Protein AF-A0A317XMQ1-F1 (afdb_monomer_lite)

Foldseek 3Di:
DDDDDDDDDPPQLCVLQVPADPVAAEEEQEPPVLVQVKDFFQYHYDPHLVCCVLQVVQAEFQPHAHEYEYAPVCVVVVCVSCVPRPRYQYEHEYEQPDPPPPGFDDPPRHTYDHPVVSVVSQCVVPVLGMDHHDDLVVLLLALSRNHDRNYDAPPLLVVVLVVVQVVQVVPDDAAAEFEEEEEQCQLVRSVLVSLSCQSSCCNVPNHGYAYEYEYEHQDVSSLVNNVVSQVSSVQVPQVSDRPPRHRRHYLYYFNWDQDQQQATFGFDDDDSGDGDDQPDDDDPVRLVSVLSCQVQQRVQRHDDHPSCPPRDRDDLQNRAGQEYEAAQHCRPNNLLRNLSRHDAFHKYKHKHAEDDDPVRVVVCCVVPVQADAPDCPPHHVSHHYPCNQVVSQVSNLPPPPDDPQKHKDWPDWDWDADSVRYIITIIMMTIHGHD

InterPro domains:
  IPR029063 S-adenosyl-L-methionine-dependent methyltransferase superfamily [G3DSA:3.40.50.150] (148-377)
  IPR029063 S-adenosyl-L-methionine-dependent methyltransferase superfamily [SSF53335] (149-365)

Radius of gyration: 25.01 Å; chains: 1; bounding box: 58×49×91 Å

Secondary structure (DSSP, 8-state):
----PPPP----TTHHHHTSPSSPPEEE-S-HHHHHHSEETT-EE--SGGGGGT-GGGSPPTT--EEEEEEGGGHHHHHHHHTT-TTEEEEEEEPTT-TT--S-EEETTEEEEEHHHHHHHHHHH-TTSEE--S-HHHHHT-SSSPPPPSS---HHHHHHHHHHHHHHTTS-SS-EEEEEEEET-TTTHHHHHHHHHHHHHHHHHSS-EEEEEEEEES-HHHHHHHHHHHHHTT-S-TT-EETTTEE-EEEEEEEEEE-TTS-EEEEESSTT-EEPPSSSPPPHHHHHHHHHHHHTT-GGGSPP-GGGGGS----HHHH-EEEEEEES---HHHHTTGGGGEEEEEEEEEEEEB---HHHHHHHHHH-TT-B----SS-GGGSBPTTHHHHHHHHHHT-TTS-TTEEEEEEEEEEEE-TTSBEEEEEEEEEEEP-

Sequence (435 aa):
MDSKARAADTHDILAPYLELCEPRLVLDVRPEADFHAAHLSRSYHLHPVSALKSRYSYLPPRGVPFLVLANEAQYVEVVDAFQHTTAARLVFLSAPDRPGCSSTCSTSENTVCDSREFFACASQRDPGLVASSNSLKLRLATSKDTPTLLFKPSNAVRRVVDAIESRSRLDGEGCIDRRVLDLGCGAARDLAWILHRSRSESVRKGPGVAWSGVGLDNWKAALSRAQQLVRDLYLDDDSQVCGEGTRVGCEGLIWAKCDDDGYIDPLFGTGKGKPLDQHATLAPEETQTLARCHTLGLGPVMRAHHATATLPNPTLEDAGFDLILVVRFHPRSLLARISRLVRPGGCILLSHFTTMTEQERSALRTEQPAADIDYESPPIEGRVHPQDPQALVETWNSDLSAPHNCCWRVAENILETIEDGRIVRSVTFIKSQTQ

Organism: NCBI:txid1882483

pLDDT: mean 86.84, std 13.86, range [33.19, 98.75]

Structure (mmCIF, N/CA/C/O backbone):
data_AF-A0A317XMQ1-F1
#
_entry.id   AF-A0A317XMQ1-F1
#
loop_
_atom_site.group_PDB
_atom_site.id
_atom_site.type_symbol
_atom_site.label_atom_id
_atom_site.label_alt_id
_atom_site.label_comp_id
_atom_site.label_asym_id
_atom_site.label_entity_id
_atom_site.label_seq_id
_atom_site.pdbx_PDB_ins_code
_atom_site.Cartn_x
_atom_site.Cartn_y
_atom_site.Cartn_z
_atom_site.occupancy
_atom_site.B_iso_or_equiv
_atom_site.auth_seq_id
_atom_site.auth_comp_id
_atom_site.auth_asym_id
_atom_site.auth_atom_id
_atom_site.pdbx_PDB_model_num
ATOM 1 N N . MET A 1 1 ? -19.921 21.103 59.816 1.00 37.03 1 MET A N 1
ATOM 2 C CA . MET A 1 1 ? -20.271 22.185 58.878 1.00 37.03 1 MET A CA 1
ATOM 3 C C . MET A 1 1 ? -19.029 22.436 58.038 1.00 37.03 1 MET A C 1
ATOM 5 O O . MET A 1 1 ? -18.156 23.177 58.459 1.00 37.03 1 MET A O 1
ATOM 9 N N . ASP A 1 2 ? -18.732 21.533 57.105 1.00 33.78 2 ASP A N 1
ATOM 10 C CA . ASP A 1 2 ? -19.258 21.533 55.722 1.00 33.78 2 ASP A CA 1
ATOM 11 C C . ASP A 1 2 ? -18.822 22.787 54.963 1.00 33.78 2 ASP A C 1
ATOM 13 O O . ASP A 1 2 ? -19.004 23.892 55.446 1.00 33.78 2 ASP A O 1
ATOM 17 N N . SER A 1 3 ? -18.320 22.744 53.740 1.00 33.19 3 SER A N 1
ATOM 18 C CA . SER A 1 3 ? -18.059 21.663 52.797 1.00 33.19 3 SER A CA 1
ATOM 19 C C . SER A 1 3 ? -17.304 22.316 51.634 1.00 33.19 3 SER A C 1
ATOM 21 O O . SER A 1 3 ? -17.602 23.453 51.267 1.00 33.19 3 SER A O 1
ATOM 23 N N . LYS A 1 4 ? -16.318 21.615 51.076 1.00 33.91 4 LYS A N 1
ATOM 24 C CA . LYS A 1 4 ? -16.043 21.499 49.631 1.00 33.91 4 LYS A CA 1
ATOM 25 C C . LYS A 1 4 ? -14.721 20.762 49.468 1.00 33.91 4 LYS A C 1
ATOM 27 O O . LYS A 1 4 ? -13.679 21.330 49.151 1.00 33.91 4 LYS A O 1
ATOM 32 N N . ALA A 1 5 ? -14.811 19.456 49.704 1.00 37.25 5 ALA A N 1
ATOM 33 C CA . ALA A 1 5 ? -13.935 18.504 49.052 1.00 37.25 5 ALA A CA 1
ATOM 34 C C . ALA A 1 5 ? -14.043 18.749 47.539 1.00 37.25 5 ALA A C 1
ATOM 36 O O . ALA A 1 5 ? -15.137 18.714 46.970 1.00 37.25 5 ALA A O 1
ATOM 37 N N . ARG A 1 6 ? -12.916 19.089 46.912 1.00 35.16 6 ARG A N 1
ATOM 38 C CA . ARG A 1 6 ? -12.779 19.067 45.457 1.00 35.16 6 ARG A CA 1
ATOM 39 C C . ARG A 1 6 ? -13.038 17.635 44.994 1.00 35.16 6 ARG A C 1
ATOM 41 O O . ARG A 1 6 ? -12.529 16.698 45.601 1.00 35.16 6 ARG A O 1
ATOM 48 N N . ALA A 1 7 ? -13.879 17.517 43.972 1.00 36.44 7 ALA A N 1
ATOM 49 C CA . ALA A 1 7 ? -14.268 16.266 43.346 1.00 36.44 7 ALA A CA 1
ATOM 50 C C . ALA A 1 7 ? -13.042 15.399 43.021 1.00 36.44 7 ALA A C 1
ATOM 52 O O . ALA A 1 7 ? -12.022 15.909 42.557 1.00 36.44 7 ALA A O 1
ATOM 53 N N . ALA A 1 8 ? -13.175 14.107 43.310 1.00 38.28 8 ALA A N 1
ATOM 54 C CA . ALA A 1 8 ? -12.227 13.067 42.953 1.00 38.28 8 ALA A CA 1
ATOM 55 C C . ALA A 1 8 ? -12.006 13.020 41.432 1.00 38.28 8 ALA A C 1
ATOM 57 O O . ALA A 1 8 ? -12.942 13.264 40.670 1.00 38.28 8 ALA A O 1
ATOM 58 N N . ASP A 1 9 ? -10.775 12.692 41.031 1.00 43.16 9 ASP A N 1
ATOM 59 C CA . ASP A 1 9 ? -10.358 12.346 39.669 1.00 43.16 9 ASP A CA 1
ATOM 60 C C . ASP A 1 9 ? -11.378 11.419 38.991 1.00 43.16 9 ASP A C 1
ATOM 62 O O . ASP A 1 9 ? -11.406 10.210 39.223 1.00 43.16 9 ASP A O 1
ATOM 66 N N . THR A 1 10 ? -12.227 11.972 38.129 1.00 51.22 10 THR A N 1
ATOM 67 C CA . THR A 1 10 ? -12.943 11.179 37.131 1.00 51.22 10 THR A CA 1
ATOM 68 C C . THR A 1 10 ? -11.961 10.908 36.003 1.00 51.22 10 THR A C 1
ATOM 70 O O . THR A 1 10 ? -11.675 11.805 35.208 1.00 51.22 10 THR A O 1
ATOM 73 N N . HIS A 1 11 ? -11.415 9.694 35.960 1.00 69.56 11 HIS A N 1
ATOM 74 C CA . HIS A 1 11 ? -10.610 9.220 34.840 1.00 69.56 11 HIS A CA 1
ATOM 75 C C . HIS A 1 11 ? -11.411 9.430 33.546 1.00 69.56 11 HIS A C 1
ATOM 77 O O . HIS A 1 11 ? -12.499 8.875 33.398 1.00 69.56 11 HIS A O 1
ATOM 83 N N . ASP A 1 12 ? -10.913 10.264 32.627 1.00 84.00 12 ASP A N 1
ATOM 84 C CA . ASP A 1 12 ? -11.599 10.508 31.355 1.00 84.00 12 ASP A CA 1
ATOM 85 C C . ASP A 1 12 ? -11.645 9.191 30.565 1.00 84.00 12 ASP A C 1
ATOM 87 O O . ASP A 1 12 ? -10.609 8.652 30.170 1.00 84.00 12 ASP A O 1
ATOM 91 N N . ILE A 1 13 ? -12.856 8.664 30.369 1.00 88.06 13 ILE A N 1
ATOM 92 C CA . ILE A 1 13 ? -13.151 7.399 29.683 1.00 88.06 13 ILE A CA 1
ATOM 93 C C . ILE A 1 13 ? -12.632 7.379 28.234 1.00 88.06 13 ILE A C 1
ATOM 95 O O . ILE A 1 13 ? -12.377 6.310 27.678 1.00 88.06 13 ILE A O 1
ATOM 99 N N . LEU A 1 14 ? -12.431 8.555 27.629 1.00 91.12 14 LEU A N 1
ATOM 100 C CA . LEU A 1 14 ? -11.905 8.717 26.275 1.00 91.12 14 LEU A CA 1
ATOM 101 C C . LEU A 1 14 ? -10.413 9.051 26.234 1.00 91.12 14 LEU A C 1
ATOM 103 O O . LEU A 1 14 ? -9.873 9.174 25.134 1.00 91.12 14 LEU A O 1
ATOM 107 N N . ALA A 1 15 ? -9.725 9.178 27.375 1.00 91.31 15 ALA A N 1
ATOM 108 C CA . ALA A 1 15 ? -8.294 9.495 27.404 1.00 91.31 15 ALA A CA 1
ATOM 109 C C . ALA A 1 15 ? -7.454 8.594 26.471 1.00 91.31 15 ALA A C 1
ATOM 111 O O . ALA A 1 15 ? -6.719 9.149 25.648 1.00 91.31 15 ALA A O 1
ATOM 112 N N . PRO A 1 16 ? -7.637 7.251 26.443 1.00 91.12 16 PRO A N 1
ATOM 113 C CA . PRO A 1 16 ? -6.869 6.384 25.544 1.00 91.12 16 PRO A CA 1
ATOM 114 C C . PRO A 1 16 ? -7.024 6.730 24.058 1.00 91.12 16 PRO A C 1
ATOM 116 O O . PRO A 1 16 ? -6.082 6.540 23.286 1.00 91.12 16 PRO A O 1
ATOM 119 N N . TYR A 1 17 ? -8.192 7.243 23.657 1.00 93.19 17 TYR A N 1
ATOM 120 C CA . TYR A 1 17 ? -8.470 7.720 22.303 1.00 93.19 17 TYR A CA 1
ATOM 121 C C . TYR A 1 17 ? -7.882 9.118 22.067 1.00 93.19 17 TYR A C 1
ATOM 123 O O . TYR A 1 17 ? -7.193 9.339 21.072 1.00 93.19 17 TYR A O 1
ATOM 131 N N . LEU A 1 18 ? -8.126 10.065 22.976 1.00 92.06 18 LEU A N 1
ATOM 132 C CA . LEU A 1 18 ? -7.741 11.472 22.809 1.00 92.06 18 LEU A CA 1
ATOM 133 C C . LEU A 1 18 ? -6.224 11.684 22.802 1.00 92.06 18 LEU A C 1
ATOM 135 O O . LEU A 1 18 ? -5.743 12.581 22.112 1.00 92.06 18 LEU A O 1
ATOM 139 N N . GLU A 1 19 ? -5.482 10.830 23.502 1.00 92.56 19 GLU A N 1
ATOM 140 C CA . GLU A 1 19 ? -4.017 10.816 23.539 1.00 92.56 19 GLU A CA 1
ATOM 141 C C . GLU A 1 19 ? -3.364 10.263 22.254 1.00 92.56 19 GLU A C 1
ATOM 143 O O . GLU A 1 19 ? -2.137 10.200 22.171 1.00 92.56 19 GLU A O 1
ATOM 148 N N . LEU A 1 20 ? -4.137 9.756 21.286 1.00 93.25 20 LEU A N 1
ATOM 149 C CA . LEU A 1 20 ? -3.597 9.317 19.995 1.00 93.25 20 LEU A CA 1
ATOM 150 C C . LEU A 1 20 ? -3.314 10.523 19.092 1.00 93.25 20 LEU A C 1
ATOM 152 O O . LEU A 1 20 ? -4.078 11.491 19.063 1.00 93.25 20 LEU A O 1
ATOM 156 N N . CYS A 1 21 ? -2.244 10.439 18.300 1.00 90.25 21 CYS A N 1
ATOM 157 C CA . CYS A 1 21 ? -1.953 11.428 17.264 1.00 90.25 21 CYS A CA 1
ATOM 158 C C . CYS A 1 21 ? -2.995 11.374 16.140 1.00 90.25 21 CYS A C 1
ATOM 160 O O . CYS A 1 21 ? -3.488 10.302 15.792 1.00 90.25 21 CYS A O 1
ATOM 162 N N . GLU A 1 22 ? -3.277 12.522 15.522 1.00 89.69 22 GLU A N 1
ATOM 163 C CA . GLU A 1 22 ? -4.131 12.577 14.334 1.00 89.69 22 GLU A CA 1
ATOM 164 C C . GLU A 1 22 ? -3.382 12.100 13.068 1.00 89.69 22 GLU A C 1
ATOM 166 O O . GLU A 1 22 ? -2.215 12.461 12.876 1.00 89.69 22 GLU A O 1
ATOM 171 N N . PRO A 1 23 ? -4.025 11.328 12.166 1.00 90.25 23 PRO A N 1
ATOM 172 C CA . PRO A 1 23 ? -5.362 10.753 12.318 1.00 90.25 23 PRO A CA 1
ATOM 173 C C . PRO A 1 23 ? -5.382 9.632 13.367 1.00 90.25 23 PRO A C 1
ATOM 175 O O . PRO A 1 23 ? -4.551 8.721 13.316 1.00 90.25 23 PRO A O 1
ATOM 178 N N . ARG A 1 24 ? -6.355 9.674 14.286 1.00 94.06 24 ARG A N 1
ATOM 179 C CA . ARG A 1 24 ? -6.487 8.658 15.342 1.00 94.06 24 ARG A CA 1
ATOM 180 C C . ARG A 1 24 ? -6.885 7.304 14.757 1.00 94.06 24 ARG A C 1
ATOM 182 O O . ARG A 1 24 ? -7.959 7.154 14.174 1.00 94.06 24 ARG A O 1
ATOM 189 N N . LEU A 1 25 ? -6.016 6.313 14.927 1.00 96.44 25 LEU A N 1
ATOM 190 C CA . LEU A 1 25 ? -6.219 4.960 14.419 1.00 96.44 25 LEU A CA 1
ATOM 191 C C . LEU A 1 25 ? -7.042 4.140 15.417 1.00 96.44 25 LEU A C 1
ATOM 193 O O . LEU A 1 25 ? -6.656 4.007 16.578 1.00 96.44 25 LEU A O 1
ATOM 197 N N . VAL A 1 26 ? -8.165 3.587 14.960 1.00 97.44 26 VAL A N 1
ATOM 198 C CA . VAL A 1 26 ? -9.076 2.784 15.786 1.00 97.44 26 VAL A CA 1
ATOM 199 C C . VAL A 1 26 ? -9.396 1.481 15.069 1.00 97.44 26 VAL A C 1
ATOM 201 O O . VAL A 1 26 ? -9.889 1.501 13.940 1.00 97.44 26 VAL A O 1
ATOM 204 N N . LEU A 1 27 ? -9.135 0.367 15.743 1.00 97.56 27 LEU A N 1
ATOM 205 C CA . LEU A 1 27 ? -9.565 -0.969 15.367 1.00 97.56 27 LEU A CA 1
ATOM 206 C C . LEU A 1 27 ? -10.703 -1.400 16.296 1.00 97.56 27 LEU A C 1
ATOM 208 O O . LEU A 1 27 ? -10.511 -1.528 17.499 1.00 97.56 27 LEU A O 1
ATOM 212 N N . ASP A 1 28 ? -11.877 -1.652 15.745 1.00 97.75 28 ASP A N 1
ATOM 213 C CA . ASP A 1 28 ? -13.006 -2.206 16.478 1.00 97.75 28 ASP A CA 1
ATOM 214 C C . ASP A 1 28 ? -13.132 -3.700 16.165 1.00 97.75 28 ASP A C 1
ATOM 216 O O . ASP A 1 28 ? -13.276 -4.086 15.002 1.00 97.75 28 ASP A O 1
ATOM 220 N N . VAL A 1 29 ? -13.029 -4.542 17.194 1.00 97.31 29 VAL A N 1
ATOM 221 C CA . VAL A 1 29 ? -13.113 -6.008 17.082 1.00 97.31 29 VAL A CA 1
ATOM 222 C C . VAL A 1 29 ? -14.380 -6.591 17.710 1.00 97.31 29 VAL A C 1
ATOM 224 O O . VAL A 1 29 ? -14.521 -7.817 17.843 1.00 97.31 29 VAL A O 1
ATOM 227 N N . ARG A 1 30 ? -15.321 -5.720 18.091 1.00 97.38 30 ARG A N 1
ATOM 228 C CA . ARG A 1 30 ? -16.627 -6.120 18.617 1.00 97.38 30 ARG A CA 1
ATOM 229 C C . ARG A 1 30 ? -17.442 -6.866 17.552 1.00 97.38 30 ARG A C 1
ATOM 231 O O . ARG A 1 30 ? -17.170 -6.726 16.354 1.00 97.38 30 ARG A O 1
ATOM 238 N N . PRO A 1 31 ? -18.437 -7.675 17.957 1.00 96.06 31 PRO A N 1
ATOM 239 C CA . PRO A 1 31 ? -19.397 -8.275 17.036 1.00 96.06 31 PRO A CA 1
ATOM 240 C C . PRO A 1 31 ? -20.003 -7.251 16.070 1.00 96.06 31 PRO A C 1
ATOM 242 O O . PRO A 1 31 ? -20.228 -6.098 16.437 1.00 96.06 31 PRO A O 1
ATOM 245 N N . GLU A 1 32 ? -20.302 -7.687 14.842 1.00 95.19 32 GLU A N 1
ATOM 246 C CA . GLU A 1 32 ? -20.859 -6.825 13.786 1.00 95.19 32 GLU A CA 1
ATOM 247 C C . GLU A 1 32 ? -22.089 -6.037 14.255 1.00 95.19 32 GLU A C 1
ATOM 249 O O . GLU A 1 32 ? -22.187 -4.844 13.986 1.00 95.19 32 GLU A O 1
ATOM 254 N N . ALA A 1 33 ? -22.995 -6.673 15.005 1.00 94.81 33 ALA A N 1
ATOM 255 C CA . ALA A 1 33 ? -24.200 -6.022 15.518 1.00 94.81 33 ALA A CA 1
ATOM 256 C C . ALA A 1 33 ? -23.883 -4.814 16.419 1.00 94.81 33 ALA A C 1
ATOM 258 O O . ALA A 1 33 ? -24.481 -3.751 16.251 1.00 94.81 33 ALA A O 1
ATOM 259 N N . ASP A 1 34 ? -22.908 -4.950 17.320 1.00 95.75 34 ASP A N 1
ATOM 260 C CA . ASP A 1 34 ? -22.525 -3.889 18.256 1.00 95.75 34 ASP A CA 1
ATOM 261 C C . ASP A 1 34 ? -21.783 -2.757 17.542 1.00 95.75 34 ASP A C 1
ATOM 263 O O . ASP A 1 34 ? -22.013 -1.580 17.827 1.00 95.75 34 ASP A O 1
ATOM 267 N N . PHE A 1 35 ? -20.924 -3.109 16.580 1.00 96.88 35 PHE A N 1
ATOM 268 C CA . PHE A 1 35 ? -20.242 -2.148 15.720 1.00 96.88 35 PHE A CA 1
ATOM 269 C C . PHE A 1 35 ? -21.240 -1.307 14.914 1.00 96.88 35 PHE A C 1
ATOM 271 O O . PHE A 1 35 ? -21.175 -0.076 14.889 1.00 96.88 35 PHE A O 1
ATOM 278 N N . HIS A 1 36 ? -22.191 -1.969 14.257 1.00 95.44 36 HIS A N 1
ATOM 279 C CA . HIS A 1 36 ? -23.198 -1.327 13.421 1.00 95.44 36 HIS A CA 1
ATOM 280 C C . HIS A 1 36 ? -24.159 -0.450 14.226 1.00 95.44 36 HIS A C 1
ATOM 282 O O . HIS A 1 36 ? -24.510 0.639 13.762 1.00 95.44 36 HIS A O 1
ATOM 288 N N . ALA A 1 37 ? -24.509 -0.867 15.447 1.00 95.31 37 ALA A N 1
ATOM 289 C CA . ALA A 1 37 ? -25.333 -0.083 16.360 1.00 95.31 37 ALA A CA 1
ATOM 290 C C . ALA A 1 37 ? -24.665 1.243 16.763 1.00 95.31 37 ALA A C 1
ATOM 292 O O . ALA A 1 37 ? -25.314 2.289 16.707 1.00 95.31 37 ALA A O 1
ATOM 293 N N . ALA A 1 38 ? -23.383 1.214 17.141 1.00 96.31 38 ALA A N 1
ATOM 294 C CA . ALA A 1 38 ? -22.596 2.408 17.441 1.00 96.31 38 ALA A CA 1
ATOM 295 C C . ALA A 1 38 ? -21.095 2.107 17.385 1.00 96.31 38 ALA A C 1
ATOM 297 O O . ALA A 1 38 ? -20.638 1.131 17.973 1.00 96.31 38 ALA A O 1
ATOM 298 N N . HIS A 1 39 ? -20.308 2.973 16.753 1.00 97.38 39 HIS A N 1
ATOM 299 C CA . HIS A 1 39 ? -18.846 2.889 16.713 1.00 97.38 39 HIS A CA 1
ATOM 300 C C . HIS A 1 39 ? -18.215 4.282 16.657 1.00 97.38 39 HIS A C 1
ATOM 302 O O . HIS A 1 39 ? -18.884 5.274 16.365 1.00 97.38 39 HIS A O 1
ATOM 308 N N . LEU A 1 40 ? -16.907 4.364 16.920 1.00 97.06 40 LEU A N 1
ATOM 309 C CA . LEU A 1 40 ? -16.162 5.595 16.658 1.00 97.06 40 LEU A CA 1
ATOM 310 C C . LEU A 1 40 ? -16.057 5.817 15.146 1.00 97.06 40 LEU A C 1
ATOM 312 O O . LEU A 1 40 ? -15.634 4.922 14.413 1.00 97.06 40 LEU A O 1
ATOM 316 N N . SER A 1 41 ? -16.423 7.007 14.685 1.00 95.12 41 SER A N 1
ATOM 317 C CA . SER A 1 41 ? -16.389 7.408 13.280 1.00 95.12 41 SER A CA 1
ATOM 318 C C . SER A 1 41 ? -15.021 7.124 12.660 1.00 95.12 41 SER A C 1
ATOM 320 O O . SER A 1 41 ? -13.976 7.389 13.261 1.00 95.12 41 SER A O 1
ATOM 322 N N . ARG A 1 42 ? -15.024 6.562 11.447 1.00 94.31 42 ARG A N 1
ATOM 323 C CA . ARG A 1 42 ? -13.833 6.154 10.680 1.00 94.31 42 ARG A CA 1
ATOM 324 C C . ARG A 1 42 ? -12.992 5.041 11.311 1.00 94.31 42 ARG A C 1
ATOM 326 O O . ARG A 1 42 ? -11.880 4.792 10.839 1.00 94.31 42 ARG A O 1
ATOM 333 N N . SER A 1 43 ? -13.495 4.347 12.329 1.00 95.94 43 SER A N 1
ATOM 334 C CA . SER A 1 43 ? -12.847 3.135 12.838 1.00 95.94 43 SER A CA 1
ATOM 335 C C . SER A 1 43 ? -12.835 2.027 11.784 1.00 95.94 43 SER A C 1
ATOM 337 O O . SER A 1 43 ? -13.767 1.873 10.980 1.00 95.94 43 SER A O 1
ATOM 339 N N . TYR A 1 44 ? -11.755 1.255 11.784 1.00 94.75 44 TYR A N 1
ATOM 340 C CA . TYR A 1 44 ? -11.643 0.029 11.013 1.00 94.75 44 TYR A CA 1
ATOM 341 C C . TYR A 1 44 ? -12.293 -1.105 11.803 1.00 94.75 44 TYR A C 1
ATOM 343 O O . TYR A 1 44 ? -12.033 -1.230 12.995 1.00 94.75 44 TYR A O 1
ATOM 351 N N . HIS A 1 45 ? -13.126 -1.925 11.165 1.00 95.38 45 HIS A N 1
ATOM 352 C CA . HIS A 1 45 ? -13.809 -3.035 11.835 1.00 95.38 45 HIS A CA 1
ATOM 353 C C . HIS A 1 45 ? -13.215 -4.369 11.399 1.00 95.38 45 HIS A C 1
ATOM 355 O O . HIS A 1 45 ? -12.984 -4.583 10.208 1.00 95.38 45 HIS A O 1
ATOM 361 N N . LEU A 1 46 ? -12.956 -5.252 12.361 1.00 94.12 46 LEU A N 1
ATOM 362 C CA . LEU A 1 46 ? -12.506 -6.609 12.095 1.00 94.12 46 LEU A CA 1
ATOM 363 C C . LEU A 1 46 ? -13.096 -7.586 13.109 1.00 94.12 46 LEU A C 1
ATOM 365 O O . LEU A 1 46 ? -12.682 -7.626 14.263 1.00 94.12 46 LEU A O 1
ATOM 369 N N . HIS A 1 47 ? -13.987 -8.449 12.642 1.00 92.81 47 HIS A N 1
ATOM 370 C CA . HIS A 1 47 ? -14.581 -9.506 13.446 1.00 92.81 47 HIS A CA 1
ATOM 371 C C . HIS A 1 47 ? -14.528 -10.846 12.691 1.00 92.81 47 HIS A C 1
ATOM 373 O O . HIS A 1 47 ? -14.698 -10.852 11.469 1.00 92.81 47 HIS A O 1
ATOM 379 N N . PRO A 1 48 ? -14.303 -11.988 13.372 1.00 94.75 48 PRO A N 1
ATOM 380 C CA . PRO A 1 48 ? -13.903 -12.150 14.781 1.00 94.75 48 PRO A CA 1
ATOM 381 C C . PRO A 1 48 ? -12.422 -11.809 15.038 1.00 94.75 48 PRO A C 1
ATOM 383 O O . PRO A 1 48 ? -11.645 -11.674 14.098 1.00 94.75 48 PRO A O 1
ATOM 386 N N . VAL A 1 49 ? -11.997 -11.726 16.307 1.00 94.00 49 VAL A N 1
ATOM 387 C CA . VAL A 1 49 ? -10.598 -11.417 16.696 1.00 94.00 49 VAL A CA 1
ATOM 388 C C . VAL A 1 49 ? -9.611 -12.425 16.091 1.00 94.00 49 VAL A C 1
ATOM 390 O O . VAL A 1 49 ? -8.569 -12.031 15.566 1.00 94.00 49 VAL A O 1
ATOM 393 N N . SER A 1 50 ? -9.969 -13.712 16.032 1.00 93.38 50 SER A N 1
ATOM 394 C CA . SER A 1 50 ? -9.188 -14.749 15.333 1.00 93.38 50 SER A CA 1
ATOM 395 C C . SER A 1 50 ? -8.830 -14.427 13.868 1.00 93.38 50 SER A C 1
ATOM 397 O O . SER A 1 50 ? -7.819 -14.927 13.358 1.00 93.38 50 SER A O 1
ATOM 399 N N . ALA A 1 51 ? -9.576 -13.543 13.196 1.00 91.81 51 ALA A N 1
ATOM 400 C CA . ALA A 1 51 ? -9.279 -13.083 11.844 1.00 91.81 51 ALA A CA 1
ATOM 401 C C . ALA A 1 51 ? -7.965 -12.281 11.740 1.00 91.81 51 ALA A C 1
ATOM 403 O O . ALA A 1 51 ? -7.357 -12.257 10.660 1.00 91.81 51 ALA A O 1
ATOM 404 N N . LEU A 1 52 ? -7.491 -11.685 12.845 1.00 89.88 52 LEU A N 1
ATOM 405 C CA . LEU A 1 52 ? -6.233 -10.930 12.924 1.00 89.88 52 LEU A CA 1
ATOM 406 C C . LEU A 1 52 ? -5.031 -11.741 12.442 1.00 89.88 52 LEU A C 1
ATOM 408 O O . LEU A 1 52 ? -4.148 -11.188 11.793 1.00 89.88 52 LEU A O 1
ATOM 412 N N . LYS A 1 53 ? -5.016 -13.061 12.674 1.00 85.94 53 LYS A N 1
ATOM 413 C CA . LYS A 1 53 ? -3.910 -13.938 12.248 1.00 85.94 53 LYS A CA 1
ATOM 414 C C . LYS A 1 53 ? -3.674 -13.883 10.736 1.00 85.94 53 LYS A C 1
ATOM 416 O O . LYS A 1 53 ? -2.532 -13.856 10.289 1.00 85.94 53 LYS A O 1
ATOM 421 N N . SER A 1 54 ? -4.751 -13.827 9.951 1.00 85.88 54 SER A N 1
ATOM 422 C CA . SER A 1 54 ? -4.675 -13.697 8.486 1.00 85.88 54 SER A CA 1
ATOM 423 C C . SER A 1 54 ? -4.469 -12.253 8.013 1.00 85.88 54 SER A C 1
ATOM 425 O O . SER A 1 54 ? -3.955 -12.027 6.920 1.00 85.88 54 SER A O 1
ATOM 427 N N . ARG A 1 55 ? -4.811 -11.278 8.864 1.00 88.25 55 ARG A N 1
ATOM 428 C CA . ARG A 1 55 ? -4.891 -9.845 8.548 1.00 88.25 55 ARG A CA 1
ATOM 429 C C . ARG A 1 55 ? -3.907 -8.993 9.345 1.00 88.25 55 ARG A C 1
ATOM 431 O O . ARG A 1 55 ? -4.083 -7.789 9.486 1.00 88.25 55 ARG A O 1
ATOM 438 N N . TYR A 1 56 ? -2.813 -9.575 9.821 1.00 81.00 56 TYR A N 1
ATOM 439 C CA . TYR A 1 56 ? -1.795 -8.814 10.546 1.00 81.00 56 TYR A CA 1
ATOM 440 C C . TYR A 1 56 ? -1.174 -7.711 9.669 1.00 81.00 56 TYR A C 1
ATOM 442 O O . TYR A 1 56 ? -0.801 -6.645 10.153 1.00 81.00 56 TYR A O 1
ATOM 450 N N . SER A 1 57 ? -1.167 -7.908 8.342 1.00 79.06 57 SER A N 1
ATOM 451 C CA . SER A 1 57 ? -0.795 -6.890 7.354 1.00 79.06 57 SER A CA 1
ATOM 452 C C . SER A 1 57 ? -1.764 -5.707 7.281 1.00 79.06 57 SER A C 1
ATOM 454 O O . SER A 1 57 ? -1.596 -4.849 6.425 1.00 79.06 57 SER A O 1
ATOM 456 N N . TYR A 1 58 ? -2.745 -5.594 8.165 1.00 84.56 58 TYR A N 1
ATOM 457 C CA . TYR A 1 58 ? -3.678 -4.475 8.217 1.00 84.56 58 TYR A CA 1
ATOM 458 C C . TYR A 1 58 ? -3.320 -3.555 9.377 1.00 84.56 58 TYR A C 1
ATOM 460 O O . TYR A 1 58 ? -3.646 -2.379 9.328 1.00 84.56 58 TYR A O 1
ATOM 468 N N . LEU A 1 59 ? -2.595 -4.062 10.378 1.00 91.19 59 LEU A N 1
ATOM 469 C CA . LEU A 1 59 ? -2.242 -3.305 11.569 1.00 91.19 59 LEU A CA 1
ATOM 470 C C . LEU A 1 59 ? -1.262 -2.164 11.264 1.00 91.19 59 LEU A C 1
ATOM 472 O O . LEU A 1 59 ? -0.522 -2.228 10.269 1.00 91.19 59 LEU A O 1
ATOM 476 N N . PRO A 1 60 ? -1.212 -1.137 12.125 1.00 91.62 60 PRO A N 1
ATOM 477 C CA . PRO A 1 60 ? -0.251 -0.058 11.972 1.00 91.62 60 PRO A CA 1
ATOM 478 C C . PRO A 1 60 ? 1.201 -0.547 11.945 1.00 91.62 60 PRO A C 1
ATOM 480 O O . PRO A 1 60 ? 1.504 -1.656 12.401 1.00 91.62 60 PRO A O 1
ATOM 483 N N . PRO A 1 61 ? 2.128 0.259 11.395 1.00 87.81 61 PRO A N 1
ATOM 484 C CA . PRO A 1 61 ? 3.555 0.011 11.554 1.00 87.81 61 PRO A CA 1
ATOM 485 C C . PRO A 1 61 ? 3.942 -0.185 13.023 1.00 87.81 61 PRO A C 1
ATOM 487 O O . PRO A 1 61 ? 3.270 0.310 13.932 1.00 87.81 61 PRO A O 1
ATOM 490 N N . ARG A 1 62 ? 5.048 -0.897 13.263 1.00 85.44 62 ARG A N 1
ATOM 491 C CA . ARG A 1 62 ? 5.542 -1.122 14.627 1.00 85.44 62 ARG A CA 1
ATOM 492 C C . ARG A 1 62 ? 5.735 0.214 15.346 1.00 85.44 62 ARG A C 1
ATOM 494 O O . ARG A 1 62 ? 6.242 1.166 14.765 1.00 85.44 62 ARG A O 1
ATOM 501 N N . GLY A 1 63 ? 5.309 0.266 16.605 1.00 87.62 63 GLY A N 1
ATOM 502 C CA . GLY A 1 63 ? 5.428 1.457 17.446 1.00 87.62 63 GLY A CA 1
ATOM 503 C C . GLY A 1 63 ? 4.406 2.563 17.172 1.00 87.62 63 GLY A C 1
ATOM 504 O O . GLY A 1 63 ? 4.385 3.525 17.929 1.00 87.62 63 GLY A O 1
ATOM 505 N N . VAL A 1 64 ? 3.545 2.450 16.152 1.00 91.25 64 VAL A N 1
ATOM 506 C CA . VAL A 1 64 ? 2.485 3.440 15.899 1.00 91.25 64 VAL A CA 1
ATOM 507 C C . VAL A 1 64 ? 1.303 3.177 16.837 1.00 91.25 64 VAL A C 1
ATOM 509 O O . VAL A 1 64 ? 0.683 2.119 16.709 1.00 91.25 64 VAL A O 1
ATOM 512 N N . PRO A 1 65 ? 0.961 4.104 17.756 1.00 94.62 65 PRO A N 1
ATOM 513 C CA . PRO A 1 65 ? -0.136 3.897 18.694 1.00 94.62 65 PRO A CA 1
ATOM 514 C C . PRO A 1 65 ? -1.502 3.846 18.008 1.00 94.62 65 PRO A C 1
ATOM 516 O O . PRO A 1 65 ? -1.769 4.618 17.083 1.00 94.62 65 PRO A O 1
ATOM 519 N N . PHE A 1 66 ? -2.383 2.970 18.487 1.00 96.62 66 PHE A N 1
ATOM 520 C CA . PHE A 1 66 ? -3.767 2.864 18.018 1.00 96.62 66 PHE A CA 1
ATOM 521 C C . PHE A 1 66 ? -4.685 2.313 19.111 1.00 96.62 66 PHE A C 1
ATOM 523 O O . PHE A 1 66 ? -4.229 1.651 20.042 1.00 96.62 66 PHE A O 1
ATOM 530 N N . LEU A 1 67 ? -5.983 2.590 18.999 1.00 97.44 67 LEU A N 1
ATOM 531 C CA . LEU A 1 67 ? -7.007 2.085 19.911 1.00 97.44 67 LEU A CA 1
ATOM 532 C C . LEU A 1 67 ? -7.546 0.741 19.417 1.00 97.44 67 LEU A C 1
ATOM 534 O O . LEU A 1 67 ? -7.822 0.597 18.225 1.00 97.44 67 LEU A O 1
ATOM 538 N N . VAL A 1 68 ? -7.772 -0.196 20.333 1.00 97.62 68 VAL A N 1
ATOM 539 C CA . VAL A 1 68 ? -8.553 -1.413 20.096 1.00 97.62 68 VAL A CA 1
ATOM 540 C C . VAL A 1 68 ? -9.809 -1.361 20.959 1.00 97.62 68 VAL A C 1
ATOM 542 O O . VAL A 1 68 ? -9.710 -1.315 22.184 1.00 97.62 68 VAL A O 1
ATOM 545 N N . LEU A 1 69 ? -10.981 -1.370 20.323 1.00 97.81 69 LEU A N 1
ATOM 546 C CA . LEU A 1 69 ? -12.275 -1.489 20.995 1.00 97.81 69 LEU A CA 1
ATOM 547 C C . LEU A 1 69 ? -12.756 -2.936 20.936 1.00 97.81 69 LEU A C 1
ATOM 549 O O . LEU A 1 69 ? -12.841 -3.517 19.855 1.00 97.81 69 LEU A O 1
ATOM 553 N N . ALA A 1 70 ? -13.106 -3.502 22.084 1.00 97.56 70 ALA A N 1
ATOM 554 C CA . ALA A 1 70 ? -13.639 -4.854 22.201 1.00 97.56 70 ALA A CA 1
ATOM 555 C C . ALA A 1 70 ? -14.760 -4.907 23.241 1.00 97.56 70 ALA A C 1
ATOM 557 O O . ALA A 1 70 ? -14.872 -4.020 24.082 1.00 97.56 70 ALA A O 1
ATOM 558 N N . ASN A 1 71 ? -15.575 -5.959 23.223 1.00 96.31 71 ASN A N 1
ATOM 559 C CA . ASN A 1 71 ? -16.496 -6.214 24.326 1.00 96.31 71 ASN A CA 1
ATOM 560 C C . ASN A 1 71 ? -15.728 -6.840 25.492 1.00 96.31 71 ASN A C 1
ATOM 562 O O . ASN A 1 71 ? -14.795 -7.614 25.279 1.00 96.31 71 ASN A O 1
ATOM 566 N N . GLU A 1 72 ? -16.163 -6.590 26.726 1.00 95.06 72 GLU A N 1
ATOM 567 C CA . GLU A 1 72 ? -15.573 -7.200 27.929 1.00 95.06 72 GLU A CA 1
ATOM 568 C C . GLU A 1 72 ? -15.566 -8.740 27.851 1.00 95.06 72 GLU A C 1
ATOM 570 O O . GLU A 1 72 ? -14.610 -9.390 28.266 1.00 95.06 72 GLU A O 1
ATOM 575 N N . ALA A 1 73 ? -16.579 -9.339 27.216 1.00 94.31 73 ALA A N 1
ATOM 576 C CA . ALA A 1 73 ? -16.645 -10.783 26.982 1.00 94.31 73 ALA A CA 1
ATOM 577 C C . ALA A 1 73 ? -15.490 -11.333 26.115 1.00 94.31 73 ALA A C 1
ATOM 579 O O . ALA A 1 73 ? -15.216 -12.530 26.155 1.00 94.31 73 ALA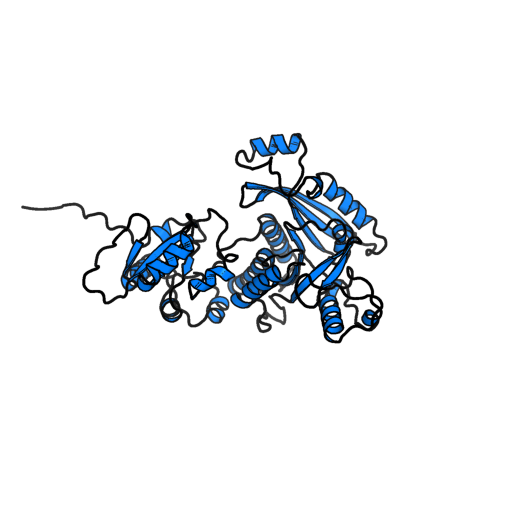 A O 1
ATOM 580 N N . GLN A 1 74 ? -14.808 -10.480 25.344 1.00 95.81 74 GLN A N 1
ATOM 581 C CA . GLN A 1 74 ? -13.678 -10.839 24.479 1.00 95.81 74 GLN A CA 1
ATOM 582 C C . GLN A 1 74 ? -12.312 -10.607 25.155 1.00 95.81 74 GLN A C 1
ATOM 584 O O . GLN A 1 74 ? -11.286 -10.755 24.494 1.00 95.81 74 GLN A O 1
ATOM 589 N N . TYR A 1 75 ? -12.274 -10.252 26.450 1.00 95.25 75 TYR A N 1
ATOM 590 C CA . TYR A 1 75 ? -11.054 -9.829 27.157 1.00 95.25 75 TYR A CA 1
ATOM 591 C C . TYR A 1 75 ? -9.860 -10.760 26.928 1.00 95.25 75 TYR A C 1
ATOM 593 O O . TYR A 1 75 ? -8.809 -10.322 26.466 1.00 95.25 75 TYR A O 1
ATOM 601 N N . VAL A 1 76 ? -10.035 -12.057 27.200 1.00 95.00 76 VAL A N 1
ATOM 602 C CA . VAL A 1 76 ? -8.947 -13.045 27.119 1.00 95.00 76 VAL A CA 1
ATOM 603 C C . VAL A 1 76 ? -8.401 -13.167 25.693 1.00 95.00 76 VAL A C 1
ATOM 605 O O . VAL A 1 76 ? -7.189 -13.151 25.506 1.00 95.00 76 VAL A O 1
ATOM 608 N N . GLU A 1 77 ? -9.278 -13.250 24.687 1.00 96.12 77 GLU A N 1
ATOM 609 C CA . GLU A 1 77 ? -8.873 -13.411 23.282 1.00 96.12 77 GLU A CA 1
ATOM 610 C C . GLU A 1 77 ? -8.139 -12.168 22.756 1.00 96.12 77 GLU A C 1
ATOM 612 O O . GLU A 1 77 ? -7.145 -12.287 22.043 1.00 96.12 77 GLU A O 1
ATOM 617 N N . VAL A 1 78 ? -8.604 -10.969 23.118 1.00 96.00 78 VAL A N 1
ATOM 618 C CA . VAL A 1 78 ? -8.007 -9.705 22.659 1.00 96.00 78 VAL A CA 1
ATOM 619 C C . VAL A 1 78 ? -6.665 -9.450 23.336 1.00 96.00 78 VAL A C 1
ATOM 621 O O . VAL A 1 78 ? -5.710 -9.080 22.657 1.00 96.00 78 VAL A O 1
ATOM 624 N N . VAL A 1 79 ? -6.557 -9.684 24.647 1.00 95.25 79 VAL A N 1
ATOM 625 C CA . VAL A 1 79 ? -5.275 -9.551 25.357 1.00 95.25 79 VAL A CA 1
ATOM 626 C C . VAL A 1 79 ? -4.239 -10.519 24.780 1.00 95.25 79 VAL A C 1
ATOM 628 O O . VAL A 1 79 ? -3.123 -10.095 24.488 1.00 95.25 79 VAL A O 1
ATOM 631 N N . ASP A 1 80 ? -4.607 -11.778 24.522 1.00 94.69 80 ASP A N 1
ATOM 632 C CA . ASP A 1 80 ? -3.710 -12.750 23.879 1.00 94.69 80 ASP A CA 1
ATOM 633 C C . ASP A 1 80 ? -3.287 -12.309 22.465 1.00 94.69 80 ASP A C 1
ATOM 635 O O . ASP A 1 80 ? -2.103 -12.357 22.119 1.00 94.69 80 ASP A O 1
ATOM 639 N N . ALA A 1 81 ? -4.228 -11.802 21.661 1.00 94.31 81 ALA A N 1
ATOM 640 C CA . ALA A 1 81 ? -3.955 -11.346 20.299 1.00 94.31 81 ALA A CA 1
ATOM 641 C C . ALA A 1 81 ? -3.001 -10.137 20.232 1.00 94.31 81 ALA A C 1
ATOM 643 O O . ALA A 1 81 ? -2.247 -10.011 19.262 1.00 94.31 81 ALA A O 1
ATOM 644 N N . PHE A 1 82 ? -3.013 -9.261 21.243 1.00 93.69 82 PHE A N 1
ATOM 645 C CA . PHE A 1 82 ? -2.217 -8.027 21.273 1.00 93.69 82 PHE A CA 1
ATOM 646 C C . PHE A 1 82 ? -1.059 -8.035 22.282 1.00 93.69 82 PHE A C 1
ATOM 648 O O . PHE A 1 82 ? -0.355 -7.033 22.378 1.00 93.69 82 PHE A O 1
ATOM 655 N N . GLN A 1 83 ? -0.768 -9.159 22.947 1.00 92.44 83 GLN A N 1
ATOM 656 C CA . GLN A 1 83 ? 0.283 -9.267 23.977 1.00 92.44 83 GLN A CA 1
ATOM 657 C C . GLN A 1 83 ? 1.686 -8.799 23.531 1.00 92.44 83 GLN A C 1
ATOM 659 O O . GLN A 1 83 ? 2.509 -8.394 24.348 1.00 92.44 83 GLN A O 1
ATOM 664 N N . HIS A 1 84 ? 1.975 -8.840 22.226 1.00 90.12 84 HIS A N 1
ATOM 665 C CA . HIS A 1 84 ? 3.250 -8.401 21.639 1.00 90.12 84 HIS A CA 1
ATOM 666 C C . HIS A 1 84 ? 3.157 -7.063 20.889 1.00 90.12 84 HIS A C 1
ATOM 668 O O . HIS A 1 84 ? 4.103 -6.660 20.212 1.00 90.12 84 HIS A O 1
ATOM 674 N N . THR A 1 85 ? 2.021 -6.371 20.986 1.00 91.38 85 THR A N 1
ATOM 675 C CA . THR A 1 85 ? 1.766 -5.090 20.321 1.00 91.38 85 THR A CA 1
ATOM 676 C C . THR A 1 85 ? 1.625 -3.993 21.368 1.00 91.38 85 THR A C 1
ATOM 678 O O . THR A 1 85 ? 0.533 -3.509 21.637 1.00 91.38 85 THR A O 1
ATOM 681 N N . THR A 1 86 ? 2.747 -3.557 21.939 1.00 90.00 86 THR A N 1
ATOM 682 C CA . THR A 1 86 ? 2.786 -2.544 23.015 1.00 90.00 86 THR A CA 1
ATOM 683 C C . THR A 1 86 ? 2.217 -1.177 22.624 1.00 90.00 86 THR A C 1
ATOM 685 O O . THR A 1 86 ? 1.923 -0.356 23.484 1.00 90.00 86 THR A O 1
ATOM 688 N N . ALA A 1 87 ? 2.057 -0.914 21.325 1.00 92.44 87 ALA A N 1
ATOM 689 C CA . ALA A 1 87 ? 1.442 0.306 20.814 1.00 92.44 87 ALA A CA 1
ATOM 690 C C . ALA A 1 87 ? -0.104 0.258 20.807 1.00 92.44 87 ALA A C 1
ATOM 692 O O . ALA A 1 87 ? -0.746 1.288 20.593 1.00 92.44 87 ALA A O 1
ATOM 693 N N . ALA A 1 88 ? -0.713 -0.915 21.015 1.00 94.69 88 ALA A N 1
ATOM 694 C CA . ALA A 1 88 ? -2.162 -1.064 21.080 1.00 94.69 88 ALA A CA 1
ATOM 695 C C . ALA A 1 88 ? -2.686 -0.616 22.451 1.00 94.69 88 ALA A C 1
ATOM 697 O O . ALA A 1 88 ? -2.221 -1.084 23.486 1.00 94.69 88 ALA A O 1
ATOM 698 N N . ARG A 1 89 ? -3.686 0.267 22.457 1.00 95.19 89 ARG A N 1
ATOM 699 C CA . ARG A 1 89 ? -4.407 0.692 23.663 1.00 95.19 89 ARG A CA 1
ATOM 700 C C . ARG A 1 89 ? -5.743 -0.030 23.714 1.00 95.19 89 ARG A C 1
ATOM 702 O O . ARG A 1 89 ? -6.590 0.212 22.855 1.00 95.19 89 ARG A O 1
ATOM 709 N N . LEU A 1 90 ? -5.924 -0.926 24.679 1.00 95.75 90 LEU A N 1
ATOM 710 C CA . LEU A 1 90 ? -7.105 -1.786 24.747 1.00 95.75 90 LEU A CA 1
ATOM 711 C C . LEU A 1 90 ? -8.196 -1.144 25.615 1.00 95.75 90 LEU A C 1
ATOM 713 O O . LEU A 1 90 ? -7.960 -0.796 26.774 1.00 95.75 90 LEU A O 1
ATOM 717 N N . VAL A 1 91 ? -9.399 -1.015 25.054 1.00 96.00 91 VAL A N 1
ATOM 718 C CA . VAL A 1 91 ? -10.601 -0.579 25.773 1.00 96.00 91 VAL A CA 1
ATOM 719 C C . VAL A 1 91 ? -11.693 -1.631 25.612 1.00 96.00 91 VAL A C 1
ATOM 721 O O . VAL A 1 91 ? -12.051 -2.020 24.497 1.00 96.00 91 VAL A O 1
ATOM 724 N N . PHE A 1 92 ? -12.231 -2.072 26.744 1.00 96.19 92 PHE A N 1
ATOM 725 C CA . PHE A 1 92 ? -13.264 -3.092 26.831 1.00 96.19 92 PHE A CA 1
ATOM 726 C C . PHE A 1 92 ? -14.595 -2.472 27.247 1.00 96.19 92 PHE A C 1
ATOM 728 O O . PHE A 1 92 ? -14.702 -1.865 28.312 1.00 96.19 92 PHE A O 1
ATOM 735 N N . LEU A 1 93 ? -15.611 -2.655 26.410 1.00 95.62 93 LEU A N 1
ATOM 736 C CA . LEU A 1 93 ? -16.960 -2.158 26.638 1.00 95.62 93 LEU A CA 1
ATOM 737 C C . LEU A 1 93 ? -17.801 -3.238 27.326 1.00 95.62 93 LEU A C 1
ATOM 739 O O . LEU A 1 93 ? -17.972 -4.341 26.796 1.00 95.62 93 LEU A O 1
ATOM 743 N N . SER A 1 94 ? -18.304 -2.933 28.518 1.00 92.25 94 SER A N 1
ATOM 744 C CA . SER A 1 94 ? -19.214 -3.801 29.261 1.00 92.25 94 SER A CA 1
ATOM 745 C C . SER A 1 94 ? -20.664 -3.589 28.812 1.00 92.25 94 SER A C 1
ATOM 747 O O . SER A 1 94 ? -21.035 -2.545 28.265 1.00 92.25 94 SER A O 1
ATOM 749 N N . ALA A 1 95 ? -21.488 -4.621 29.006 1.00 84.19 95 ALA A N 1
ATOM 750 C CA . ALA A 1 95 ? -22.905 -4.563 28.669 1.00 84.19 95 ALA A CA 1
ATOM 751 C C . ALA A 1 95 ? -23.651 -3.562 29.581 1.00 84.19 95 ALA A C 1
ATOM 753 O O . ALA A 1 95 ? -23.376 -3.537 30.784 1.00 84.19 95 ALA A O 1
ATOM 754 N N . PRO A 1 96 ? -24.643 -2.822 29.046 1.00 68.31 96 PRO A N 1
ATOM 755 C CA . PRO A 1 96 ? -25.299 -1.694 29.722 1.00 68.31 96 PRO A CA 1
ATOM 756 C C . PRO A 1 96 ? -26.085 -2.039 30.999 1.00 68.31 96 PRO A C 1
ATOM 758 O O . PRO A 1 96 ? -26.455 -1.143 31.753 1.00 68.31 96 PRO A O 1
ATOM 761 N N . ASP A 1 97 ? -26.338 -3.326 31.258 1.00 63.00 97 ASP A N 1
ATOM 762 C CA . ASP A 1 97 ? -27.226 -3.789 32.330 1.00 63.00 97 ASP A CA 1
ATOM 763 C C . ASP A 1 97 ? -26.494 -4.516 33.466 1.00 63.00 97 ASP A C 1
ATOM 765 O O . ASP A 1 97 ? -27.120 -5.263 34.215 1.00 63.00 97 ASP A O 1
ATOM 769 N N . ARG A 1 98 ? -25.173 -4.346 33.624 1.00 59.06 98 ARG A N 1
ATOM 770 C CA . ARG A 1 98 ? -24.450 -4.925 34.771 1.00 59.06 98 ARG A CA 1
ATOM 771 C C . ARG A 1 98 ? -24.674 -4.055 36.021 1.00 59.06 98 ARG A C 1
ATOM 773 O O . ARG A 1 98 ? -24.086 -2.976 36.122 1.00 59.06 98 ARG A O 1
ATOM 780 N N . PRO A 1 99 ? -25.485 -4.490 37.007 1.00 46.00 99 PRO A N 1
ATOM 781 C CA . PRO A 1 99 ? -25.722 -3.690 38.198 1.00 46.00 99 PRO A CA 1
ATOM 782 C C . PRO A 1 99 ? -24.449 -3.684 39.057 1.00 46.00 99 PRO A C 1
ATOM 784 O O . PRO A 1 99 ? -24.034 -4.726 39.560 1.00 46.00 99 PRO A O 1
ATOM 787 N N . GLY A 1 100 ? -23.820 -2.513 39.211 1.00 50.44 100 GLY A N 1
ATOM 788 C CA . GLY A 1 100 ? -22.712 -2.299 40.155 1.00 50.44 100 GLY A CA 1
ATOM 789 C C . GLY A 1 100 ? -21.392 -1.771 39.584 1.00 50.44 100 GLY A C 1
ATOM 790 O O . GLY A 1 100 ? -20.471 -1.564 40.366 1.00 50.44 100 GLY A O 1
ATOM 791 N N . CYS A 1 101 ? -21.273 -1.516 38.276 1.00 47.06 101 CYS A N 1
ATOM 792 C CA . CYS A 1 101 ? -20.020 -1.047 37.666 1.00 47.06 101 CYS A CA 1
ATOM 793 C C . CYS A 1 101 ? -20.095 0.428 37.228 1.00 47.06 101 CYS A C 1
ATOM 795 O O . CYS A 1 101 ? -19.802 0.757 36.088 1.00 47.06 101 CYS A O 1
ATOM 797 N N . SER A 1 102 ? -20.492 1.339 38.122 1.00 46.09 102 SER A N 1
ATOM 798 C CA . SER A 1 102 ? -20.482 2.794 37.863 1.00 46.09 102 SER A CA 1
ATOM 799 C C . SER A 1 102 ? -19.093 3.425 38.061 1.00 46.09 102 SER A C 1
ATOM 801 O O . SER A 1 102 ? -18.974 4.589 38.437 1.00 46.09 102 SER A O 1
ATOM 803 N N . SER A 1 103 ? -18.033 2.636 37.904 1.00 53.62 103 SER A N 1
ATOM 804 C CA . SER A 1 103 ? -16.652 3.049 38.123 1.00 53.62 103 SER A CA 1
ATOM 805 C C . SER A 1 103 ? -15.762 2.352 37.107 1.00 53.62 103 SER A C 1
ATOM 807 O O . SER A 1 103 ? -15.756 1.124 37.035 1.00 53.62 103 SER A O 1
ATOM 809 N N . THR A 1 104 ? -14.995 3.131 36.348 1.00 54.31 104 THR A N 1
ATOM 810 C CA . THR A 1 104 ? -13.893 2.640 35.518 1.00 54.31 104 THR A CA 1
ATOM 811 C C . THR A 1 104 ? -12.956 1.789 36.376 1.00 54.31 104 THR A C 1
ATOM 813 O O . THR A 1 104 ? -12.246 2.318 37.234 1.00 54.31 104 THR A O 1
ATOM 816 N N . CYS A 1 105 ? -12.945 0.474 36.169 1.00 50.28 105 CYS A N 1
ATOM 817 C CA . CYS A 1 105 ? -11.938 -0.398 36.761 1.00 50.28 105 CYS A CA 1
ATOM 818 C C . CYS A 1 105 ? -10.744 -0.455 35.808 1.00 50.28 105 CYS A C 1
ATOM 820 O O . CYS A 1 105 ? -10.752 -1.174 34.813 1.00 50.28 105 CYS A O 1
ATOM 822 N N . SER A 1 106 ? -9.721 0.337 36.121 1.00 50.75 106 SER A N 1
ATOM 823 C CA . SER A 1 106 ? -8.395 0.216 35.522 1.00 50.75 106 SER A CA 1
ATOM 824 C C . SER A 1 106 ? -7.688 -0.978 36.168 1.00 50.75 106 SER A C 1
ATOM 826 O O . SER A 1 106 ? -7.291 -0.934 37.332 1.00 50.75 106 SER A O 1
ATOM 828 N N . THR A 1 107 ? -7.557 -2.079 35.429 1.00 52.31 107 THR A N 1
ATOM 829 C CA . THR A 1 107 ? -6.384 -2.947 35.622 1.00 52.31 107 THR A CA 1
ATOM 830 C C . THR A 1 107 ? -5.209 -2.217 34.985 1.00 52.31 107 THR A C 1
ATOM 832 O O . THR A 1 107 ? -5.424 -1.604 33.947 1.00 52.31 107 THR A O 1
ATOM 835 N N . SER A 1 108 ? -4.011 -2.263 35.568 1.00 53.69 108 SER A N 1
ATOM 836 C CA . SER A 1 108 ? -2.874 -1.346 35.325 1.00 53.69 108 SER A CA 1
ATOM 837 C C . SER A 1 108 ? -2.473 -1.020 33.870 1.00 53.69 108 SER A C 1
ATOM 839 O O . SER A 1 108 ? -1.658 -0.124 33.680 1.00 53.69 108 SER A O 1
ATOM 841 N N . GLU A 1 109 ? -3.024 -1.692 32.856 1.0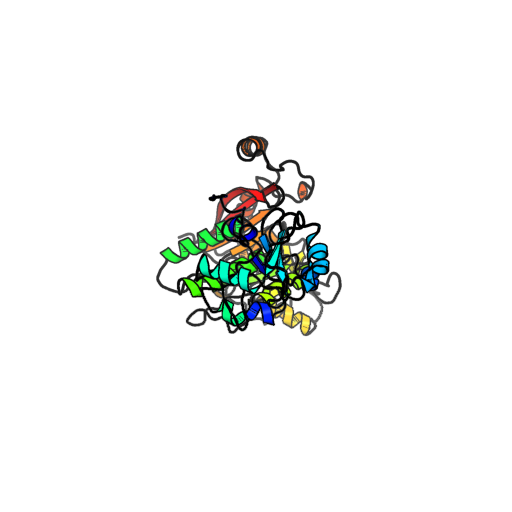0 66.56 109 GLU A N 1
ATOM 842 C CA . GLU A 1 109 ? -2.775 -1.441 31.428 1.00 66.56 109 GLU A CA 1
ATOM 843 C C . GLU A 1 109 ? -4.046 -1.370 30.545 1.00 66.56 109 GLU A C 1
ATOM 845 O O . GLU A 1 109 ? -3.965 -0.890 29.417 1.00 66.56 109 GLU A O 1
ATOM 850 N N . ASN A 1 110 ? -5.227 -1.786 31.033 1.00 82.62 110 ASN A N 1
ATOM 851 C CA . ASN A 1 110 ? -6.452 -1.928 30.227 1.00 82.62 110 ASN A CA 1
ATOM 852 C C . ASN A 1 110 ? -7.641 -1.179 30.844 1.00 82.62 110 ASN A C 1
ATOM 854 O O . ASN A 1 110 ? -7.920 -1.321 32.039 1.00 82.62 110 ASN A O 1
ATOM 858 N N . THR A 1 111 ? -8.397 -0.461 30.008 1.00 86.69 111 THR A N 1
ATOM 859 C CA . THR A 1 111 ? -9.585 0.297 30.433 1.00 86.69 111 THR A CA 1
ATOM 860 C C . THR A 1 111 ? -10.852 -0.523 30.212 1.00 86.69 111 THR A C 1
ATOM 862 O O . THR A 1 111 ? -11.133 -0.926 29.085 1.00 86.69 111 THR A O 1
ATOM 865 N N . VAL A 1 112 ? -11.646 -0.735 31.264 1.00 90.44 112 VAL A N 1
ATOM 866 C CA . VAL A 1 112 ? -12.998 -1.314 31.167 1.00 90.44 112 VAL A CA 1
ATOM 867 C C . VAL A 1 112 ? -14.027 -0.243 31.514 1.00 90.44 112 VAL A C 1
ATOM 869 O O . VAL A 1 112 ? -13.895 0.430 32.542 1.00 90.44 112 VAL A O 1
ATOM 872 N N . CYS A 1 113 ? -15.046 -0.075 30.675 1.00 90.69 113 CYS A N 1
ATOM 873 C CA . CYS A 1 113 ? -16.093 0.918 30.892 1.00 90.69 113 CYS A CA 1
ATOM 874 C C . CYS A 1 113 ? -17.443 0.521 30.284 1.00 90.69 113 CYS A C 1
ATOM 876 O O . CYS A 1 113 ? -17.520 -0.344 29.413 1.00 90.69 113 CYS A O 1
ATOM 878 N N . ASP A 1 114 ? -18.514 1.159 30.757 1.00 92.19 114 ASP A N 1
ATOM 879 C CA . ASP A 1 114 ? -19.865 0.931 30.249 1.00 92.19 114 ASP A CA 1
ATOM 880 C C . ASP A 1 114 ? -19.996 1.387 28.787 1.00 92.19 114 ASP A C 1
ATOM 882 O O . ASP A 1 114 ? -19.617 2.507 28.427 1.00 92.19 114 ASP A O 1
ATOM 886 N N . SER A 1 115 ? -20.549 0.522 27.928 1.00 93.75 115 SER A N 1
ATOM 887 C CA . SER A 1 115 ? -20.675 0.825 26.498 1.00 93.75 115 SER A CA 1
ATOM 888 C C . SER A 1 115 ? -21.535 2.061 26.228 1.00 93.75 115 SER A C 1
ATOM 890 O O . SER A 1 115 ? -21.248 2.805 25.287 1.00 93.75 115 SER A O 1
ATOM 892 N N . ARG A 1 116 ? -22.608 2.281 26.999 1.00 92.69 116 ARG A N 1
ATOM 893 C CA . ARG A 1 116 ? -23.519 3.413 26.792 1.00 92.69 116 ARG A CA 1
ATOM 894 C C . ARG A 1 116 ? -22.856 4.707 27.240 1.00 92.69 116 ARG A C 1
ATOM 896 O O . ARG A 1 116 ? -22.961 5.710 26.536 1.00 92.69 116 ARG A O 1
ATOM 903 N N . GLU A 1 117 ? -22.153 4.677 28.366 1.00 92.44 117 GLU A N 1
ATOM 904 C CA . GLU A 1 117 ? -21.380 5.809 28.871 1.00 92.44 117 GLU A CA 1
ATOM 905 C C . GLU A 1 117 ? -20.245 6.200 27.915 1.00 92.44 117 GLU A C 1
ATOM 907 O O . GLU A 1 117 ? -20.101 7.382 27.602 1.00 92.44 117 GLU A O 1
ATOM 912 N N . PHE A 1 118 ? -19.503 5.226 27.371 1.00 94.69 118 PHE A N 1
ATOM 913 C CA . PHE A 1 118 ? -18.422 5.473 26.408 1.00 94.69 118 PHE A CA 1
ATOM 914 C C . PHE A 1 118 ? -18.911 6.259 25.184 1.00 94.69 118 PHE A C 1
ATOM 916 O O . PHE A 1 118 ? -18.379 7.327 24.868 1.00 94.69 118 PHE A O 1
ATOM 923 N N . PHE A 1 119 ? -19.965 5.777 24.513 1.00 95.75 119 PHE A N 1
ATOM 924 C CA . PHE A 1 119 ? -20.500 6.451 23.325 1.00 95.75 119 PHE A CA 1
ATOM 925 C C . PHE A 1 119 ? -21.255 7.744 23.654 1.00 95.75 119 PHE A C 1
ATOM 927 O O . PHE A 1 119 ? -21.231 8.677 22.848 1.00 95.75 119 PHE A O 1
ATOM 934 N N . ALA A 1 120 ? -21.883 7.849 24.830 1.00 93.75 120 ALA A N 1
ATOM 935 C CA . ALA A 1 120 ? -22.477 9.104 25.287 1.00 93.75 120 ALA A CA 1
ATOM 936 C C . ALA A 1 120 ? -21.401 10.176 25.504 1.00 93.75 120 ALA A C 1
ATOM 938 O O . ALA A 1 120 ? -21.555 11.296 25.019 1.00 93.75 120 ALA A O 1
ATOM 939 N N . CYS A 1 121 ? -20.289 9.825 26.155 1.00 93.88 121 CYS A N 1
ATOM 940 C CA . CYS A 1 121 ? -19.152 10.721 26.337 1.00 93.88 121 CYS A CA 1
ATOM 941 C C . CYS A 1 121 ? -18.549 11.127 24.985 1.00 93.88 121 CYS A C 1
ATOM 943 O O . CYS A 1 121 ? -18.340 12.315 24.738 1.00 93.88 121 CYS A O 1
ATOM 945 N N . ALA A 1 122 ? -18.349 10.170 24.070 1.00 94.81 122 ALA A N 1
ATOM 946 C CA . ALA A 1 122 ? -17.824 10.449 22.732 1.00 94.81 122 ALA A CA 1
ATOM 947 C C . ALA A 1 122 ? -18.722 11.429 21.961 1.00 94.81 122 ALA A C 1
ATOM 949 O O . ALA A 1 122 ? -18.230 12.417 21.421 1.00 94.81 122 ALA A O 1
ATOM 950 N N . SER A 1 123 ? -20.041 11.213 21.998 1.00 95.12 123 SER A N 1
ATOM 951 C CA . SER A 1 123 ? -21.027 12.085 21.344 1.00 95.12 123 SER A CA 1
ATOM 952 C C . SER A 1 123 ? -21.096 13.483 21.969 1.00 95.12 123 SER A C 1
ATOM 954 O O . SER A 1 123 ? -21.343 14.459 21.266 1.00 95.12 123 SER A O 1
ATOM 956 N N . GLN A 1 124 ? -20.888 13.597 23.286 1.00 94.19 124 GLN A N 1
ATOM 957 C CA . GLN A 1 124 ? -20.836 14.885 23.988 1.00 94.19 124 GLN A CA 1
ATOM 958 C C . GLN A 1 124 ? -19.560 15.670 23.670 1.00 94.19 124 GLN A C 1
ATOM 960 O O . GLN A 1 124 ? -19.608 16.897 23.597 1.00 94.19 124 GLN A O 1
ATOM 965 N N . ARG A 1 125 ? -18.421 14.983 23.499 1.00 92.62 125 ARG A N 1
ATOM 966 C CA . ARG A 1 125 ? -17.147 15.612 23.119 1.00 92.62 125 ARG A CA 1
ATOM 967 C C . ARG A 1 125 ? -17.189 16.148 21.693 1.00 92.62 125 ARG A C 1
ATOM 969 O O . ARG A 1 125 ? -16.758 17.275 21.464 1.00 92.62 125 ARG A O 1
ATOM 976 N N . ASP A 1 126 ? -17.686 15.344 20.761 1.00 91.81 126 ASP A N 1
ATOM 977 C CA . ASP A 1 126 ? -17.842 15.715 19.358 1.00 91.81 126 ASP A CA 1
ATOM 978 C C . ASP A 1 126 ? -19.015 14.925 18.743 1.00 91.81 126 ASP A C 1
ATOM 980 O O . ASP A 1 126 ? -18.937 13.698 18.626 1.00 91.81 126 ASP A O 1
ATOM 984 N N . PRO A 1 127 ? -20.096 15.596 18.301 1.00 90.12 127 PRO A N 1
ATOM 985 C CA . PRO A 1 127 ? -21.228 14.934 17.656 1.00 90.12 127 PRO A CA 1
ATOM 986 C C . PRO A 1 127 ? -20.865 14.121 16.401 1.00 90.12 127 PRO A C 1
ATOM 988 O O . PRO A 1 127 ? -21.637 13.254 16.001 1.00 90.12 127 PRO A O 1
ATOM 991 N N . GLY A 1 128 ? -19.724 14.395 15.757 1.00 91.69 128 GLY A N 1
ATOM 992 C CA . GLY A 1 128 ? -19.221 13.647 14.601 1.00 91.69 128 GLY A CA 1
ATOM 993 C C . GLY A 1 128 ? -18.371 12.421 14.949 1.00 91.69 128 GLY A C 1
ATOM 994 O O . GLY A 1 128 ? -17.975 11.685 14.040 1.00 91.69 128 GLY A O 1
ATOM 995 N N . LEU A 1 129 ? -18.077 12.199 16.235 1.00 94.31 129 LEU A N 1
ATOM 996 C CA . LEU A 1 129 ? -17.179 11.143 16.696 1.00 94.31 129 LEU A CA 1
ATOM 997 C C . LEU A 1 129 ? -17.853 9.773 16.791 1.00 94.31 129 LEU A C 1
ATOM 999 O O . LEU A 1 129 ? -17.162 8.762 16.703 1.00 94.31 129 LEU A O 1
ATOM 1003 N N . VAL A 1 130 ? -19.176 9.718 16.940 1.00 96.44 130 VAL A N 1
ATOM 1004 C CA . VAL A 1 130 ? -19.936 8.462 16.968 1.00 96.44 130 VAL A CA 1
ATOM 1005 C C . VAL A 1 130 ? -20.736 8.317 15.683 1.00 96.44 130 VAL A C 1
ATOM 1007 O O . VAL A 1 130 ? -21.399 9.251 15.236 1.00 96.44 130 VAL A O 1
ATOM 1010 N N . ALA A 1 131 ? -20.673 7.132 15.091 1.00 95.62 131 ALA A N 1
ATOM 1011 C CA . ALA A 1 131 ? -21.411 6.770 13.895 1.00 95.62 131 ALA A CA 1
ATOM 1012 C C . ALA A 1 131 ? -22.151 5.444 14.099 1.00 95.62 131 ALA A C 1
ATOM 1014 O O . ALA A 1 131 ? -21.840 4.654 14.991 1.00 95.62 131 ALA A O 1
ATOM 1015 N N . SER A 1 132 ? -23.135 5.203 13.242 1.00 95.06 132 SER A N 1
ATOM 1016 C CA . SER A 1 132 ? -23.795 3.915 13.065 1.00 95.06 132 SER A CA 1
ATOM 1017 C C . SER A 1 132 ? -23.812 3.586 11.577 1.00 95.06 132 SER A C 1
ATOM 1019 O O . SER A 1 132 ? -23.727 4.468 10.718 1.00 95.06 132 SER A O 1
ATOM 1021 N N . SER A 1 133 ? -23.840 2.301 11.248 1.00 93.94 133 SER A N 1
ATOM 1022 C CA . SER A 1 133 ? -23.777 1.854 9.857 1.00 93.94 133 SER A CA 1
ATOM 1023 C C . SER A 1 133 ? -24.471 0.513 9.696 1.00 93.94 133 SER A C 1
ATOM 1025 O O . SER A 1 133 ? -24.589 -0.219 10.664 1.00 93.94 133 SER A O 1
ATOM 1027 N N . ASN A 1 134 ? -24.880 0.161 8.475 1.00 89.69 134 ASN A N 1
ATOM 1028 C CA . ASN A 1 134 ? -25.433 -1.172 8.186 1.00 89.69 134 ASN A CA 1
ATOM 1029 C C . ASN A 1 134 ? -24.432 -2.092 7.472 1.00 89.69 134 ASN A C 1
ATOM 1031 O O . ASN A 1 134 ? -24.643 -3.297 7.409 1.00 89.69 134 ASN A O 1
ATOM 1035 N N . SER A 1 135 ? -23.388 -1.531 6.853 1.00 89.56 135 SER A N 1
ATOM 1036 C CA . SER A 1 135 ? -22.348 -2.296 6.160 1.00 89.56 135 SER A CA 1
ATOM 1037 C C . SER A 1 135 ? -21.132 -1.428 5.849 1.00 89.56 135 SER A C 1
ATOM 1039 O O . SER A 1 135 ? -21.242 -0.207 5.703 1.00 89.56 135 SER A O 1
ATOM 1041 N N . LEU A 1 136 ? -19.972 -2.061 5.660 1.00 86.88 136 LEU A N 1
ATOM 1042 C CA . LEU A 1 136 ? -18.763 -1.376 5.197 1.00 86.88 136 LEU A CA 1
ATOM 1043 C C . LEU A 1 136 ? -18.953 -0.725 3.814 1.00 86.88 136 LEU A C 1
ATOM 1045 O O . LEU A 1 136 ? -18.495 0.395 3.603 1.00 86.88 136 LEU A O 1
ATOM 1049 N N . LYS A 1 137 ? -19.682 -1.371 2.893 1.00 86.94 137 LYS A N 1
ATOM 1050 C CA . LYS A 1 137 ? -19.951 -0.824 1.551 1.00 86.94 137 LYS A CA 1
ATOM 1051 C C . LYS A 1 137 ? -20.659 0.534 1.614 1.00 86.94 137 LYS A C 1
ATOM 1053 O O . LYS A 1 137 ? -20.283 1.448 0.886 1.00 86.94 137 LYS A O 1
ATOM 1058 N N . LEU A 1 138 ? -21.624 0.699 2.522 1.00 86.69 138 LEU A N 1
ATOM 1059 C CA . LEU A 1 138 ? -22.293 1.987 2.731 1.00 86.69 138 LEU A CA 1
ATOM 1060 C C . LEU A 1 138 ? -21.349 3.032 3.325 1.00 86.69 138 LEU A C 1
ATOM 1062 O O . LEU A 1 138 ? -21.340 4.168 2.863 1.00 86.69 138 LEU A O 1
ATOM 1066 N N . ARG A 1 139 ? -20.515 2.654 4.300 1.00 90.50 139 ARG A N 1
ATOM 1067 C CA . ARG A 1 139 ? -19.532 3.567 4.908 1.00 90.50 139 ARG A CA 1
ATOM 1068 C C . ARG A 1 139 ? -18.561 4.124 3.870 1.00 90.50 139 ARG A C 1
ATOM 1070 O O . ARG A 1 139 ? -18.316 5.328 3.846 1.00 90.50 139 ARG A O 1
ATOM 1077 N N . LEU A 1 140 ? -18.077 3.262 2.972 1.00 86.50 140 LEU A N 1
ATOM 1078 C CA . LEU A 1 140 ? -17.176 3.622 1.873 1.00 86.50 140 LEU A CA 1
ATOM 1079 C C . LEU A 1 140 ? -17.815 4.550 0.830 1.00 86.50 140 LEU A C 1
ATOM 1081 O O . LEU A 1 140 ? -17.097 5.320 0.200 1.00 86.50 140 LEU A O 1
ATOM 1085 N N . ALA A 1 141 ? -19.140 4.513 0.673 1.00 82.81 141 ALA A N 1
ATOM 1086 C CA . ALA A 1 141 ? -19.876 5.417 -0.212 1.00 82.81 141 ALA A CA 1
ATOM 1087 C C . ALA A 1 141 ? -20.090 6.820 0.389 1.00 82.81 141 ALA A C 1
ATOM 1089 O O . ALA A 1 141 ? -20.561 7.722 -0.301 1.00 82.81 141 ALA A O 1
ATOM 1090 N N . THR A 1 142 ? -19.758 7.026 1.669 1.00 81.19 142 THR A N 1
ATOM 1091 C CA . THR A 1 142 ? -19.892 8.324 2.342 1.00 81.19 142 THR A CA 1
ATOM 1092 C C . THR A 1 142 ? -18.532 8.924 2.663 1.00 81.19 142 THR A C 1
ATOM 1094 O O . THR A 1 142 ? -17.586 8.219 2.997 1.00 81.19 142 THR A O 1
ATOM 1097 N N . SER A 1 143 ? -18.440 10.252 2.640 1.00 80.31 143 SER A N 1
ATOM 1098 C CA . SER A 1 143 ? -17.230 10.984 3.034 1.00 80.31 143 SER A CA 1
ATOM 1099 C C . SER A 1 143 ? -17.021 11.062 4.550 1.00 80.31 143 SER A C 1
ATOM 1101 O O . SER A 1 143 ? -15.897 11.314 5.003 1.00 80.31 143 SER A O 1
ATOM 1103 N N . LYS A 1 144 ? -18.098 10.889 5.329 1.00 85.19 144 LYS A N 1
ATOM 1104 C CA . LYS A 1 144 ? -18.131 11.143 6.776 1.00 85.19 144 LYS A CA 1
ATOM 1105 C C . LYS A 1 144 ? -17.487 10.013 7.578 1.00 85.19 144 LYS A C 1
ATOM 1107 O O . LYS A 1 144 ? -16.627 10.297 8.410 1.00 85.19 144 LYS A O 1
ATOM 1112 N N . ASP A 1 145 ? -17.837 8.770 7.259 1.00 90.75 145 ASP A N 1
ATOM 1113 C CA . ASP A 1 145 ? -17.470 7.573 8.028 1.00 90.75 145 ASP A CA 1
ATOM 1114 C C . ASP A 1 145 ? -16.649 6.560 7.201 1.00 90.75 145 ASP A C 1
ATOM 1116 O O . ASP A 1 145 ? -16.652 5.353 7.433 1.00 90.75 145 ASP A O 1
ATOM 1120 N N . THR A 1 146 ? -15.902 7.043 6.206 1.00 90.44 146 THR A N 1
ATOM 1121 C CA . THR A 1 146 ? -14.913 6.207 5.517 1.00 90.44 146 THR A CA 1
ATOM 1122 C C . THR A 1 146 ? -13.836 5.767 6.518 1.00 90.44 146 THR A C 1
ATOM 1124 O O . THR A 1 146 ? -13.211 6.647 7.122 1.00 90.44 146 THR A O 1
ATOM 1127 N N . PRO A 1 147 ? -13.572 4.459 6.696 1.00 91.56 147 PRO A N 1
ATOM 1128 C CA . PRO A 1 147 ? -12.560 3.990 7.634 1.00 91.56 147 PRO A CA 1
ATOM 1129 C C . PRO A 1 147 ? -11.180 4.557 7.323 1.00 91.56 147 PRO A C 1
ATOM 1131 O O . PRO A 1 147 ? -10.755 4.579 6.169 1.00 91.56 147 PRO A O 1
ATOM 1134 N N . THR A 1 148 ? -10.454 4.959 8.360 1.00 91.88 148 THR A N 1
ATOM 1135 C CA . THR A 1 148 ? -9.033 5.281 8.230 1.00 91.88 148 THR A CA 1
ATOM 1136 C C . THR A 1 148 ? -8.255 3.974 8.142 1.00 91.88 148 THR A C 1
ATOM 1138 O O . THR A 1 148 ? -8.363 3.127 9.029 1.00 91.88 148 THR A O 1
ATOM 1141 N N . LEU A 1 149 ? -7.466 3.791 7.079 1.00 93.69 149 LEU A N 1
ATOM 1142 C CA . LEU A 1 149 ? -6.566 2.643 6.984 1.00 93.69 149 LEU A CA 1
ATOM 1143 C C . LEU A 1 149 ? -5.577 2.666 8.154 1.00 93.69 149 LEU A C 1
ATOM 1145 O O . LEU A 1 149 ? -4.928 3.677 8.417 1.00 93.69 149 LEU A O 1
ATOM 1149 N N . LEU A 1 150 ? -5.463 1.536 8.848 1.00 94.88 150 LEU A N 1
ATOM 1150 C CA . LEU A 1 150 ? -4.563 1.390 9.990 1.00 94.88 150 LEU A CA 1
ATOM 1151 C C . LEU A 1 150 ? -3.091 1.337 9.558 1.00 94.88 150 LEU A C 1
ATOM 1153 O O . LEU A 1 150 ? -2.210 1.725 10.318 1.00 94.88 150 LEU A O 1
ATOM 1157 N N . PHE A 1 151 ? -2.814 0.908 8.327 1.00 93.00 151 PHE A N 1
ATOM 1158 C CA . PHE A 1 151 ? -1.480 0.927 7.737 1.00 93.00 151 PHE A CA 1
ATOM 1159 C C . PHE A 1 151 ? -1.243 2.184 6.891 1.00 93.00 151 PHE A C 1
ATOM 1161 O O . PHE A 1 151 ? -2.170 2.851 6.434 1.00 93.00 151 PHE A O 1
ATOM 1168 N N . LYS A 1 152 ? 0.036 2.476 6.647 1.00 89.75 152 LYS A N 1
ATOM 1169 C CA . LYS A 1 152 ? 0.494 3.553 5.764 1.00 89.75 152 LYS A CA 1
ATOM 1170 C C . LYS A 1 152 ? 1.294 2.960 4.598 1.00 89.75 152 LYS A C 1
ATOM 1172 O O . LYS A 1 152 ? 1.880 1.888 4.780 1.00 89.75 152 LYS A O 1
ATOM 1177 N N . PRO A 1 153 ? 1.303 3.619 3.426 1.00 93.38 153 PRO A N 1
ATOM 1178 C CA . PRO A 1 153 ? 2.228 3.274 2.358 1.00 93.38 153 PRO A CA 1
ATOM 1179 C C . PRO A 1 153 ? 3.648 3.674 2.775 1.00 93.38 153 PRO A C 1
ATOM 1181 O O . PRO A 1 153 ? 3.838 4.405 3.756 1.00 93.38 153 PRO A O 1
ATOM 1184 N N . SER A 1 154 ? 4.640 3.271 1.991 1.00 92.56 154 SER A N 1
ATOM 1185 C CA . SER A 1 154 ? 5.979 3.844 2.108 1.00 92.56 154 SER A CA 1
ATOM 1186 C C . SER A 1 154 ? 5.945 5.369 1.908 1.00 92.56 154 SER A C 1
ATOM 1188 O O . SER A 1 154 ? 5.128 5.918 1.157 1.00 92.56 154 SER A O 1
ATOM 1190 N N . ASN A 1 155 ? 6.855 6.079 2.579 1.00 92.44 155 ASN A N 1
ATOM 1191 C CA . ASN A 1 155 ? 6.967 7.536 2.467 1.00 92.44 155 ASN A CA 1
ATOM 1192 C C . ASN A 1 155 ? 7.203 7.989 1.018 1.00 92.44 155 ASN A C 1
ATOM 1194 O O . ASN A 1 155 ? 6.597 8.966 0.572 1.00 92.44 155 ASN A O 1
ATOM 1198 N N . ALA A 1 156 ? 8.010 7.231 0.274 1.00 96.00 156 ALA A N 1
ATOM 1199 C CA . ALA A 1 156 ? 8.282 7.464 -1.135 1.00 96.00 156 ALA A CA 1
ATOM 1200 C C . ALA A 1 156 ? 7.017 7.373 -2.006 1.00 96.00 156 ALA A C 1
ATOM 1202 O O . ALA A 1 156 ? 6.764 8.274 -2.805 1.00 96.00 156 ALA A O 1
ATOM 1203 N N . VAL A 1 157 ? 6.186 6.337 -1.811 1.00 97.56 157 VAL A N 1
ATOM 1204 C CA . VAL A 1 157 ? 4.915 6.178 -2.541 1.00 97.56 157 VAL A CA 1
ATOM 1205 C C . VAL A 1 157 ? 3.992 7.356 -2.270 1.00 97.56 157 VAL A C 1
ATOM 1207 O O . VAL A 1 157 ? 3.485 7.965 -3.211 1.00 97.56 157 VAL A O 1
ATOM 1210 N N . ARG A 1 158 ? 3.824 7.732 -0.996 1.00 95.62 158 ARG A N 1
ATOM 1211 C CA . ARG A 1 158 ? 2.995 8.884 -0.616 1.00 95.62 158 ARG A CA 1
ATOM 1212 C C . ARG A 1 158 ? 3.448 10.161 -1.327 1.00 95.62 158 ARG A C 1
ATOM 1214 O O . ARG A 1 158 ? 2.621 10.814 -1.955 1.00 95.62 158 ARG A O 1
ATOM 1221 N N . ARG A 1 159 ? 4.749 10.477 -1.277 1.00 95.62 159 ARG A N 1
ATOM 1222 C CA . ARG A 1 159 ? 5.333 11.674 -1.908 1.00 95.62 159 ARG A CA 1
ATOM 1223 C C . ARG A 1 159 ? 5.095 11.704 -3.419 1.00 95.62 159 ARG A C 1
ATOM 1225 O O . ARG A 1 159 ? 4.666 12.727 -3.946 1.00 95.62 159 ARG A O 1
ATOM 1232 N N . VAL A 1 160 ? 5.348 10.594 -4.115 1.00 97.06 160 VAL A N 1
ATOM 1233 C CA . VAL A 1 160 ? 5.193 10.530 -5.578 1.00 97.06 160 VAL A CA 1
ATOM 1234 C C . VAL A 1 160 ? 3.729 10.650 -5.992 1.00 97.06 160 VAL A C 1
ATOM 1236 O O . VAL A 1 160 ? 3.423 11.409 -6.910 1.00 97.06 160 VAL A O 1
ATOM 1239 N N . VAL A 1 161 ? 2.819 9.963 -5.298 1.00 96.44 161 VAL A N 1
ATOM 1240 C CA . VAL A 1 161 ? 1.377 10.046 -5.574 1.00 96.44 161 VAL A CA 1
ATOM 1241 C C . VAL A 1 161 ? 0.863 11.465 -5.326 1.00 96.44 161 VAL A C 1
ATOM 1243 O O . VAL A 1 161 ? 0.216 12.025 -6.208 1.00 96.44 161 VAL A O 1
ATOM 1246 N N . ASP A 1 162 ? 1.240 12.096 -4.207 1.00 94.44 162 ASP A N 1
ATOM 1247 C CA . ASP A 1 162 ? 0.911 13.501 -3.915 1.00 94.44 162 ASP A CA 1
ATOM 1248 C C . ASP A 1 162 ? 1.376 14.439 -5.042 1.00 94.44 162 ASP A C 1
ATOM 1250 O O . ASP A 1 162 ? 0.632 15.320 -5.483 1.00 94.44 162 ASP A O 1
ATOM 1254 N N . ALA A 1 163 ? 2.593 14.233 -5.555 1.00 93.19 163 ALA A N 1
ATOM 1255 C CA . ALA A 1 163 ? 3.153 15.035 -6.638 1.00 93.19 163 ALA A CA 1
ATOM 1256 C C . ALA A 1 163 ? 2.456 14.804 -7.993 1.00 93.19 163 ALA A C 1
ATOM 1258 O O . ALA A 1 163 ? 2.356 15.736 -8.793 1.00 93.19 163 ALA A O 1
ATOM 1259 N N . ILE A 1 164 ? 2.005 13.581 -8.293 1.00 92.31 164 ILE A N 1
ATOM 1260 C CA . ILE A 1 164 ? 1.243 13.268 -9.519 1.00 92.31 164 ILE A CA 1
ATOM 1261 C C . ILE A 1 164 ? -0.155 13.887 -9.448 1.00 92.31 164 ILE A C 1
ATOM 1263 O O . ILE A 1 164 ? -0.598 14.543 -10.395 1.00 92.31 164 ILE A O 1
ATOM 1267 N N . GLU A 1 165 ? -0.836 13.718 -8.316 1.00 90.94 165 GLU A N 1
ATOM 1268 C CA . GLU A 1 165 ? -2.181 14.250 -8.104 1.00 90.94 165 GLU A CA 1
ATOM 1269 C C . GLU A 1 165 ? -2.199 15.779 -8.123 1.00 90.94 165 GLU A C 1
ATOM 1271 O O . GLU A 1 165 ? -3.112 16.377 -8.689 1.00 90.94 165 GLU A O 1
ATOM 1276 N N . SER A 1 166 ? -1.171 16.420 -7.562 1.00 88.25 166 SER A N 1
ATOM 1277 C CA . SER A 1 166 ? -1.053 17.883 -7.557 1.00 88.25 166 SER A CA 1
ATOM 1278 C C . SER A 1 166 ? -0.834 18.460 -8.956 1.00 88.25 166 SER A C 1
ATOM 1280 O O . SER A 1 166 ? -1.426 19.484 -9.282 1.00 88.25 166 SER A O 1
ATOM 1282 N N . ARG A 1 167 ? -0.025 17.799 -9.798 1.00 83.06 167 ARG A N 1
ATOM 1283 C CA . ARG A 1 167 ? 0.200 18.214 -11.195 1.00 83.06 167 ARG A CA 1
ATOM 1284 C C . ARG A 1 167 ? -1.058 18.071 -12.043 1.00 83.06 167 ARG A C 1
ATOM 1286 O O . ARG A 1 167 ? -1.427 19.001 -12.740 1.00 83.06 167 ARG A O 1
ATOM 1293 N N . SER A 1 168 ? -1.762 16.953 -11.889 1.00 78.19 168 SER A N 1
ATOM 1294 C CA . SER A 1 168 ? -2.975 16.656 -12.660 1.00 78.19 168 SER A CA 1
ATOM 1295 C C . SER A 1 168 ? -4.084 17.701 -12.450 1.00 78.19 168 SER A C 1
ATOM 1297 O O . SER A 1 168 ? -4.848 17.975 -13.364 1.00 78.19 168 SER A O 1
ATOM 1299 N N . ARG A 1 169 ? -4.147 18.345 -11.275 1.00 70.38 169 ARG A N 1
ATOM 1300 C CA . ARG A 1 169 ? -5.102 19.439 -11.001 1.00 70.38 169 ARG A CA 1
ATOM 1301 C C . ARG A 1 169 ? -4.810 20.732 -11.762 1.00 70.38 169 ARG A C 1
ATOM 1303 O O . ARG A 1 169 ? -5.687 21.585 -11.835 1.00 70.38 169 ARG A O 1
ATOM 1310 N N . LEU A 1 170 ? -3.589 20.910 -12.261 1.00 63.59 170 LEU A N 1
ATOM 1311 C CA . LEU A 1 170 ? -3.194 22.094 -13.024 1.00 63.59 170 LEU A CA 1
ATOM 1312 C C . LEU A 1 170 ? -3.537 21.957 -14.515 1.00 63.59 170 LEU A C 1
ATOM 1314 O O . LEU A 1 170 ? -3.667 22.974 -15.189 1.00 63.59 170 LEU A O 1
ATOM 1318 N N . ASP A 1 171 ? -3.710 20.726 -15.009 1.00 61.75 171 ASP A N 1
ATOM 1319 C CA . ASP A 1 171 ? -3.810 20.419 -16.441 1.00 61.75 171 ASP A CA 1
ATOM 1320 C C . ASP A 1 171 ? -5.248 20.501 -17.012 1.00 61.75 171 ASP A C 1
ATOM 1322 O O . ASP A 1 171 ? -5.429 20.351 -18.219 1.00 61.75 171 ASP A O 1
ATOM 1326 N N . GLY A 1 172 ? -6.275 20.786 -16.195 1.00 59.69 172 GLY A N 1
ATOM 1327 C CA . GLY A 1 172 ? -7.641 21.072 -16.668 1.00 59.69 172 GLY A CA 1
ATOM 1328 C C . GLY A 1 172 ? -8.777 20.584 -15.759 1.00 59.69 172 GLY A C 1
ATOM 1329 O O . GLY A 1 172 ? -8.549 19.958 -14.725 1.00 59.69 172 GLY A O 1
ATOM 1330 N N . GLU A 1 173 ? -10.020 20.889 -16.153 1.00 57.28 173 GLU A N 1
ATOM 1331 C CA . GLU A 1 173 ? -11.249 20.416 -15.499 1.00 57.28 173 GLU A CA 1
ATOM 1332 C C . GLU A 1 173 ? -11.623 19.012 -16.009 1.00 57.28 173 GLU A C 1
ATOM 1334 O O . GLU A 1 173 ? -11.894 18.831 -17.195 1.00 57.28 173 GLU A O 1
ATOM 1339 N N . GLY A 1 174 ? -11.644 18.009 -15.126 1.00 69.56 174 GLY A N 1
ATOM 1340 C CA . GLY A 1 174 ? -12.079 16.650 -15.466 1.00 69.56 174 GLY A CA 1
ATOM 1341 C C . GLY A 1 174 ? -11.545 15.574 -14.520 1.00 69.56 174 GLY A C 1
ATOM 1342 O O . GLY A 1 174 ? -10.646 15.821 -13.717 1.00 69.56 174 GLY A O 1
ATOM 1343 N N . CYS A 1 175 ? -12.114 14.368 -14.612 1.00 75.25 175 CYS A N 1
ATOM 1344 C CA . CYS A 1 175 ? -11.540 13.185 -13.975 1.00 75.25 175 CYS A CA 1
ATOM 1345 C C . CYS A 1 175 ? -10.348 12.699 -14.811 1.00 75.25 175 CYS A C 1
ATOM 1347 O O . CYS A 1 175 ? -10.480 12.551 -16.023 1.00 75.25 175 CYS A O 1
ATOM 1349 N N . ILE A 1 176 ? -9.194 12.470 -14.182 1.00 86.38 176 ILE A N 1
ATOM 1350 C CA . ILE A 1 176 ? -7.990 11.977 -14.860 1.00 86.38 176 ILE A CA 1
ATOM 1351 C C . ILE A 1 176 ? -7.719 10.550 -14.400 1.00 86.38 176 ILE A C 1
ATOM 1353 O O . ILE A 1 176 ? -7.396 10.313 -13.232 1.00 86.38 176 ILE A O 1
ATOM 1357 N N . ASP A 1 177 ? -7.815 9.622 -15.344 1.00 88.69 177 ASP A N 1
ATOM 1358 C CA . ASP A 1 177 ? -7.562 8.202 -15.133 1.00 88.69 177 ASP A CA 1
ATOM 1359 C C . ASP A 1 177 ? -6.056 7.947 -15.085 1.00 88.69 177 ASP A C 1
ATOM 1361 O O . ASP A 1 177 ? -5.304 8.332 -15.984 1.00 88.69 177 ASP A O 1
ATOM 1365 N N . ARG A 1 178 ? -5.603 7.283 -14.025 1.00 92.94 178 ARG A N 1
ATOM 1366 C CA . ARG A 1 178 ? -4.204 6.925 -13.805 1.00 92.94 178 ARG A CA 1
ATOM 1367 C C . ARG A 1 178 ? -4.084 5.449 -13.487 1.00 92.94 178 ARG A C 1
ATOM 1369 O O . ARG A 1 178 ? -4.876 4.899 -12.724 1.00 92.94 178 ARG A O 1
ATOM 1376 N N . ARG A 1 179 ? -3.047 4.816 -14.031 1.00 95.25 179 ARG A N 1
ATOM 1377 C CA . ARG A 1 179 ? -2.775 3.391 -13.811 1.00 95.25 179 ARG A CA 1
ATOM 1378 C C . ARG A 1 179 ? -1.481 3.186 -13.043 1.00 95.25 179 ARG A C 1
ATOM 1380 O O . ARG A 1 179 ? -0.448 3.752 -13.405 1.00 95.25 179 ARG A O 1
ATOM 1387 N N . VAL A 1 180 ? -1.526 2.349 -12.008 1.00 97.94 180 VAL A N 1
ATOM 1388 C CA . VAL A 1 180 ? -0.352 1.969 -11.211 1.00 97.94 180 VAL A CA 1
ATOM 1389 C C . VAL A 1 180 ? -0.040 0.475 -11.320 1.00 97.94 180 VAL A C 1
ATOM 1391 O O . VAL A 1 180 ? -0.937 -0.363 -11.259 1.00 97.94 180 VAL A O 1
ATOM 1394 N N . LEU A 1 181 ? 1.242 0.134 -11.452 1.00 98.31 181 LEU A N 1
ATOM 1395 C CA . LEU A 1 181 ? 1.749 -1.235 -11.332 1.00 98.31 181 LEU A CA 1
ATOM 1396 C C . LEU A 1 181 ? 2.600 -1.359 -10.068 1.00 98.31 181 LEU A C 1
ATOM 1398 O O . LEU A 1 181 ? 3.594 -0.653 -9.934 1.00 98.31 181 LEU A O 1
ATOM 1402 N N . ASP A 1 182 ? 2.245 -2.272 -9.172 1.00 98.50 182 ASP A N 1
ATOM 1403 C CA . ASP A 1 182 ? 2.999 -2.575 -7.954 1.00 98.50 182 ASP A CA 1
ATOM 1404 C C . ASP A 1 182 ? 3.804 -3.874 -8.132 1.00 98.50 182 ASP A C 1
ATOM 1406 O O . ASP A 1 182 ? 3.244 -4.976 -8.103 1.00 98.50 182 ASP A O 1
ATOM 1410 N N . LEU A 1 183 ? 5.113 -3.746 -8.395 1.00 97.81 183 LEU A N 1
ATOM 1411 C CA . LEU A 1 183 ? 6.026 -4.871 -8.617 1.00 97.81 183 LEU A CA 1
ATOM 1412 C C . LEU A 1 183 ? 6.614 -5.364 -7.294 1.00 97.81 183 LEU A C 1
ATOM 1414 O O . LEU A 1 183 ? 7.296 -4.623 -6.587 1.00 97.81 183 LEU A O 1
ATOM 1418 N N . GLY A 1 184 ? 6.425 -6.652 -7.005 1.00 96.50 184 GLY A N 1
ATOM 1419 C CA . GLY A 1 184 ? 6.758 -7.213 -5.697 1.00 96.50 184 GLY A CA 1
ATOM 1420 C C . GLY A 1 184 ? 5.809 -6.688 -4.622 1.00 96.50 184 GLY A C 1
ATOM 1421 O O . GLY A 1 184 ? 6.252 -6.316 -3.536 1.00 96.50 184 GLY A O 1
ATOM 1422 N N . CYS A 1 185 ? 4.510 -6.624 -4.940 1.00 96.81 185 CYS A N 1
ATOM 1423 C CA . CYS A 1 185 ? 3.514 -5.917 -4.136 1.00 96.81 185 CYS A CA 1
ATOM 1424 C C . CYS A 1 185 ? 3.359 -6.469 -2.711 1.00 96.81 185 CYS A C 1
ATOM 1426 O O . CYS A 1 185 ? 2.754 -5.833 -1.843 1.00 96.81 185 CYS A O 1
ATOM 1428 N N . GLY A 1 186 ? 3.837 -7.686 -2.434 1.00 95.06 186 GLY A N 1
ATOM 1429 C CA . GLY A 1 186 ? 3.689 -8.332 -1.143 1.00 95.06 186 GLY A CA 1
ATOM 1430 C C . GLY A 1 186 ? 2.212 -8.488 -0.777 1.00 95.06 186 GLY A C 1
ATOM 1431 O O . GLY A 1 186 ? 1.455 -9.177 -1.455 1.00 95.06 186 GLY A O 1
ATOM 1432 N N . ALA A 1 187 ? 1.791 -7.844 0.314 1.00 93.88 187 ALA A N 1
ATOM 1433 C CA . ALA A 1 187 ? 0.386 -7.797 0.737 1.00 93.88 187 ALA A CA 1
ATOM 1434 C C . ALA A 1 187 ? -0.418 -6.644 0.091 1.00 93.88 187 ALA A C 1
ATOM 1436 O O . ALA A 1 187 ? -1.518 -6.357 0.552 1.00 93.88 187 ALA A O 1
ATOM 1437 N N . ALA A 1 188 ? 0.132 -5.979 -0.930 1.00 96.12 188 ALA A N 1
ATOM 1438 C CA . ALA A 1 188 ? -0.456 -4.868 -1.682 1.00 96.12 188 ALA A CA 1
ATOM 1439 C C . ALA A 1 188 ? -0.857 -3.656 -0.824 1.00 96.12 188 ALA A C 1
ATOM 1441 O O . ALA A 1 188 ? -1.858 -3.004 -1.102 1.00 96.12 188 ALA A O 1
ATOM 1442 N N . ARG A 1 189 ? -0.092 -3.336 0.232 1.00 95.31 189 ARG A N 1
ATOM 1443 C CA . ARG A 1 189 ? -0.374 -2.170 1.094 1.00 95.31 189 ARG A CA 1
ATOM 1444 C C . ARG A 1 189 ? -0.277 -0.852 0.331 1.00 95.31 189 ARG A C 1
ATOM 1446 O O . ARG A 1 189 ? -1.174 -0.024 0.454 1.00 95.31 189 ARG A O 1
ATOM 1453 N N . ASP A 1 190 ? 0.797 -0.665 -0.434 1.00 96.81 190 ASP A N 1
ATOM 1454 C CA . ASP A 1 190 ? 1.014 0.555 -1.212 1.00 96.81 190 ASP A CA 1
ATOM 1455 C C . ASP A 1 190 ? -0.080 0.709 -2.278 1.00 96.81 190 ASP A C 1
ATOM 1457 O O . ASP A 1 190 ? -0.789 1.716 -2.280 1.00 96.81 190 ASP A O 1
ATOM 1461 N N . LEU A 1 191 ? -0.316 -0.332 -3.088 1.00 97.62 191 LEU A N 1
ATOM 1462 C CA . LEU A 1 191 ? -1.414 -0.365 -4.058 1.00 97.62 191 LEU A CA 1
ATOM 1463 C C . LEU A 1 191 ? -2.784 -0.097 -3.411 1.00 97.62 191 LEU A C 1
ATOM 1465 O O . LEU A 1 191 ? -3.513 0.790 -3.849 1.00 97.62 191 LEU A O 1
ATOM 1469 N N . ALA A 1 192 ? -3.139 -0.818 -2.344 1.00 96.00 192 ALA A N 1
ATOM 1470 C CA . ALA A 1 192 ? -4.430 -0.658 -1.677 1.00 96.00 192 ALA A CA 1
ATOM 1471 C C . ALA A 1 192 ? -4.617 0.751 -1.107 1.00 96.00 192 ALA A C 1
ATOM 1473 O O . ALA A 1 192 ? -5.727 1.279 -1.153 1.00 96.00 192 ALA A O 1
ATOM 1474 N N . TRP A 1 193 ? -3.552 1.377 -0.598 1.00 96.31 193 TRP A N 1
ATOM 1475 C CA . TRP A 1 193 ? -3.616 2.752 -0.118 1.00 96.31 193 TRP A CA 1
ATOM 1476 C C . TRP A 1 193 ? -3.908 3.741 -1.252 1.00 96.31 193 TRP A C 1
ATOM 1478 O O . TRP A 1 193 ? -4.791 4.582 -1.083 1.00 96.31 193 TRP A O 1
ATOM 1488 N N . ILE A 1 194 ? -3.236 3.613 -2.404 1.00 96.69 194 ILE A N 1
ATOM 1489 C CA . ILE A 1 194 ? -3.469 4.474 -3.579 1.00 96.69 194 ILE A CA 1
ATOM 1490 C C . ILE A 1 194 ? -4.933 4.376 -4.018 1.00 96.69 194 ILE A C 1
ATOM 1492 O O . ILE A 1 194 ? -5.629 5.388 -4.122 1.00 96.69 194 ILE A O 1
ATOM 1496 N N . LEU A 1 195 ? -5.429 3.151 -4.206 1.00 95.00 195 LEU A N 1
ATOM 1497 C CA . LEU A 1 195 ? -6.789 2.903 -4.690 1.00 95.00 195 LEU A CA 1
ATOM 1498 C C . LEU A 1 195 ? -7.852 3.347 -3.672 1.00 95.00 195 LEU A C 1
ATOM 1500 O O . LEU A 1 195 ? -8.832 4.006 -4.022 1.00 95.00 195 LEU A O 1
ATOM 1504 N N . HIS A 1 196 ? -7.643 3.041 -2.387 1.00 92.44 196 HIS A N 1
ATOM 1505 C CA . HIS A 1 196 ? -8.544 3.463 -1.316 1.00 92.44 196 HIS A CA 1
ATOM 1506 C C . HIS A 1 196 ? -8.606 4.988 -1.198 1.00 92.44 196 HIS A C 1
ATOM 1508 O O . HIS A 1 196 ? -9.695 5.546 -1.034 1.00 92.44 196 HIS A O 1
ATOM 1514 N N . ARG A 1 197 ? -7.456 5.669 -1.286 1.00 91.44 197 ARG A N 1
ATOM 1515 C CA . ARG A 1 197 ? -7.381 7.131 -1.276 1.00 91.44 197 ARG A CA 1
ATOM 1516 C C . ARG A 1 197 ? -8.112 7.719 -2.472 1.00 91.44 197 ARG A C 1
ATOM 1518 O O . ARG A 1 197 ? -8.946 8.592 -2.263 1.00 91.44 197 ARG A O 1
ATOM 1525 N N . SER A 1 198 ? -7.850 7.220 -3.677 1.00 90.06 198 SER A N 1
ATOM 1526 C CA . SER A 1 198 ? -8.489 7.696 -4.907 1.00 90.06 198 SER A CA 1
ATOM 1527 C C . SER A 1 198 ? -10.015 7.664 -4.813 1.00 90.06 198 SER A C 1
ATOM 1529 O O . SER A 1 198 ? -10.681 8.679 -5.036 1.00 90.06 198 SER A O 1
ATOM 1531 N N . ARG A 1 199 ? -10.574 6.538 -4.352 1.00 88.38 199 ARG A N 1
ATOM 1532 C CA . ARG A 1 199 ? -12.014 6.414 -4.096 1.00 88.38 199 ARG A CA 1
ATOM 1533 C C . ARG A 1 199 ? -12.484 7.410 -3.038 1.00 88.38 199 ARG A C 1
ATOM 1535 O O . ARG A 1 199 ? -13.442 8.146 -3.251 1.00 88.38 199 ARG A O 1
ATOM 1542 N N . SER A 1 200 ? -11.811 7.444 -1.890 1.00 85.44 200 SER A N 1
ATOM 1543 C CA . SER A 1 200 ? -12.230 8.262 -0.744 1.00 85.44 200 SER A CA 1
ATOM 1544 C C . SER A 1 200 ? -12.169 9.763 -1.038 1.00 85.44 200 SER A C 1
ATOM 1546 O O . SER A 1 200 ? -13.006 10.527 -0.558 1.00 85.44 200 SER A O 1
ATOM 1548 N N . GLU A 1 201 ? -11.183 10.204 -1.821 1.00 83.81 201 GLU A N 1
ATOM 1549 C CA . GLU A 1 201 ? -11.077 11.588 -2.278 1.00 83.81 201 GLU A CA 1
ATOM 1550 C C . GLU A 1 201 ? -12.145 11.932 -3.308 1.00 83.81 201 GLU A C 1
ATOM 1552 O O . GLU A 1 201 ? -12.739 13.001 -3.181 1.00 83.81 201 GLU A O 1
ATOM 1557 N N . SER A 1 202 ? -12.461 11.021 -4.231 1.00 79.94 202 SER A N 1
ATOM 1558 C CA . SER A 1 202 ? -13.548 11.213 -5.200 1.00 79.94 202 SER A CA 1
ATOM 1559 C C . SER A 1 202 ? -14.892 11.449 -4.500 1.00 79.94 202 SER A C 1
ATOM 1561 O O . SER A 1 202 ? -15.626 12.370 -4.853 1.00 79.94 202 SER A O 1
ATOM 1563 N N . VAL A 1 203 ? -15.178 10.708 -3.421 1.00 77.56 203 VAL A N 1
ATOM 1564 C CA . VAL A 1 203 ? -16.382 10.928 -2.594 1.00 77.56 203 VAL A CA 1
ATOM 1565 C C . VAL A 1 203 ? -16.340 12.262 -1.827 1.00 77.56 203 VAL A C 1
ATOM 1567 O O . VAL A 1 203 ? -17.382 12.854 -1.548 1.00 77.56 203 VAL A O 1
ATOM 1570 N N . ARG A 1 204 ? -15.155 12.754 -1.443 1.00 76.44 204 ARG A N 1
ATOM 1571 C CA . ARG A 1 204 ? -15.001 13.957 -0.600 1.00 76.44 204 ARG A CA 1
ATOM 1572 C C . ARG A 1 204 ? -14.938 15.266 -1.378 1.00 76.44 204 ARG A C 1
ATOM 1574 O O . ARG A 1 204 ? -15.472 16.262 -0.901 1.00 76.44 204 ARG A O 1
ATOM 1581 N N . LYS A 1 205 ? -14.208 15.288 -2.490 1.00 77.94 205 LYS A N 1
ATOM 1582 C CA . LYS A 1 205 ? -13.815 16.509 -3.208 1.00 77.94 205 LYS A CA 1
ATOM 1583 C C . LYS A 1 205 ? -14.424 16.602 -4.610 1.00 77.94 205 LYS A C 1
ATOM 1585 O O . LYS A 1 205 ? -14.268 17.641 -5.239 1.00 77.94 205 LYS A O 1
ATOM 1590 N N . GLY A 1 206 ? -15.133 15.569 -5.073 1.00 68.50 206 GLY A N 1
ATOM 1591 C CA . GLY A 1 206 ? -15.636 15.489 -6.445 1.00 68.50 206 GLY A CA 1
ATOM 1592 C C . GLY A 1 206 ? -14.605 14.889 -7.415 1.00 68.50 206 GLY A C 1
ATOM 1593 O O . GLY A 1 206 ? -13.606 14.325 -6.961 1.00 68.50 206 GLY A O 1
ATOM 1594 N N . PRO A 1 207 ? -14.853 14.961 -8.737 1.00 68.94 207 PRO A N 1
ATOM 1595 C CA . PRO A 1 207 ? -13.996 14.344 -9.748 1.00 68.94 207 PRO A CA 1
ATOM 1596 C C . PRO A 1 207 ? -12.574 14.915 -9.687 1.00 68.94 207 PRO A C 1
ATOM 1598 O O . PRO A 1 207 ? -12.375 16.125 -9.597 1.00 68.94 207 PRO A O 1
ATOM 1601 N N . GLY A 1 208 ? -11.587 14.023 -9.696 1.00 81.06 208 GLY A N 1
ATOM 1602 C CA . GLY A 1 208 ? -10.172 14.350 -9.557 1.00 81.06 208 GLY A CA 1
ATOM 1603 C C . GLY A 1 208 ? -9.317 13.278 -10.219 1.00 81.06 208 GLY A C 1
ATOM 1604 O O . GLY A 1 208 ? -9.560 12.918 -11.363 1.00 81.06 208 GLY A O 1
ATOM 1605 N N . VAL A 1 209 ? -8.323 12.747 -9.508 1.00 87.94 209 VAL A N 1
ATOM 1606 C CA . VAL A 1 209 ? -7.501 11.648 -10.031 1.00 87.94 209 VAL A CA 1
ATOM 1607 C C . VAL A 1 209 ? -8.083 10.303 -9.613 1.00 87.94 209 VAL A C 1
ATOM 1609 O O . VAL A 1 209 ? -8.196 9.998 -8.420 1.00 87.94 209 VAL A O 1
ATOM 1612 N N . ALA A 1 210 ? -8.410 9.490 -10.607 1.00 90.31 210 ALA A N 1
ATOM 1613 C CA . ALA A 1 210 ? -8.913 8.146 -10.425 1.00 90.31 210 ALA A CA 1
ATOM 1614 C C . ALA A 1 210 ? -7.815 7.125 -10.700 1.00 90.31 210 ALA A C 1
ATOM 1616 O O . ALA A 1 210 ? -7.273 7.064 -11.800 1.00 90.31 210 ALA A O 1
ATOM 1617 N N . TRP A 1 211 ? -7.489 6.319 -9.697 1.00 94.00 211 TRP A N 1
ATOM 1618 C CA . TRP A 1 211 ? -6.456 5.306 -9.801 1.00 94.00 211 TRP A CA 1
ATOM 1619 C C . TRP A 1 211 ? -7.068 3.926 -10.008 1.00 94.00 211 TRP A C 1
ATOM 1621 O O . TRP A 1 211 ? -7.884 3.469 -9.202 1.00 94.00 211 TRP A O 1
ATOM 1631 N N . SER A 1 212 ? -6.588 3.228 -11.029 1.00 94.62 212 SER A N 1
ATOM 1632 C CA . SER A 1 212 ? -6.682 1.778 -11.138 1.00 94.62 212 SER A CA 1
ATOM 1633 C C . SER A 1 212 ? -5.291 1.158 -11.053 1.00 94.62 212 SER A C 1
ATOM 1635 O O . SER A 1 212 ? -4.278 1.837 -11.250 1.00 94.62 212 SER A O 1
ATOM 1637 N N . GLY A 1 213 ? -5.197 -0.125 -10.711 1.00 96.00 213 GLY A N 1
ATOM 1638 C CA . GLY A 1 213 ? -3.874 -0.727 -10.646 1.00 96.00 213 GLY A CA 1
ATOM 1639 C C . GLY A 1 213 ? -3.787 -2.235 -10.580 1.00 96.00 213 GLY A C 1
ATOM 1640 O O . GLY A 1 213 ? -4.753 -2.949 -10.307 1.00 96.00 213 GLY A O 1
ATOM 1641 N N . VAL A 1 214 ? -2.571 -2.703 -10.829 1.00 97.38 214 VAL A N 1
ATOM 1642 C CA . VAL A 1 214 ? -2.196 -4.111 -10.925 1.00 97.38 214 VAL A CA 1
ATOM 1643 C C . VAL A 1 214 ? -1.128 -4.404 -9.882 1.00 97.38 214 VAL A C 1
ATOM 1645 O O . VAL A 1 214 ? -0.161 -3.657 -9.759 1.00 97.38 214 VAL A O 1
ATOM 1648 N N . GLY A 1 215 ? -1.285 -5.494 -9.137 1.00 97.94 215 GLY A N 1
ATOM 1649 C CA . GLY A 1 215 ? -0.242 -6.011 -8.250 1.00 97.94 215 GLY A CA 1
ATOM 1650 C C . GLY A 1 215 ? 0.409 -7.252 -8.846 1.00 97.94 215 GLY A C 1
ATOM 1651 O O . GLY A 1 215 ? -0.276 -8.091 -9.432 1.00 97.94 215 GLY A O 1
ATOM 1652 N N . LEU A 1 216 ? 1.720 -7.391 -8.687 1.00 97.38 216 LEU A N 1
ATOM 1653 C CA . LEU A 1 216 ? 2.469 -8.560 -9.135 1.00 97.38 216 LEU A CA 1
ATOM 1654 C C . LEU A 1 216 ? 3.422 -9.028 -8.043 1.00 97.38 216 LEU A C 1
ATOM 1656 O O . LEU A 1 216 ? 4.158 -8.229 -7.472 1.00 97.38 216 LEU A O 1
ATOM 1660 N N . ASP A 1 217 ? 3.454 -10.333 -7.786 1.00 97.38 217 ASP A N 1
ATOM 1661 C CA . ASP A 1 217 ? 4.404 -10.931 -6.846 1.00 97.38 217 ASP A CA 1
ATOM 1662 C C . ASP A 1 217 ? 4.700 -12.390 -7.230 1.00 97.38 217 ASP A C 1
ATOM 1664 O O . ASP A 1 217 ? 3.855 -13.077 -7.813 1.00 97.38 217 ASP A O 1
ATOM 1668 N N . ASN A 1 218 ? 5.888 -12.887 -6.883 1.00 95.38 218 ASN A N 1
ATOM 1669 C CA . ASN A 1 218 ? 6.259 -14.286 -7.112 1.00 95.38 218 ASN A CA 1
ATOM 1670 C C . ASN A 1 218 ? 5.815 -15.204 -5.962 1.00 95.38 218 ASN A C 1
ATOM 1672 O O . ASN A 1 218 ? 5.777 -16.431 -6.112 1.00 95.38 218 ASN A O 1
ATOM 1676 N N . TRP A 1 219 ? 5.430 -14.634 -4.821 1.00 94.56 219 TRP A N 1
ATOM 1677 C CA . TRP A 1 219 ? 5.006 -15.358 -3.642 1.00 94.56 219 TRP A CA 1
ATOM 1678 C C . TRP A 1 219 ? 3.482 -15.433 -3.554 1.00 94.56 219 TRP A C 1
ATOM 1680 O O . TRP A 1 219 ? 2.793 -14.527 -3.084 1.00 94.56 219 TRP A O 1
ATOM 1690 N N . LYS A 1 220 ? 2.932 -16.596 -3.920 1.00 93.69 220 LYS A N 1
ATOM 1691 C CA . LYS A 1 220 ? 1.481 -16.855 -3.923 1.00 93.69 220 LYS A CA 1
ATOM 1692 C C . LYS A 1 220 ? 0.786 -16.551 -2.589 1.00 93.69 220 LYS A C 1
ATOM 1694 O O . LYS A 1 220 ? -0.357 -16.094 -2.570 1.00 93.69 220 LYS A O 1
ATOM 1699 N N . ALA A 1 221 ? 1.460 -16.788 -1.461 1.00 92.69 221 ALA A N 1
ATOM 1700 C CA . ALA A 1 221 ? 0.899 -16.485 -0.144 1.00 92.69 221 ALA A CA 1
ATOM 1701 C C . ALA A 1 221 ? 0.809 -14.972 0.117 1.00 92.69 221 ALA A C 1
ATOM 1703 O O . ALA A 1 221 ? -0.122 -14.529 0.786 1.00 92.69 221 ALA A O 1
ATOM 1704 N N . ALA A 1 222 ? 1.736 -14.177 -0.427 1.00 93.44 222 ALA A N 1
ATOM 1705 C CA . ALA A 1 222 ? 1.647 -12.723 -0.387 1.00 93.44 222 ALA A CA 1
ATOM 1706 C C . ALA A 1 222 ? 0.448 -12.230 -1.200 1.00 93.44 222 ALA A C 1
ATOM 1708 O O . ALA A 1 222 ? -0.396 -11.526 -0.652 1.00 93.44 222 ALA A O 1
ATOM 1709 N N . LEU A 1 223 ? 0.281 -12.741 -2.425 1.00 95.31 223 LEU A N 1
ATOM 1710 C CA . LEU A 1 223 ? -0.887 -12.440 -3.259 1.00 95.31 223 LEU A CA 1
ATOM 1711 C C . LEU A 1 223 ? -2.210 -12.864 -2.622 1.00 95.31 223 LEU A C 1
ATOM 1713 O O . LEU A 1 223 ? -3.213 -12.182 -2.783 1.00 95.31 223 LEU A O 1
ATOM 1717 N N . SER A 1 224 ? -2.224 -13.954 -1.854 1.00 94.38 224 SER A N 1
ATOM 1718 C CA . SER A 1 224 ? -3.421 -14.363 -1.107 1.00 94.38 224 SER A CA 1
ATOM 1719 C C . SER A 1 224 ? -3.807 -13.321 -0.049 1.00 94.38 224 SER A C 1
ATOM 1721 O O . SER A 1 224 ? -4.985 -13.000 0.095 1.00 94.38 224 SER A O 1
ATOM 1723 N N . ARG A 1 225 ? -2.820 -12.738 0.649 1.00 94.19 225 ARG A N 1
ATOM 1724 C CA . ARG A 1 225 ? -3.042 -11.633 1.600 1.00 94.19 225 ARG A CA 1
ATOM 1725 C C . ARG A 1 225 ? -3.434 -10.336 0.890 1.00 94.19 225 ARG A C 1
ATOM 1727 O O . ARG A 1 225 ? -4.340 -9.654 1.355 1.00 94.19 225 ARG A O 1
ATOM 1734 N N . ALA A 1 226 ? -2.798 -10.027 -0.241 1.00 95.88 226 ALA A N 1
ATOM 1735 C CA . ALA A 1 226 ? -3.162 -8.890 -1.085 1.00 95.88 226 ALA A CA 1
ATOM 1736 C C . ALA A 1 226 ? -4.614 -8.992 -1.568 1.00 95.88 226 ALA A C 1
ATOM 1738 O O . ALA A 1 226 ? -5.377 -8.042 -1.446 1.00 95.88 226 ALA A O 1
ATOM 1739 N N . GLN A 1 227 ? -5.029 -10.169 -2.039 1.00 95.81 227 GLN A N 1
ATOM 1740 C CA . GLN A 1 227 ? -6.394 -10.422 -2.489 1.00 95.81 227 GLN A CA 1
ATOM 1741 C C . GLN A 1 227 ? -7.405 -10.289 -1.348 1.00 95.81 227 GLN A C 1
ATOM 1743 O O . GLN A 1 227 ? -8.506 -9.785 -1.568 1.00 95.81 227 GLN A O 1
ATOM 1748 N N . GLN A 1 228 ? -7.046 -10.729 -0.138 1.00 94.50 228 GLN A N 1
ATOM 1749 C CA . GLN A 1 228 ? -7.869 -10.504 1.048 1.00 94.50 228 GLN A CA 1
ATOM 1750 C C . GLN A 1 228 ? -8.036 -9.000 1.312 1.00 94.50 228 GLN A C 1
ATOM 1752 O O . GLN A 1 228 ? -9.159 -8.553 1.506 1.00 94.50 228 GLN A O 1
ATOM 1757 N N . LEU A 1 229 ? -6.952 -8.218 1.224 1.00 93.88 229 LEU A N 1
ATOM 1758 C CA . LEU A 1 229 ? -6.978 -6.769 1.472 1.00 93.88 229 LEU A CA 1
ATOM 1759 C C . LEU A 1 229 ? -7.808 -6.019 0.435 1.00 93.88 229 LEU A C 1
ATOM 1761 O O . LEU A 1 229 ? -8.611 -5.158 0.787 1.00 93.88 229 LEU A O 1
ATOM 1765 N N . VAL A 1 230 ? -7.644 -6.374 -0.837 1.00 94.31 230 VAL A N 1
ATOM 1766 C CA . VAL A 1 230 ? -8.434 -5.830 -1.944 1.00 94.31 230 VAL A CA 1
ATOM 1767 C C . VAL A 1 230 ? -9.929 -6.084 -1.720 1.00 94.31 230 VAL A C 1
ATOM 1769 O O . VAL A 1 230 ? -10.712 -5.140 -1.822 1.00 94.31 230 VAL A O 1
ATOM 1772 N N . ARG A 1 231 ? -10.318 -7.308 -1.333 1.00 92.81 231 ARG A N 1
ATOM 1773 C CA . ARG A 1 231 ? -11.723 -7.671 -1.063 1.00 92.81 231 ARG A CA 1
ATOM 1774 C C . ARG A 1 231 ? -12.294 -6.964 0.153 1.00 92.81 231 ARG A C 1
ATOM 1776 O O . ARG A 1 231 ? -13.376 -6.394 0.075 1.00 92.81 231 ARG A O 1
ATOM 1783 N N . ASP A 1 232 ? -11.565 -6.972 1.266 1.00 91.00 232 ASP A N 1
ATOM 1784 C CA . ASP A 1 232 ? -12.014 -6.342 2.511 1.00 91.00 232 ASP A CA 1
ATOM 1785 C C . ASP A 1 232 ? -12.241 -4.834 2.320 1.00 91.00 232 ASP A C 1
ATOM 1787 O O . ASP A 1 232 ? -13.104 -4.237 2.960 1.00 91.00 232 ASP A O 1
ATOM 1791 N N . LEU A 1 233 ? -11.497 -4.207 1.405 1.00 90.69 233 LEU A N 1
ATOM 1792 C CA . LEU A 1 233 ? -11.648 -2.798 1.058 1.00 90.69 233 LEU A CA 1
ATOM 1793 C C . LEU A 1 233 ? -12.582 -2.544 -0.134 1.00 90.69 233 LEU A C 1
ATOM 1795 O O . LEU A 1 233 ? -12.710 -1.376 -0.510 1.00 90.69 233 LEU A O 1
ATOM 1799 N N . TYR A 1 234 ? -13.229 -3.563 -0.711 1.00 91.81 234 TYR A N 1
ATOM 1800 C CA . TYR A 1 234 ? -14.060 -3.467 -1.924 1.00 91.81 234 TYR A CA 1
ATOM 1801 C C . TYR A 1 234 ? -13.337 -2.758 -3.078 1.00 91.81 234 TYR A C 1
ATOM 1803 O O . TYR A 1 234 ? -13.877 -1.846 -3.703 1.00 91.81 234 TYR A O 1
ATOM 1811 N N . LEU A 1 235 ? -12.064 -3.096 -3.287 1.00 92.00 235 LEU A N 1
ATOM 1812 C CA . LEU A 1 235 ? -11.241 -2.530 -4.357 1.00 92.00 235 LEU A CA 1
ATOM 1813 C C . LEU A 1 235 ? -11.318 -3.362 -5.645 1.00 92.00 235 LEU A C 1
ATOM 1815 O O . LEU A 1 235 ? -10.843 -2.893 -6.667 1.00 92.00 235 LEU A O 1
ATOM 1819 N N . ASP A 1 236 ? -11.896 -4.563 -5.617 1.00 89.94 236 ASP A N 1
ATOM 1820 C CA . ASP A 1 236 ? -12.177 -5.414 -6.785 1.00 89.94 236 ASP A CA 1
ATOM 1821 C C . ASP A 1 236 ? -13.644 -5.347 -7.252 1.00 89.94 236 ASP A C 1
ATOM 1823 O O . ASP A 1 236 ? -14.055 -6.120 -8.114 1.00 89.94 236 ASP A O 1
ATOM 1827 N N . ASP A 1 237 ? -14.447 -4.442 -6.686 1.00 81.19 237 ASP A N 1
ATOM 1828 C CA . ASP A 1 237 ? -15.853 -4.276 -7.050 1.00 81.19 237 ASP A CA 1
ATOM 1829 C C . ASP A 1 237 ? -15.979 -3.414 -8.318 1.00 81.19 237 ASP A C 1
ATOM 1831 O O . ASP A 1 237 ? -15.809 -2.196 -8.279 1.00 81.19 237 ASP A O 1
ATOM 1835 N N . ASP A 1 238 ? -16.323 -4.048 -9.441 1.00 67.50 238 ASP A N 1
ATOM 1836 C CA . ASP A 1 238 ? -16.504 -3.395 -10.746 1.00 67.50 238 ASP A CA 1
ATOM 1837 C C . ASP A 1 238 ? -17.641 -2.359 -10.774 1.00 67.50 238 ASP A C 1
ATOM 1839 O O . ASP A 1 238 ? -17.729 -1.568 -11.712 1.00 67.50 238 ASP A O 1
ATOM 1843 N N . SER A 1 239 ? -18.495 -2.312 -9.743 1.00 62.34 239 SER A N 1
ATOM 1844 C CA . SER A 1 239 ? -19.501 -1.252 -9.595 1.00 62.34 239 SER A CA 1
ATOM 1845 C C . SER A 1 239 ? -18.920 0.097 -9.141 1.00 62.34 239 SER A C 1
ATOM 1847 O O . SER A 1 239 ? -19.643 1.094 -9.114 1.00 62.34 239 SER A O 1
ATOM 1849 N N . GLN A 1 240 ? -17.628 0.157 -8.794 1.00 61.44 240 GLN A N 1
ATOM 1850 C CA . GLN A 1 240 ? -16.927 1.368 -8.350 1.00 61.44 240 GLN A CA 1
ATOM 1851 C C . GLN A 1 240 ? -16.497 2.234 -9.547 1.00 61.44 240 GLN A C 1
ATOM 1853 O O . GLN A 1 240 ? -15.324 2.292 -9.923 1.00 61.44 240 GLN A O 1
ATOM 1858 N N . VAL A 1 241 ? -17.467 2.925 -10.146 1.00 57.75 241 VAL A N 1
ATOM 1859 C CA . VAL A 1 241 ? -17.228 3.913 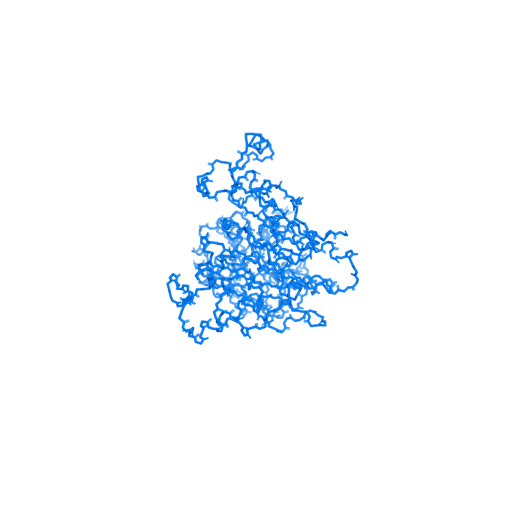-11.206 1.00 57.75 241 VAL A CA 1
ATOM 1860 C C . VAL A 1 241 ? -17.249 5.318 -10.603 1.00 57.75 241 VAL A C 1
ATOM 1862 O O . VAL A 1 241 ? -18.194 5.688 -9.906 1.00 57.75 241 VAL A O 1
ATOM 1865 N N . CYS A 1 242 ? -16.211 6.111 -10.862 1.00 54.38 242 CYS A N 1
ATOM 1866 C CA . CYS A 1 242 ? -16.182 7.533 -10.522 1.00 54.38 242 CYS A CA 1
ATOM 1867 C C . CYS A 1 242 ? -16.556 8.352 -11.768 1.00 54.38 242 CYS A C 1
ATOM 1869 O O . CYS A 1 242 ? -15.770 8.447 -12.694 1.00 54.38 242 CYS A O 1
ATOM 1871 N N . GLY A 1 243 ? -17.745 8.958 -11.822 1.00 56.12 243 GLY A N 1
ATOM 1872 C CA . GLY A 1 243 ? -18.149 9.770 -12.985 1.00 56.12 243 GLY A CA 1
ATOM 1873 C C . GLY A 1 243 ? -18.452 8.955 -14.256 1.00 56.12 243 GLY A C 1
ATOM 1874 O O . GLY A 1 243 ? -18.990 7.853 -14.170 1.00 56.12 243 GLY A O 1
ATOM 1875 N N . GLU A 1 244 ? -18.159 9.517 -15.436 1.00 54.84 244 GLU A N 1
ATOM 1876 C CA . GLU A 1 244 ? -18.487 8.980 -16.775 1.00 54.84 244 GLU A CA 1
ATOM 1877 C C . GLU A 1 244 ? -17.631 7.756 -17.188 1.00 54.84 244 GLU A C 1
ATOM 1879 O O . GLU A 1 244 ? -16.982 7.755 -18.227 1.00 54.84 244 GLU A O 1
ATOM 1884 N N . GLY A 1 245 ? -17.628 6.679 -16.394 1.00 60.69 245 GLY A N 1
ATOM 1885 C CA . GLY A 1 245 ? -17.027 5.393 -16.794 1.00 60.69 245 GLY A CA 1
ATOM 1886 C C . GLY A 1 245 ? -15.603 5.120 -16.295 1.00 60.69 245 GLY A C 1
ATOM 1887 O O . GLY A 1 245 ? -15.072 4.042 -16.553 1.00 60.69 245 GLY A O 1
ATOM 1888 N N . THR A 1 246 ? -15.007 6.030 -15.528 1.00 66.25 246 THR A N 1
ATOM 1889 C CA . THR A 1 246 ? -13.681 5.847 -14.930 1.00 66.25 246 THR A CA 1
ATOM 1890 C C . THR A 1 246 ? -13.695 4.795 -13.813 1.00 66.25 246 THR A C 1
ATOM 1892 O O . THR A 1 246 ? -14.422 4.919 -12.820 1.00 66.25 246 THR A O 1
ATOM 1895 N N . ARG A 1 247 ? -12.851 3.766 -13.941 1.00 73.38 247 ARG A N 1
ATOM 1896 C CA . ARG A 1 247 ? -12.746 2.654 -12.983 1.00 73.38 247 ARG A CA 1
ATOM 1897 C C . ARG A 1 247 ? -11.723 2.966 -11.891 1.00 73.38 247 ARG A C 1
ATOM 1899 O O . ARG A 1 247 ? -10.548 3.159 -12.184 1.00 73.38 247 ARG A O 1
ATOM 1906 N N . VAL A 1 248 ? -12.149 2.937 -10.628 1.00 85.81 248 VAL A N 1
ATOM 1907 C CA . VAL A 1 248 ? -11.244 3.009 -9.469 1.00 85.81 248 VAL A CA 1
ATOM 1908 C C . VAL A 1 248 ? -11.173 1.638 -8.818 1.00 85.81 248 VAL A C 1
ATOM 1910 O O . VAL A 1 248 ? -12.185 1.123 -8.348 1.00 85.81 248 VAL A O 1
ATOM 1913 N N . GLY A 1 249 ? -9.983 1.043 -8.763 1.00 92.69 249 GLY A N 1
ATOM 1914 C CA . GLY A 1 249 ? -9.830 -0.270 -8.144 1.00 92.69 249 GLY A CA 1
ATOM 1915 C C . GLY A 1 249 ? -8.663 -1.108 -8.647 1.00 92.69 249 GLY A C 1
ATOM 1916 O O . GLY A 1 249 ? -7.846 -0.697 -9.467 1.00 92.69 249 GLY A O 1
ATOM 1917 N N . CYS A 1 250 ? -8.577 -2.316 -8.106 1.00 95.75 250 CYS A N 1
ATOM 1918 C CA . CYS A 1 250 ? -7.589 -3.307 -8.476 1.00 95.75 250 CYS A CA 1
ATOM 1919 C C . CYS A 1 250 ? -8.069 -4.053 -9.724 1.00 95.75 250 CYS A C 1
ATOM 1921 O O . CYS A 1 250 ? -9.056 -4.782 -9.691 1.00 95.75 250 CYS A O 1
ATOM 1923 N N . GLU A 1 251 ? -7.341 -3.892 -10.823 1.00 94.31 251 GLU A N 1
ATOM 1924 C CA . GLU A 1 251 ? -7.612 -4.562 -12.097 1.00 94.31 251 GLU A CA 1
ATOM 1925 C C . GLU A 1 251 ? -7.190 -6.040 -12.051 1.00 94.31 251 GLU A C 1
ATOM 1927 O O . GLU A 1 251 ? -7.775 -6.910 -12.707 1.00 94.31 251 GLU A O 1
ATOM 1932 N N . GLY A 1 252 ? -6.163 -6.353 -11.258 1.00 94.69 252 GLY A N 1
ATOM 1933 C CA . GLY A 1 252 ? -5.716 -7.722 -11.067 1.00 94.69 252 GLY A CA 1
ATOM 1934 C C . GLY A 1 252 ? -4.508 -7.871 -10.153 1.00 94.69 252 GLY A C 1
ATOM 1935 O O . GLY A 1 252 ? -3.691 -6.967 -9.997 1.00 94.69 252 GLY A O 1
ATOM 1936 N N . LEU A 1 253 ? -4.395 -9.070 -9.588 1.00 97.19 253 LEU A N 1
ATOM 1937 C CA . LEU A 1 253 ? -3.226 -9.546 -8.860 1.00 97.19 253 LEU A CA 1
ATOM 1938 C C . LEU A 1 253 ? -2.634 -10.725 -9.634 1.00 97.19 253 LEU A C 1
ATOM 1940 O O . LEU A 1 253 ? -3.318 -11.729 -9.849 1.00 97.19 253 LEU A O 1
ATOM 1944 N N . ILE A 1 254 ? -1.389 -10.589 -10.083 1.00 96.25 254 ILE A N 1
ATOM 1945 C CA . ILE A 1 254 ? -0.732 -11.527 -10.991 1.00 96.25 254 ILE A CA 1
ATOM 1946 C C . ILE A 1 254 ? 0.369 -12.291 -10.265 1.00 96.25 254 ILE A C 1
ATOM 1948 O O . ILE A 1 254 ? 1.292 -11.710 -9.696 1.00 96.25 254 ILE A O 1
ATOM 1952 N N . TRP A 1 255 ? 0.274 -13.621 -10.318 1.00 96.69 255 TRP A N 1
ATOM 1953 C CA . TRP A 1 255 ? 1.330 -14.506 -9.847 1.00 96.69 255 TRP A CA 1
ATOM 1954 C C . TRP A 1 255 ? 2.350 -14.713 -10.957 1.00 96.69 255 TRP A C 1
ATOM 1956 O O . TRP A 1 255 ? 2.087 -15.416 -11.931 1.00 96.69 255 TRP A O 1
ATOM 1966 N N . ALA A 1 256 ? 3.502 -14.066 -10.824 1.00 95.50 256 ALA A N 1
ATOM 1967 C CA . ALA A 1 256 ? 4.555 -14.100 -11.826 1.00 95.50 256 ALA A CA 1
ATOM 1968 C C . ALA A 1 256 ? 5.925 -13.892 -11.183 1.00 95.50 256 ALA A C 1
ATOM 1970 O O . ALA A 1 256 ? 6.040 -13.328 -10.096 1.00 95.50 256 ALA A O 1
ATOM 1971 N N . LYS A 1 257 ? 6.977 -14.333 -11.869 1.00 93.81 257 LYS A N 1
ATOM 1972 C CA . LYS A 1 257 ? 8.365 -14.066 -11.482 1.00 93.81 257 LYS A CA 1
ATOM 1973 C C . LYS A 1 257 ? 9.073 -13.234 -12.545 1.00 93.81 257 LYS A C 1
ATOM 1975 O O . LYS A 1 257 ? 8.710 -13.274 -13.714 1.00 93.81 257 LYS A O 1
ATOM 1980 N N . CYS A 1 258 ? 10.110 -12.532 -12.112 1.00 92.94 258 CYS A N 1
ATOM 1981 C CA . CYS A 1 258 ? 11.150 -12.026 -12.993 1.00 92.94 258 CYS A CA 1
ATOM 1982 C C . CYS A 1 258 ? 12.150 -13.155 -13.262 1.00 92.94 258 CYS A C 1
ATOM 1984 O O . CYS A 1 258 ? 12.547 -13.842 -12.317 1.00 92.94 258 CYS A O 1
ATOM 1986 N N . ASP A 1 259 ? 12.553 -13.341 -14.512 1.00 90.69 259 ASP A N 1
ATOM 1987 C CA . ASP A 1 259 ? 13.671 -14.215 -14.864 1.00 90.69 259 ASP A CA 1
ATOM 1988 C C . ASP A 1 259 ? 15.004 -13.451 -14.972 1.00 90.69 259 ASP A C 1
ATOM 1990 O O . ASP A 1 259 ? 15.073 -12.230 -14.789 1.00 90.69 259 ASP A O 1
ATOM 1994 N N . ASP A 1 260 ? 16.078 -14.183 -15.259 1.00 90.06 260 ASP A N 1
ATOM 1995 C CA . ASP A 1 260 ? 17.432 -13.629 -15.358 1.00 90.06 260 ASP A CA 1
ATOM 1996 C C . ASP A 1 260 ? 17.638 -12.776 -16.627 1.00 90.06 260 ASP A C 1
ATOM 1998 O O . ASP A 1 260 ? 18.507 -11.905 -16.648 1.00 90.06 260 ASP A O 1
ATOM 2002 N N . ASP A 1 261 ? 16.792 -12.950 -17.648 1.00 90.69 261 ASP A N 1
ATOM 2003 C CA . ASP A 1 261 ? 16.809 -12.180 -18.902 1.00 90.69 261 ASP A CA 1
ATOM 2004 C C . ASP A 1 261 ? 15.995 -10.869 -18.808 1.00 90.69 261 ASP A C 1
ATOM 2006 O O . ASP A 1 261 ? 15.985 -10.043 -19.736 1.00 90.69 261 ASP A O 1
ATOM 2010 N N . GLY A 1 262 ? 15.305 -10.676 -17.680 1.00 91.19 262 GLY A N 1
ATOM 2011 C CA . GLY A 1 262 ? 14.510 -9.501 -17.347 1.00 91.19 262 GLY A CA 1
ATOM 2012 C C . GLY A 1 262 ? 13.059 -9.557 -17.818 1.00 91.19 262 GLY A C 1
ATOM 2013 O O . GLY A 1 262 ? 12.415 -8.510 -17.887 1.00 91.19 262 GLY A O 1
ATOM 2014 N N . TYR A 1 263 ? 12.535 -10.733 -18.158 1.00 93.06 263 TYR A N 1
ATOM 2015 C CA . TYR A 1 263 ? 11.129 -10.901 -18.519 1.00 93.06 263 TYR A CA 1
ATOM 2016 C C . TYR A 1 263 ? 10.268 -11.298 -17.322 1.00 93.06 263 TYR A C 1
ATOM 2018 O O . TYR A 1 263 ? 10.732 -11.862 -16.327 1.00 93.06 263 TYR A O 1
ATOM 2026 N N . ILE A 1 264 ? 8.978 -10.993 -17.442 1.00 93.62 264 ILE A N 1
ATOM 2027 C CA . ILE A 1 264 ? 7.936 -11.459 -16.537 1.00 93.62 264 ILE A CA 1
ATOM 2028 C C . ILE A 1 264 ? 7.385 -12.787 -17.061 1.00 93.62 264 ILE A C 1
ATOM 2030 O O . ILE A 1 264 ? 6.759 -12.830 -18.120 1.00 93.62 264 ILE A O 1
ATOM 2034 N N . ASP A 1 265 ? 7.561 -13.842 -16.268 1.00 91.94 265 ASP A N 1
ATOM 2035 C CA . ASP A 1 265 ? 7.012 -15.175 -16.509 1.00 91.94 265 ASP A CA 1
ATOM 2036 C C . ASP A 1 265 ? 5.838 -15.436 -15.541 1.00 91.94 265 ASP A C 1
ATOM 2038 O O . ASP A 1 265 ? 6.061 -15.581 -14.329 1.00 91.94 265 ASP A O 1
ATOM 2042 N N . PRO A 1 266 ? 4.585 -15.521 -16.031 1.00 93.38 266 PRO A N 1
ATOM 2043 C CA . PRO A 1 266 ? 3.443 -15.956 -15.233 1.00 93.38 266 PRO A CA 1
ATOM 2044 C C . PRO A 1 266 ? 3.651 -17.363 -14.660 1.00 93.38 266 PRO A C 1
ATOM 2046 O O . PRO A 1 266 ? 4.268 -18.225 -15.289 1.00 93.38 266 PRO A O 1
ATOM 2049 N N . LEU A 1 267 ? 3.133 -17.593 -13.454 1.00 92.62 267 LEU A N 1
ATOM 2050 C CA . LEU A 1 267 ? 3.304 -18.834 -12.702 1.00 92.62 267 LEU A CA 1
ATOM 2051 C C . LEU A 1 267 ? 1.984 -19.596 -12.540 1.00 92.62 267 LEU A C 1
ATOM 2053 O O . LEU A 1 267 ? 0.935 -19.010 -12.276 1.00 92.62 267 LEU A O 1
ATOM 2057 N N . PHE A 1 268 ? 2.068 -20.928 -12.621 1.00 88.06 268 PHE A N 1
ATOM 2058 C CA . PHE A 1 268 ? 0.914 -21.835 -12.629 1.00 88.06 268 PHE A CA 1
ATOM 2059 C C . PHE A 1 268 ? 1.007 -22.947 -11.589 1.00 88.06 268 PHE A C 1
ATOM 2061 O O . PHE A 1 268 ? 2.089 -23.340 -11.150 1.00 88.06 268 PHE A O 1
ATOM 2068 N N . GLY A 1 269 ? -0.149 -23.502 -11.220 1.00 86.44 269 GLY A N 1
ATOM 2069 C CA . GLY A 1 269 ? -0.250 -24.665 -10.341 1.00 86.44 269 GLY A CA 1
ATOM 2070 C C . GLY A 1 269 ? -0.087 -24.345 -8.851 1.00 86.44 269 GLY A C 1
ATOM 2071 O O . GLY A 1 269 ? -0.621 -23.359 -8.328 1.00 86.44 269 GLY A O 1
ATOM 2072 N N . THR A 1 270 ? 0.603 -25.229 -8.130 1.00 83.81 270 THR A N 1
ATOM 2073 C CA . THR A 1 270 ? 0.748 -25.198 -6.665 1.00 83.81 270 THR A CA 1
ATOM 2074 C C . THR A 1 270 ? 2.210 -25.025 -6.238 1.00 83.81 270 THR A C 1
ATOM 2076 O O . THR A 1 270 ? 3.134 -25.059 -7.053 1.00 83.81 270 THR A O 1
ATOM 2079 N N . GLY A 1 271 ? 2.440 -24.796 -4.942 1.00 87.19 271 GLY A N 1
ATOM 2080 C CA . GLY A 1 271 ? 3.787 -24.641 -4.391 1.00 87.19 271 GLY A CA 1
ATOM 2081 C C . GLY A 1 271 ? 4.516 -23.415 -4.950 1.00 87.19 271 GLY A C 1
ATOM 2082 O O . GLY A 1 271 ? 4.013 -22.299 -4.849 1.00 87.19 271 GLY A O 1
ATOM 2083 N N . LYS A 1 272 ? 5.706 -23.629 -5.527 1.00 85.81 272 LYS A N 1
ATOM 2084 C CA . LYS A 1 272 ? 6.556 -22.567 -6.103 1.00 85.81 272 LYS A CA 1
ATOM 2085 C C . LYS A 1 272 ? 6.095 -22.074 -7.480 1.00 85.81 272 LYS A C 1
ATOM 2087 O O . LYS A 1 272 ? 6.654 -21.110 -7.988 1.00 85.81 272 LYS A O 1
ATOM 2092 N N . GLY A 1 273 ? 5.080 -22.717 -8.052 1.00 87.19 273 GLY A N 1
ATOM 2093 C CA . GLY A 1 273 ? 4.604 -22.426 -9.395 1.00 87.19 273 GLY A CA 1
ATOM 2094 C C . GLY A 1 273 ? 5.522 -22.975 -10.483 1.00 87.19 273 GLY A C 1
ATOM 2095 O O . GLY A 1 273 ? 6.706 -23.234 -10.258 1.00 87.19 273 GLY A O 1
ATOM 2096 N N . LYS A 1 274 ? 4.958 -23.176 -11.670 1.00 88.50 274 LYS A N 1
ATOM 2097 C CA . LYS A 1 274 ? 5.699 -23.513 -12.890 1.00 88.50 274 LYS A CA 1
ATOM 2098 C C . LYS A 1 274 ? 5.571 -22.354 -13.883 1.00 88.50 274 LYS A C 1
ATOM 2100 O O . LYS A 1 274 ? 4.456 -21.851 -14.015 1.00 88.50 274 LYS A O 1
ATOM 2105 N N . PRO A 1 275 ? 6.665 -21.900 -14.522 1.00 87.19 275 PRO A N 1
ATOM 2106 C CA . PRO A 1 275 ? 6.577 -20.937 -15.617 1.00 87.19 275 PRO A CA 1
ATOM 2107 C C . PRO A 1 275 ? 5.924 -21.577 -16.849 1.00 87.19 275 PRO A C 1
ATOM 2109 O O . PRO A 1 275 ? 5.869 -22.805 -16.945 1.00 87.19 275 PRO A O 1
ATOM 2112 N N . LEU A 1 276 ? 5.471 -20.745 -17.789 1.00 83.38 276 LEU A N 1
ATOM 2113 C CA . LEU A 1 276 ? 4.995 -21.204 -19.098 1.00 83.38 276 LEU A CA 1
ATOM 2114 C C . LEU A 1 276 ? 6.111 -21.920 -19.856 1.00 83.38 276 LEU A C 1
ATOM 2116 O O . LEU A 1 276 ? 7.236 -21.423 -19.938 1.00 83.38 276 LEU A O 1
ATOM 2120 N N . ASP A 1 277 ? 5.773 -23.053 -20.463 1.00 75.19 277 ASP A N 1
ATOM 2121 C CA . ASP A 1 277 ? 6.625 -23.664 -21.474 1.00 75.19 277 ASP A CA 1
ATOM 2122 C C . ASP A 1 277 ? 6.480 -22.879 -22.789 1.00 75.19 277 ASP A C 1
ATOM 2124 O O . ASP A 1 277 ? 5.379 -22.645 -23.288 1.00 75.19 277 ASP A O 1
ATOM 2128 N N . GLN A 1 278 ? 7.606 -22.431 -23.341 1.00 67.19 278 GLN A N 1
ATOM 2129 C CA . GLN A 1 278 ? 7.649 -21.636 -24.569 1.00 67.19 278 GLN A CA 1
ATOM 2130 C C . GLN A 1 278 ? 7.391 -22.468 -25.829 1.00 67.19 278 GLN A C 1
ATOM 2132 O O . GLN A 1 278 ? 7.006 -21.911 -26.858 1.00 67.19 278 GLN A O 1
ATOM 2137 N N . HIS A 1 279 ? 7.581 -23.786 -25.749 1.00 65.62 279 HIS A N 1
ATOM 2138 C CA . HIS A 1 279 ? 7.554 -24.691 -26.896 1.00 65.62 279 HIS A CA 1
ATOM 2139 C C . HIS A 1 279 ? 6.376 -25.671 -26.878 1.00 65.62 279 HIS A C 1
ATOM 2141 O O . HIS A 1 279 ? 6.163 -26.384 -27.859 1.00 65.62 279 HIS A O 1
ATOM 2147 N N . ALA A 1 280 ? 5.593 -25.699 -25.797 1.00 68.88 280 ALA A N 1
ATOM 2148 C CA . ALA A 1 280 ? 4.418 -26.552 -25.680 1.00 68.88 280 ALA A CA 1
ATOM 2149 C C . ALA A 1 280 ? 3.131 -25.842 -26.123 1.00 68.88 280 ALA A C 1
ATOM 2151 O O . ALA A 1 280 ? 2.989 -24.619 -26.045 1.00 68.88 280 ALA A O 1
ATOM 2152 N N . THR A 1 281 ? 2.146 -26.632 -26.554 1.00 76.81 281 THR A N 1
ATOM 2153 C CA . THR A 1 281 ? 0.764 -26.157 -26.658 1.00 76.81 281 THR A CA 1
ATOM 2154 C C . THR A 1 281 ? 0.259 -25.825 -25.257 1.00 76.81 281 THR A C 1
ATOM 2156 O O . THR A 1 281 ? 0.200 -26.706 -24.402 1.00 76.81 281 THR A O 1
ATOM 2159 N N . LEU A 1 282 ? -0.093 -24.558 -25.032 1.00 80.44 282 LEU A N 1
ATOM 2160 C CA . LEU A 1 282 ? -0.563 -24.085 -23.734 1.00 80.44 282 LEU A CA 1
ATOM 2161 C C . LEU A 1 282 ? -1.913 -24.706 -23.374 1.00 80.44 282 LEU A C 1
ATOM 2163 O O . LEU A 1 282 ? -2.816 -24.808 -24.210 1.00 80.44 282 LEU A O 1
ATOM 2167 N N . ALA A 1 283 ? -2.076 -25.059 -22.103 1.00 84.44 283 ALA A N 1
ATOM 2168 C CA . ALA A 1 283 ? -3.372 -25.423 -21.559 1.00 84.44 283 ALA A CA 1
ATOM 2169 C C . ALA A 1 283 ? -4.346 -24.218 -21.604 1.00 84.44 283 ALA A C 1
ATOM 2171 O O . ALA A 1 283 ? -3.918 -23.058 -21.668 1.00 84.44 283 ALA A O 1
ATOM 2172 N N . PRO A 1 284 ? -5.671 -24.444 -21.525 1.00 84.19 284 PRO A N 1
ATOM 2173 C CA . PRO A 1 284 ? -6.649 -23.353 -21.523 1.00 84.19 284 PRO A CA 1
ATOM 2174 C C . PRO A 1 284 ? -6.428 -22.319 -20.403 1.00 84.19 284 PRO A C 1
ATOM 2176 O O . PRO A 1 284 ? -6.496 -21.118 -20.656 1.00 84.19 284 PRO A O 1
ATOM 2179 N N . GLU A 1 285 ? -6.102 -22.764 -19.185 1.00 84.94 285 GLU A N 1
ATOM 2180 C CA . GLU A 1 285 ? -5.832 -21.880 -18.034 1.00 84.94 285 GLU A CA 1
ATOM 2181 C C . GLU A 1 285 ? -4.560 -21.033 -18.222 1.00 84.94 285 GLU A C 1
ATOM 2183 O O . GLU A 1 285 ? -4.510 -19.857 -17.843 1.00 84.94 285 GLU A O 1
ATOM 2188 N N . GLU A 1 286 ? -3.540 -21.620 -18.851 1.00 86.69 286 GLU A N 1
ATOM 2189 C CA . GLU A 1 286 ? -2.286 -20.956 -19.216 1.00 86.69 286 GLU A CA 1
ATOM 2190 C C . GLU A 1 286 ? -2.527 -19.872 -20.265 1.00 86.69 286 GLU A C 1
ATOM 2192 O O . GLU A 1 286 ? -2.097 -18.730 -20.097 1.00 86.69 286 GLU A O 1
ATOM 2197 N N . THR A 1 287 ? -3.314 -20.202 -21.289 1.00 86.06 287 THR A N 1
ATOM 2198 C CA . THR A 1 287 ? -3.731 -19.267 -22.340 1.00 86.06 287 THR A CA 1
ATOM 2199 C C . THR A 1 287 ? -4.544 -18.106 -21.766 1.00 86.06 287 THR A C 1
ATOM 2201 O O . THR A 1 287 ? -4.292 -16.950 -22.102 1.00 86.06 287 THR A O 1
ATOM 2204 N N . GLN A 1 288 ? -5.487 -18.382 -20.859 1.00 86.31 288 GLN A N 1
ATOM 2205 C CA . GLN A 1 288 ? -6.302 -17.349 -20.216 1.00 86.31 288 GLN A CA 1
ATOM 2206 C C . GLN A 1 288 ? -5.459 -16.408 -19.349 1.00 86.31 288 GLN A C 1
ATOM 2208 O O . GLN A 1 288 ? -5.658 -15.195 -19.376 1.00 86.31 288 GLN A O 1
ATOM 2213 N N . THR A 1 289 ? -4.511 -16.949 -18.585 1.00 87.44 289 THR A N 1
ATOM 2214 C CA . THR A 1 289 ? -3.626 -16.138 -17.738 1.00 87.44 289 THR A CA 1
ATOM 2215 C C . THR A 1 289 ? -2.692 -15.279 -18.579 1.00 87.44 289 THR A C 1
ATOM 2217 O O . THR A 1 289 ? -2.524 -14.097 -18.289 1.00 87.44 289 THR A O 1
ATOM 2220 N N . LEU A 1 290 ? -2.133 -15.841 -19.652 1.00 87.44 290 LEU A N 1
ATOM 2221 C CA . LEU A 1 290 ? -1.317 -15.103 -20.610 1.00 87.44 290 LEU A CA 1
ATOM 2222 C C . LEU A 1 290 ? -2.115 -13.957 -21.248 1.00 87.44 290 LEU A C 1
ATOM 2224 O O . LEU A 1 290 ? -1.675 -12.809 -21.206 1.00 87.44 290 LEU A O 1
ATOM 2228 N N . ALA A 1 291 ? -3.323 -14.239 -21.744 1.00 86.56 291 ALA A N 1
ATOM 2229 C CA . ALA A 1 291 ? -4.225 -13.220 -22.275 1.00 86.56 291 ALA A CA 1
ATOM 2230 C C . ALA A 1 291 ? -4.533 -12.132 -21.235 1.00 86.56 291 ALA A C 1
ATOM 2232 O O . ALA A 1 291 ? -4.458 -10.946 -21.546 1.00 86.56 291 ALA A O 1
ATOM 2233 N N . ARG A 1 292 ? -4.784 -12.517 -19.977 1.00 89.06 292 ARG A N 1
ATOM 2234 C CA . ARG A 1 292 ? -5.008 -11.572 -18.877 1.00 89.06 292 ARG A CA 1
ATOM 2235 C C . ARG A 1 292 ? -3.802 -10.663 -18.644 1.00 89.06 292 ARG A C 1
ATOM 2237 O O . ARG A 1 292 ? -3.991 -9.461 -18.499 1.00 89.06 292 ARG A O 1
ATOM 2244 N N . CYS A 1 293 ? -2.580 -11.192 -18.626 1.00 91.31 293 CYS A N 1
ATOM 2245 C CA . CYS A 1 293 ? -1.376 -10.370 -18.478 1.00 91.31 293 CYS A CA 1
ATOM 2246 C C . CYS A 1 293 ? -1.234 -9.348 -19.618 1.00 91.31 293 CYS A C 1
ATOM 2248 O O . CYS A 1 293 ? -0.886 -8.196 -19.360 1.00 91.31 293 CYS A O 1
ATOM 2250 N N . HIS A 1 294 ? -1.565 -9.735 -20.856 1.00 88.44 294 HIS A N 1
ATOM 2251 C CA . HIS A 1 294 ? -1.608 -8.810 -21.992 1.00 88.44 294 HIS A CA 1
ATOM 2252 C C . HIS A 1 294 ? -2.676 -7.724 -21.815 1.00 88.44 294 HIS A C 1
ATOM 2254 O O . HIS A 1 294 ? -2.359 -6.547 -21.966 1.00 88.44 294 HIS A O 1
ATOM 2260 N N . THR A 1 295 ? -3.905 -8.087 -21.433 1.00 88.00 295 THR A N 1
ATOM 2261 C CA . THR A 1 295 ? -4.989 -7.121 -21.172 1.00 88.00 295 THR A CA 1
ATOM 2262 C C . THR A 1 295 ? -4.639 -6.141 -20.053 1.00 88.00 295 THR A C 1
ATOM 2264 O O . THR A 1 295 ? -5.008 -4.976 -20.123 1.00 88.00 295 THR A O 1
ATOM 2267 N N . LEU A 1 296 ? -3.891 -6.586 -19.042 1.00 91.06 296 LEU A N 1
ATOM 2268 C CA . LEU A 1 296 ? -3.417 -5.723 -17.959 1.00 91.06 296 LEU A CA 1
ATOM 2269 C C . LEU A 1 296 ? -2.238 -4.825 -18.362 1.00 91.06 296 LEU A C 1
ATOM 2271 O O . LEU A 1 296 ? -1.872 -3.945 -17.586 1.00 91.06 296 LEU A O 1
ATOM 2275 N N . GLY A 1 297 ? -1.663 -5.015 -19.553 1.00 91.56 297 GLY A N 1
ATOM 2276 C CA . GLY A 1 297 ? -0.583 -4.186 -20.087 1.00 91.56 297 GLY A CA 1
ATOM 2277 C C . GLY A 1 297 ? 0.830 -4.690 -19.821 1.00 91.56 297 GLY A C 1
ATOM 2278 O O . GLY A 1 297 ? 1.783 -3.953 -20.041 1.00 91.56 297 GLY A O 1
ATOM 2279 N N . LEU A 1 298 ? 1.005 -5.939 -19.378 1.00 92.69 298 LEU A N 1
ATOM 2280 C CA . LEU A 1 298 ? 2.330 -6.509 -19.087 1.00 92.69 298 LEU A CA 1
ATOM 2281 C C . LEU A 1 298 ? 3.059 -7.040 -20.332 1.00 92.69 298 LEU A C 1
ATOM 2283 O O . LEU A 1 298 ? 4.257 -7.307 -20.266 1.00 92.69 298 LEU A O 1
ATOM 2287 N N . GLY A 1 299 ? 2.364 -7.157 -21.468 1.00 90.00 299 GLY A N 1
ATOM 2288 C CA . GLY A 1 299 ? 2.884 -7.733 -22.716 1.00 90.00 299 GLY A CA 1
ATOM 2289 C C . GLY A 1 299 ? 4.292 -7.268 -23.137 1.00 90.00 299 GLY A C 1
ATOM 2290 O O . GLY A 1 299 ? 5.106 -8.127 -23.472 1.00 90.00 299 GLY A O 1
ATOM 2291 N N . PRO A 1 300 ? 4.646 -5.965 -23.073 1.00 89.12 300 PRO A N 1
ATOM 2292 C CA . PRO A 1 300 ? 5.963 -5.473 -23.507 1.00 89.12 300 PRO A CA 1
ATOM 2293 C C . PRO A 1 300 ? 7.178 -6.035 -22.751 1.00 89.12 300 PRO A C 1
ATOM 2295 O O . PRO A 1 300 ? 8.307 -5.911 -23.233 1.00 89.12 300 PRO A O 1
ATOM 2298 N N . VAL A 1 301 ? 6.972 -6.621 -21.567 1.00 91.00 301 VAL A N 1
ATOM 2299 C CA . VAL A 1 301 ? 8.036 -7.249 -20.761 1.00 91.00 301 VAL A CA 1
ATOM 2300 C C . VAL A 1 301 ? 7.825 -8.750 -20.573 1.00 91.00 301 VAL A C 1
ATOM 2302 O O . VAL A 1 301 ? 8.490 -9.367 -19.745 1.00 91.00 301 VAL A O 1
ATOM 2305 N N . MET A 1 302 ? 6.917 -9.356 -21.333 1.00 89.75 302 MET A N 1
ATOM 2306 C CA . MET A 1 302 ? 6.738 -10.804 -21.377 1.00 89.75 302 MET A CA 1
ATOM 2307 C C . MET A 1 302 ? 7.525 -11.396 -22.543 1.00 89.75 302 MET A C 1
ATOM 2309 O O . MET A 1 302 ? 7.791 -10.722 -23.542 1.00 89.75 302 MET A O 1
ATOM 2313 N N . ARG A 1 303 ? 7.903 -12.672 -22.435 1.00 84.88 303 ARG A N 1
ATOM 2314 C CA . ARG A 1 303 ? 8.465 -13.388 -23.582 1.00 84.88 303 ARG A CA 1
ATOM 2315 C C . ARG A 1 303 ? 7.390 -13.596 -24.647 1.00 84.88 303 ARG A C 1
ATOM 2317 O O . ARG A 1 303 ? 6.231 -13.866 -24.335 1.00 84.88 303 ARG A O 1
ATOM 2324 N N . ALA A 1 304 ? 7.784 -13.488 -25.914 1.00 72.12 304 ALA A N 1
ATOM 2325 C CA . ALA A 1 304 ? 6.901 -13.813 -27.024 1.00 72.12 304 ALA A CA 1
ATOM 2326 C C . ALA A 1 304 ? 6.586 -15.317 -27.002 1.00 72.12 304 ALA A C 1
ATOM 2328 O O . ALA A 1 304 ? 7.499 -16.140 -27.006 1.00 72.12 304 ALA A O 1
ATOM 2329 N N . HIS A 1 305 ? 5.302 -15.670 -27.011 1.00 67.12 305 HIS A N 1
ATOM 2330 C CA . HIS A 1 305 ? 4.849 -17.053 -27.154 1.00 67.12 305 HIS A CA 1
ATOM 2331 C C . HIS A 1 305 ? 4.135 -17.214 -28.498 1.00 67.12 305 HIS A C 1
ATOM 2333 O O . HIS A 1 305 ? 3.464 -16.302 -28.970 1.00 67.12 305 HIS A O 1
ATOM 2339 N N . HIS A 1 306 ? 4.197 -18.394 -29.118 1.00 57.66 306 HIS A N 1
ATOM 2340 C CA . HIS A 1 306 ? 3.462 -18.640 -30.369 1.00 57.66 306 HIS A CA 1
ATOM 2341 C C . HIS A 1 306 ? 1.949 -18.361 -30.240 1.00 57.66 306 HIS A C 1
ATOM 2343 O O . HIS A 1 306 ? 1.320 -17.912 -31.196 1.00 57.66 306 HIS A O 1
ATOM 2349 N N . ALA A 1 307 ? 1.385 -18.544 -29.040 1.00 56.34 307 ALA A N 1
ATOM 2350 C CA . ALA A 1 307 ? -0.010 -18.244 -28.714 1.00 56.34 307 ALA A CA 1
ATOM 2351 C C . ALA A 1 307 ? -0.339 -16.738 -28.599 1.00 56.34 307 ALA A C 1
ATOM 2353 O O . ALA A 1 307 ? -1.513 -16.377 -28.598 1.00 56.34 307 ALA A O 1
ATOM 2354 N N . THR A 1 308 ? 0.656 -15.843 -28.513 1.00 59.16 308 THR A N 1
ATOM 2355 C CA . THR A 1 308 ? 0.425 -14.388 -28.403 1.00 59.16 308 THR A CA 1
ATOM 2356 C C . THR A 1 308 ? 0.292 -13.702 -29.759 1.00 59.16 308 THR A C 1
ATOM 2358 O O . THR A 1 308 ? -0.097 -12.541 -29.804 1.00 59.16 308 THR A O 1
ATOM 2361 N N . ALA A 1 309 ? 0.565 -14.401 -30.869 1.00 55.66 309 ALA A N 1
ATOM 2362 C CA . ALA A 1 309 ? 0.487 -13.839 -32.223 1.00 55.66 309 ALA A CA 1
ATOM 2363 C C . ALA A 1 309 ? -0.935 -13.404 -32.633 1.00 55.66 309 ALA A C 1
ATOM 2365 O O . ALA A 1 309 ? -1.090 -12.595 -33.543 1.00 55.66 309 ALA A O 1
ATOM 2366 N N . THR A 1 310 ? -1.966 -13.931 -31.967 1.00 59.31 310 THR A N 1
ATOM 2367 C CA . THR A 1 310 ? -3.380 -13.625 -32.236 1.00 59.31 310 THR A CA 1
ATOM 2368 C C . THR A 1 310 ? -4.021 -12.719 -31.188 1.00 59.31 310 THR A C 1
ATOM 2370 O O . THR A 1 310 ? -5.197 -12.384 -31.323 1.00 59.31 310 THR A O 1
ATOM 2373 N N . LEU A 1 311 ? -3.301 -12.351 -30.123 1.00 63.94 311 LEU A N 1
ATOM 2374 C CA . LEU A 1 311 ? -3.843 -11.454 -29.107 1.00 63.94 311 LEU A CA 1
ATOM 2375 C C . LEU A 1 311 ? -3.772 -10.009 -29.615 1.00 63.94 311 LEU A C 1
ATOM 2377 O O . LEU A 1 311 ? -2.744 -9.613 -30.169 1.00 63.94 311 LEU A O 1
ATOM 2381 N N . PRO A 1 312 ? -4.832 -9.201 -29.427 1.00 58.19 312 PRO A N 1
ATOM 2382 C CA . PRO A 1 312 ? -4.739 -7.776 -29.694 1.00 58.19 312 PRO A CA 1
ATOM 2383 C C . PRO A 1 312 ? -3.637 -7.201 -28.802 1.00 58.19 312 PRO A C 1
ATOM 2385 O O . PRO A 1 312 ? -3.686 -7.353 -27.582 1.00 58.19 312 PRO A O 1
ATOM 2388 N N . ASN A 1 313 ? -2.630 -6.571 -29.409 1.00 55.66 313 ASN A N 1
ATOM 2389 C CA . ASN A 1 313 ? -1.682 -5.752 -28.666 1.00 55.66 313 ASN A CA 1
ATOM 2390 C C . ASN A 1 313 ? -2.371 -4.411 -28.406 1.00 55.66 313 ASN A C 1
ATOM 2392 O O . ASN A 1 313 ? -2.529 -3.643 -29.360 1.00 55.66 313 ASN A O 1
ATOM 2396 N N . PRO A 1 314 ? -2.820 -4.123 -27.172 1.00 60.56 314 PRO A N 1
ATOM 2397 C CA . PRO A 1 314 ? -3.286 -2.783 -26.863 1.00 60.56 314 PRO A CA 1
ATOM 2398 C C . PRO A 1 314 ? -2.141 -1.796 -27.103 1.00 60.56 314 PRO A C 1
ATOM 2400 O O . PRO A 1 314 ? -0.964 -2.137 -26.931 1.00 60.56 314 PRO A O 1
ATOM 2403 N N . THR A 1 315 ? -2.472 -0.577 -27.527 1.00 64.75 315 THR A N 1
ATOM 2404 C CA . THR A 1 315 ? -1.443 0.451 -27.685 1.00 64.75 315 THR A CA 1
ATOM 2405 C C . THR A 1 315 ? -0.823 0.763 -26.317 1.00 64.75 315 THR A C 1
ATOM 2407 O O . THR A 1 315 ? -1.446 0.564 -25.270 1.00 64.75 315 THR A O 1
ATOM 2410 N N . LEU A 1 316 ? 0.425 1.241 -26.296 1.00 65.44 316 LEU A N 1
ATOM 2411 C CA . LEU A 1 316 ? 1.073 1.642 -25.040 1.00 65.44 316 LEU A CA 1
ATOM 2412 C C . LEU A 1 316 ? 0.303 2.778 -24.342 1.00 65.44 316 LEU A C 1
ATOM 2414 O O . LEU A 1 316 ? 0.329 2.880 -23.117 1.00 65.44 316 LEU A O 1
ATOM 2418 N N . GLU A 1 317 ? -0.395 3.612 -25.110 1.00 65.56 317 GLU A N 1
ATOM 2419 C CA . GLU A 1 317 ? -1.273 4.653 -24.577 1.00 65.56 317 GLU A CA 1
ATOM 2420 C C . GLU A 1 317 ? -2.461 4.027 -23.836 1.00 65.56 317 GLU A C 1
ATOM 2422 O O . GLU A 1 317 ? -2.734 4.407 -22.699 1.00 65.56 317 GLU A O 1
ATOM 2427 N N . ASP A 1 318 ? -3.062 2.966 -24.376 1.00 66.12 318 ASP A N 1
ATOM 2428 C CA . ASP A 1 318 ? -4.208 2.294 -23.753 1.00 66.12 318 ASP A CA 1
ATOM 2429 C C . ASP A 1 318 ? -3.819 1.423 -22.548 1.00 66.12 318 ASP A C 1
ATOM 2431 O O . ASP A 1 318 ? -4.523 1.417 -21.540 1.00 66.12 318 ASP A O 1
ATOM 2435 N N . ALA A 1 319 ? -2.682 0.721 -22.607 1.00 74.44 319 ALA A N 1
ATOM 2436 C CA . ALA A 1 319 ? -2.327 -0.310 -21.623 1.00 74.44 319 ALA A CA 1
ATOM 2437 C C . ALA A 1 319 ? -1.072 -0.029 -20.783 1.00 74.44 319 ALA A C 1
ATOM 2439 O O . ALA A 1 319 ? -0.734 -0.835 -19.914 1.00 74.44 319 ALA A O 1
ATOM 2440 N N . GLY A 1 320 ? -0.388 1.096 -20.987 1.00 89.19 320 GLY A N 1
ATOM 2441 C CA . GLY A 1 320 ? 0.738 1.492 -20.144 1.00 89.19 320 GLY A CA 1
ATOM 2442 C C . GLY A 1 320 ? 0.319 1.966 -18.745 1.00 89.19 320 GLY A C 1
ATOM 2443 O O . GLY A 1 320 ? -0.866 2.122 -18.434 1.00 89.19 320 GLY A O 1
ATOM 2444 N N . PHE A 1 321 ? 1.324 2.218 -17.908 1.00 95.50 321 PHE A N 1
ATOM 2445 C CA . PHE A 1 321 ? 1.171 2.701 -16.537 1.00 95.50 321 PHE A CA 1
ATOM 2446 C C . PHE A 1 321 ? 1.693 4.132 -16.390 1.00 95.50 321 PHE A C 1
ATOM 2448 O O . PHE A 1 321 ? 2.708 4.507 -16.982 1.00 95.50 321 PHE A O 1
ATOM 2455 N N . ASP A 1 322 ? 1.004 4.919 -15.569 1.00 95.75 322 ASP A N 1
ATOM 2456 C CA . ASP A 1 322 ? 1.414 6.262 -15.157 1.00 95.75 322 ASP A CA 1
ATOM 2457 C C . ASP A 1 322 ? 2.436 6.207 -14.014 1.00 95.75 322 ASP A C 1
ATOM 2459 O O . ASP A 1 322 ? 3.287 7.088 -13.892 1.00 95.75 322 ASP A O 1
ATOM 2463 N N . LEU A 1 323 ? 2.368 5.156 -13.192 1.00 98.25 323 LEU A N 1
ATOM 2464 C CA . LEU A 1 323 ? 3.264 4.917 -12.066 1.00 98.25 323 LEU A CA 1
ATOM 2465 C C . LEU A 1 323 ? 3.629 3.431 -11.978 1.00 98.25 323 LEU A C 1
ATOM 2467 O O . LEU A 1 323 ? 2.752 2.574 -11.922 1.00 98.25 323 LEU A O 1
ATOM 2471 N N . ILE A 1 324 ? 4.919 3.117 -11.901 1.00 98.56 324 ILE A N 1
ATOM 2472 C CA . ILE A 1 324 ? 5.394 1.777 -11.528 1.00 98.56 324 ILE A CA 1
ATOM 2473 C C . ILE A 1 324 ? 6.099 1.864 -10.182 1.00 98.56 324 ILE A C 1
ATOM 2475 O O . ILE A 1 324 ? 7.039 2.641 -10.021 1.00 98.56 324 ILE A O 1
ATOM 2479 N N . LEU A 1 325 ? 5.657 1.058 -9.222 1.00 98.75 325 LEU A N 1
ATOM 2480 C CA . LEU A 1 325 ? 6.255 0.928 -7.902 1.00 98.75 325 LEU A CA 1
ATOM 2481 C C . LEU A 1 325 ? 7.219 -0.252 -7.887 1.00 98.75 325 LEU A C 1
ATOM 2483 O O . LEU A 1 325 ? 6.865 -1.368 -8.259 1.00 98.75 325 LEU A O 1
ATOM 2487 N N . VAL A 1 326 ? 8.436 0.007 -7.423 1.00 98.00 326 VAL A N 1
ATOM 2488 C CA . VAL A 1 326 ? 9.483 -0.982 -7.175 1.00 98.00 326 VAL A CA 1
ATOM 2489 C C . VAL A 1 326 ? 9.985 -0.746 -5.750 1.00 98.00 326 VAL A C 1
ATOM 2491 O O . VAL A 1 326 ? 11.024 -0.125 -5.521 1.00 98.00 326 VAL A O 1
ATOM 2494 N N . VAL A 1 327 ? 9.178 -1.157 -4.769 1.00 97.00 327 VAL A N 1
ATOM 2495 C CA . VAL A 1 327 ? 9.377 -0.839 -3.345 1.00 97.00 327 VAL A CA 1
ATOM 2496 C C . VAL A 1 327 ? 9.762 -2.096 -2.578 1.00 97.00 327 VAL A C 1
ATOM 2498 O O . VAL A 1 327 ? 9.038 -3.084 -2.575 1.00 97.00 327 VAL A O 1
ATOM 2501 N N . ARG A 1 328 ? 10.926 -2.082 -1.918 1.00 93.75 328 ARG A N 1
ATOM 2502 C CA . ARG A 1 328 ? 11.520 -3.242 -1.215 1.00 93.75 328 ARG A CA 1
ATOM 2503 C C . ARG A 1 328 ? 11.626 -4.516 -2.073 1.00 93.75 328 ARG A C 1
ATOM 2505 O O . ARG A 1 328 ? 11.851 -5.603 -1.551 1.00 93.75 328 ARG A O 1
ATOM 2512 N N . PHE A 1 329 ? 11.601 -4.342 -3.388 1.00 93.06 329 PHE A N 1
ATOM 2513 C CA . PHE A 1 329 ? 11.805 -5.352 -4.415 1.00 93.06 329 PHE A CA 1
ATOM 2514 C C . PHE A 1 329 ? 12.857 -4.812 -5.389 1.00 93.06 329 PHE A C 1
ATOM 2516 O O . PHE A 1 329 ? 12.766 -3.656 -5.781 1.00 93.06 329 PHE A O 1
ATOM 2523 N N . HIS A 1 330 ? 13.884 -5.589 -5.742 1.00 92.88 330 HIS A N 1
ATOM 2524 C CA . HIS A 1 330 ? 14.980 -5.104 -6.597 1.00 92.88 330 HIS A CA 1
ATOM 2525 C C . HIS A 1 330 ? 15.312 -6.096 -7.727 1.00 92.88 330 HIS A C 1
ATOM 2527 O O . HIS A 1 330 ? 16.326 -6.795 -7.674 1.00 92.88 330 HIS A O 1
ATOM 2533 N N . PRO A 1 331 ? 14.449 -6.201 -8.756 1.00 92.19 331 PRO A N 1
ATOM 2534 C CA . PRO A 1 331 ? 14.635 -7.146 -9.851 1.00 92.19 331 PRO A CA 1
ATOM 2535 C C . PRO A 1 331 ? 15.591 -6.565 -10.908 1.00 92.19 331 PRO A C 1
ATOM 2537 O O . PRO A 1 331 ? 15.149 -6.043 -11.931 1.00 92.19 331 PRO A O 1
ATOM 2540 N N . ARG A 1 332 ? 16.908 -6.621 -10.653 1.00 91.56 332 ARG A N 1
ATOM 2541 C CA . ARG A 1 332 ? 17.947 -5.981 -11.494 1.00 91.56 332 ARG A CA 1
ATOM 2542 C C . ARG A 1 332 ? 17.776 -6.240 -12.999 1.00 91.56 332 ARG A C 1
ATOM 2544 O O . ARG A 1 332 ? 17.860 -5.297 -13.778 1.00 91.56 332 ARG A O 1
ATOM 2551 N N . SER A 1 333 ? 17.500 -7.482 -13.399 1.00 92.56 333 SER A N 1
ATOM 2552 C CA . SER A 1 333 ? 17.315 -7.864 -14.807 1.00 92.56 333 SER A CA 1
ATOM 2553 C C . SER A 1 333 ? 16.079 -7.205 -15.437 1.00 92.56 333 SER A C 1
ATOM 2555 O O . SER A 1 333 ? 16.158 -6.646 -16.530 1.00 92.56 333 SER A O 1
ATOM 2557 N N . LEU A 1 334 ? 14.943 -7.193 -14.734 1.00 94.88 334 LEU A N 1
ATOM 2558 C CA . LEU A 1 334 ? 13.700 -6.566 -15.203 1.00 94.88 334 LEU A CA 1
ATOM 2559 C C . LEU A 1 334 ? 13.771 -5.035 -15.202 1.00 94.88 334 LEU A C 1
ATOM 2561 O O . LEU A 1 334 ? 13.156 -4.408 -16.065 1.00 94.88 334 LEU A O 1
ATOM 2565 N N . LEU A 1 335 ? 14.548 -4.412 -14.305 1.00 95.19 335 LEU A N 1
ATOM 2566 C CA . LEU A 1 335 ? 14.713 -2.951 -14.274 1.00 95.19 335 LEU A CA 1
ATOM 2567 C C . LEU A 1 335 ? 15.161 -2.382 -15.629 1.00 95.19 335 LEU A C 1
ATOM 2569 O O . LEU A 1 335 ? 14.704 -1.310 -16.018 1.00 95.19 335 LEU A O 1
ATOM 2573 N N . ALA A 1 336 ? 15.975 -3.113 -16.394 1.00 91.44 336 ALA A N 1
ATOM 2574 C CA . ALA A 1 336 ? 16.406 -2.692 -17.727 1.00 91.44 336 ALA A CA 1
ATOM 2575 C C . ALA A 1 336 ? 15.251 -2.583 -18.748 1.00 91.44 336 ALA A C 1
ATOM 2577 O O . ALA A 1 336 ? 15.389 -1.888 -19.751 1.00 91.44 336 ALA A O 1
ATOM 2578 N N . ARG A 1 337 ? 14.108 -3.240 -18.501 1.00 91.38 337 ARG A N 1
ATOM 2579 C CA . ARG A 1 337 ? 12.992 -3.378 -19.457 1.00 91.38 337 ARG A CA 1
ATOM 2580 C C . ARG A 1 337 ? 11.692 -2.698 -19.025 1.00 91.38 337 ARG A C 1
ATOM 2582 O O . ARG A 1 337 ? 10.868 -2.397 -19.885 1.00 91.38 337 ARG A O 1
ATOM 2589 N N . ILE A 1 338 ? 11.483 -2.431 -17.733 1.00 93.56 338 ILE A N 1
ATOM 2590 C CA . ILE A 1 338 ? 10.211 -1.864 -17.226 1.00 93.56 338 ILE A CA 1
ATOM 2591 C C . ILE A 1 338 ? 9.871 -0.480 -17.784 1.00 93.56 338 ILE A C 1
ATOM 2593 O O . ILE A 1 338 ? 8.705 -0.098 -17.779 1.00 93.56 338 ILE A O 1
ATOM 2597 N N . SER A 1 339 ? 10.845 0.251 -18.332 1.00 92.62 339 SER A N 1
ATOM 2598 C CA . SER A 1 339 ? 10.618 1.518 -19.041 1.00 92.62 339 SER A CA 1
ATOM 2599 C C . SER A 1 339 ? 9.633 1.387 -20.215 1.00 92.62 339 SER A C 1
ATOM 2601 O O . 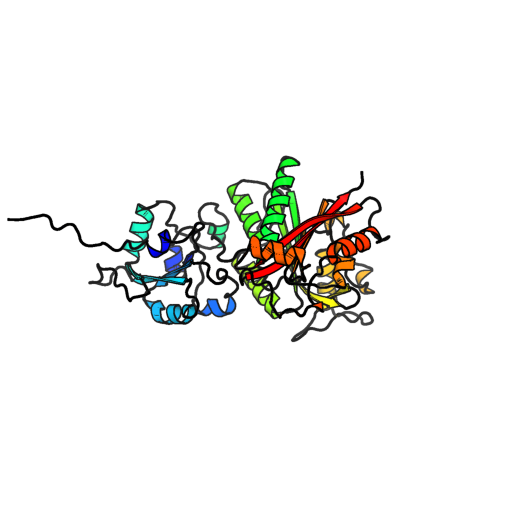SER A 1 339 ? 8.960 2.356 -20.587 1.00 92.62 339 SER A O 1
ATOM 2603 N N . ARG A 1 340 ? 9.497 0.175 -20.770 1.00 90.88 340 ARG A N 1
ATOM 2604 C CA . ARG A 1 340 ? 8.563 -0.172 -21.851 1.00 90.88 340 ARG A CA 1
ATOM 2605 C C . ARG A 1 340 ? 7.108 -0.244 -21.407 1.00 90.88 340 ARG A C 1
ATOM 2607 O O . ARG A 1 340 ? 6.229 -0.217 -22.255 1.00 90.88 340 ARG A O 1
ATOM 2614 N N . LEU A 1 341 ? 6.854 -0.326 -20.103 1.00 93.00 341 LEU A N 1
ATOM 2615 C CA . LEU A 1 341 ? 5.509 -0.357 -19.529 1.00 93.00 341 LEU A CA 1
ATOM 2616 C C . LEU A 1 341 ? 4.981 1.041 -19.183 1.00 93.00 341 LEU A C 1
ATOM 2618 O O . LEU A 1 341 ? 3.803 1.193 -18.871 1.00 93.00 341 LEU A O 1
ATOM 2622 N N . VAL A 1 342 ? 5.836 2.064 -19.213 1.00 93.50 342 VAL A N 1
ATOM 2623 C CA . VAL A 1 342 ? 5.490 3.406 -18.732 1.00 93.50 342 VAL A CA 1
ATOM 2624 C C . VAL A 1 342 ? 4.987 4.280 -19.872 1.00 93.50 342 VAL A C 1
ATOM 2626 O O . VAL A 1 342 ? 5.661 4.432 -20.902 1.00 93.50 342 VAL A O 1
ATOM 2629 N N . ARG A 1 343 ? 3.813 4.883 -19.669 1.00 91.25 343 ARG A N 1
ATOM 2630 C CA . ARG A 1 343 ? 3.228 5.870 -20.584 1.00 91.25 343 ARG A CA 1
ATOM 2631 C C . ARG A 1 343 ? 4.123 7.107 -20.693 1.00 91.25 343 ARG A C 1
ATOM 2633 O O . ARG A 1 343 ? 4.833 7.436 -19.739 1.00 91.25 343 ARG A O 1
ATOM 2640 N N . PRO A 1 344 ? 4.109 7.828 -21.824 1.00 88.12 344 PRO A N 1
ATOM 2641 C CA . PRO A 1 344 ? 4.703 9.160 -21.876 1.00 88.12 344 PRO A CA 1
ATOM 2642 C C . PRO A 1 344 ? 4.151 10.049 -20.746 1.00 88.12 344 PRO A C 1
ATOM 2644 O O . PRO A 1 344 ? 2.951 10.051 -20.491 1.00 88.12 344 PRO A O 1
ATOM 2647 N N . GLY A 1 345 ? 5.024 10.757 -20.028 1.00 89.00 345 GLY A N 1
ATOM 2648 C CA . GLY A 1 345 ? 4.661 11.546 -18.842 1.00 89.00 345 GLY A CA 1
ATOM 2649 C C . GLY A 1 345 ? 4.588 10.754 -17.527 1.00 89.00 345 GLY A C 1
ATOM 2650 O O . GLY A 1 345 ? 4.555 11.367 -16.458 1.00 89.00 345 GLY A O 1
ATOM 2651 N N . GLY A 1 346 ? 4.605 9.419 -17.582 1.00 93.69 346 GLY A N 1
ATOM 2652 C CA . GLY A 1 346 ? 4.611 8.548 -16.408 1.00 93.69 346 GLY A CA 1
ATOM 2653 C C . GLY A 1 346 ? 5.969 8.465 -15.703 1.00 93.69 346 GLY A C 1
ATOM 2654 O O . GLY A 1 346 ? 6.979 9.032 -16.144 1.00 93.69 346 GLY A O 1
ATOM 2655 N N . CYS A 1 347 ? 6.005 7.737 -14.588 1.00 97.00 347 CYS A N 1
ATOM 2656 C CA . CYS A 1 347 ? 7.213 7.562 -13.791 1.00 97.00 347 CYS A CA 1
ATOM 2657 C C . CYS A 1 347 ? 7.391 6.155 -13.201 1.00 97.00 347 CYS A C 1
ATOM 2659 O O . CYS A 1 347 ? 6.464 5.351 -13.103 1.00 97.00 347 CYS A O 1
ATOM 2661 N N . ILE A 1 348 ? 8.627 5.877 -12.790 1.00 98.44 348 ILE A N 1
ATOM 2662 C CA . ILE A 1 348 ? 9.010 4.696 -12.012 1.00 98.44 348 ILE A CA 1
ATOM 2663 C C . ILE A 1 348 ? 9.507 5.192 -10.658 1.00 98.44 348 ILE A C 1
ATOM 2665 O O . ILE A 1 348 ? 10.380 6.059 -10.605 1.00 98.44 348 ILE A O 1
ATOM 2669 N N . LEU A 1 349 ? 8.979 4.631 -9.575 1.00 98.62 349 LEU A N 1
ATOM 2670 C CA . LEU A 1 349 ? 9.498 4.817 -8.228 1.00 98.62 349 LEU A CA 1
ATOM 2671 C C . LEU A 1 349 ? 10.259 3.560 -7.799 1.00 98.62 349 LEU A C 1
ATOM 2673 O O . LEU A 1 349 ? 9.655 2.516 -7.563 1.00 98.62 349 LEU A O 1
ATOM 2677 N N . LEU A 1 350 ? 11.573 3.682 -7.638 1.00 98.44 350 LEU A N 1
ATOM 2678 C CA . LEU A 1 350 ? 12.424 2.671 -7.013 1.00 98.44 350 LEU A CA 1
ATOM 2679 C C . LEU A 1 350 ? 12.685 3.076 -5.564 1.00 98.44 350 LEU A C 1
ATOM 2681 O O . LEU A 1 350 ? 13.230 4.145 -5.334 1.00 98.44 350 LEU A O 1
ATOM 2685 N N . SER A 1 351 ? 12.347 2.239 -4.588 1.00 98.00 351 SER A N 1
ATOM 2686 C CA . SER A 1 351 ? 12.704 2.466 -3.183 1.00 98.00 351 SER A CA 1
ATOM 2687 C C . SER A 1 351 ? 13.200 1.170 -2.558 1.00 98.00 351 SER A C 1
ATOM 2689 O O . SER A 1 351 ? 12.427 0.240 -2.322 1.00 98.00 351 SER A O 1
ATOM 2691 N N . HIS A 1 352 ? 14.508 1.066 -2.332 1.00 97.69 352 HIS A N 1
ATOM 2692 C CA . HIS A 1 352 ? 15.131 -0.166 -1.849 1.00 97.69 352 HIS A CA 1
ATOM 2693 C C . HIS A 1 352 ? 16.344 0.111 -0.957 1.00 97.69 352 HIS A C 1
ATOM 2695 O O . HIS A 1 352 ? 16.901 1.208 -0.971 1.00 97.69 352 HIS A O 1
ATOM 2701 N N . PHE A 1 353 ? 16.764 -0.891 -0.182 1.00 97.06 353 PHE A N 1
ATOM 2702 C CA . PHE A 1 353 ? 17.992 -0.826 0.609 1.00 97.06 353 PHE A CA 1
ATOM 2703 C C . PHE A 1 353 ? 19.189 -0.465 -0.270 1.00 97.06 353 PHE A C 1
ATOM 2705 O O . PHE A 1 353 ? 19.260 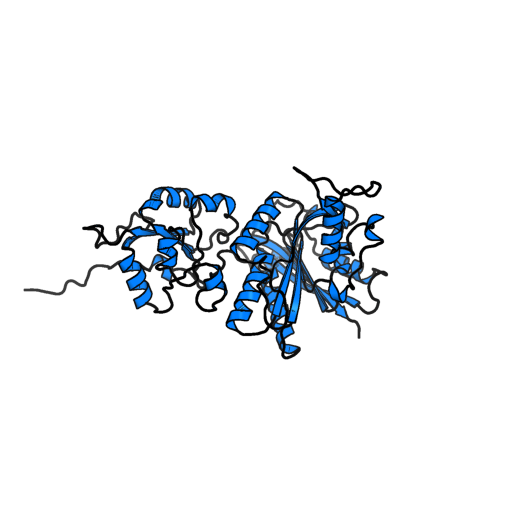-0.862 -1.434 1.00 97.06 353 PHE A O 1
ATOM 2712 N N . THR A 1 354 ? 20.130 0.293 0.284 1.00 96.81 354 THR A N 1
ATOM 2713 C CA . THR A 1 354 ? 21.160 0.983 -0.497 1.00 96.81 354 THR A CA 1
ATOM 2714 C C . THR A 1 354 ? 22.532 0.831 0.136 1.00 96.81 354 THR A C 1
ATOM 2716 O O . THR A 1 354 ? 22.675 0.761 1.357 1.00 96.81 354 THR A O 1
ATOM 2719 N N . THR A 1 355 ? 23.570 0.817 -0.694 1.00 95.94 355 THR A N 1
ATOM 2720 C CA . THR A 1 355 ? 24.902 1.217 -0.232 1.00 95.94 355 THR A CA 1
ATOM 2721 C C . THR A 1 355 ? 25.003 2.738 -0.238 1.00 95.94 355 THR A C 1
ATOM 2723 O O . THR A 1 355 ? 24.269 3.411 -0.967 1.00 95.94 355 THR A O 1
ATOM 2726 N N . MET A 1 356 ? 25.921 3.282 0.551 1.00 94.12 356 MET A N 1
ATOM 2727 C CA . MET A 1 356 ? 26.107 4.724 0.703 1.00 94.12 356 MET A CA 1
ATOM 2728 C C . MET A 1 356 ? 27.582 5.075 0.550 1.00 94.12 356 MET A C 1
ATOM 2730 O O . MET A 1 356 ? 28.455 4.305 0.956 1.00 94.12 356 MET A O 1
ATOM 2734 N N . THR A 1 357 ? 27.850 6.241 -0.025 1.00 94.88 357 THR A N 1
ATOM 2735 C CA . THR A 1 357 ? 29.177 6.862 0.022 1.00 94.88 357 THR A CA 1
ATOM 2736 C C . THR A 1 357 ? 29.498 7.333 1.443 1.00 94.88 357 THR A C 1
ATOM 2738 O O . THR A 1 357 ? 28.603 7.509 2.272 1.00 94.88 357 THR A O 1
ATOM 2741 N N . GLU A 1 358 ? 30.774 7.584 1.735 1.00 94.31 358 GLU A N 1
ATOM 2742 C CA . GLU A 1 358 ? 31.173 8.108 3.050 1.00 94.31 358 GLU A CA 1
ATOM 2743 C C . GLU A 1 358 ? 30.560 9.491 3.330 1.00 94.31 358 GLU A C 1
ATOM 2745 O O . GLU A 1 358 ? 30.153 9.790 4.451 1.00 94.31 358 GLU A O 1
ATOM 2750 N N . GLN A 1 359 ? 30.412 10.316 2.289 1.00 94.94 359 GLN A N 1
ATOM 2751 C CA . GLN A 1 359 ? 29.761 11.620 2.393 1.00 94.94 359 GLN A CA 1
ATOM 2752 C C . GLN A 1 359 ? 28.275 11.486 2.757 1.00 94.94 359 GLN A C 1
ATOM 2754 O O . GLN A 1 359 ? 27.811 12.164 3.671 1.00 94.94 359 GLN A O 1
ATOM 2759 N N . GLU A 1 360 ? 27.543 10.593 2.083 1.00 95.25 360 GLU A N 1
ATOM 2760 C CA . GLU A 1 360 ? 26.133 10.312 2.390 1.00 95.25 360 GLU A CA 1
ATOM 2761 C C . GLU A 1 360 ? 25.966 9.766 3.813 1.00 95.25 360 GLU A C 1
ATOM 2763 O O . GLU A 1 360 ? 25.068 10.195 4.536 1.00 95.25 360 GLU A O 1
ATOM 2768 N N . ARG A 1 361 ? 26.863 8.869 4.250 1.00 94.00 361 ARG A N 1
ATOM 2769 C CA . ARG A 1 361 ? 26.871 8.347 5.625 1.00 94.00 361 ARG A CA 1
ATOM 2770 C C . ARG A 1 361 ? 27.080 9.449 6.658 1.00 94.00 361 ARG A C 1
ATOM 2772 O O . ARG A 1 361 ? 26.364 9.488 7.657 1.00 94.00 361 ARG A O 1
ATOM 2779 N N . SER A 1 362 ? 28.042 10.340 6.427 1.00 93.44 362 SER A N 1
ATOM 2780 C CA . SER A 1 362 ? 28.336 11.459 7.329 1.00 93.44 362 SER A CA 1
ATOM 2781 C C . SER A 1 362 ? 27.158 12.440 7.434 1.00 93.44 362 SER A C 1
ATOM 2783 O O . SER A 1 362 ? 26.755 12.815 8.540 1.00 93.44 362 SER A O 1
ATOM 2785 N N . ALA A 1 363 ? 26.536 12.783 6.299 1.00 93.38 363 ALA A N 1
ATOM 2786 C CA . ALA A 1 363 ? 25.345 13.632 6.265 1.00 93.38 363 ALA A CA 1
ATOM 2787 C C . ALA A 1 363 ? 24.166 12.995 7.022 1.00 93.38 363 ALA A C 1
ATOM 2789 O O . ALA A 1 363 ? 23.588 13.626 7.906 1.00 93.38 363 ALA A O 1
ATOM 2790 N N . LEU A 1 364 ? 23.875 11.712 6.770 1.00 92.44 364 LEU A N 1
ATOM 2791 C CA . LEU A 1 364 ? 22.784 10.999 7.441 1.00 92.44 364 LEU A CA 1
ATOM 2792 C C . LEU A 1 364 ? 22.975 10.896 8.953 1.00 92.44 364 LEU A C 1
ATOM 2794 O O . LEU A 1 364 ? 22.011 11.072 9.690 1.00 92.44 364 LEU A O 1
ATOM 2798 N N . ARG A 1 365 ? 24.201 10.669 9.439 1.00 92.06 365 ARG A N 1
ATOM 2799 C CA . ARG A 1 365 ? 24.480 10.667 10.888 1.00 92.06 365 ARG A CA 1
ATOM 2800 C C . ARG A 1 365 ? 24.164 12.009 11.549 1.00 92.06 365 ARG A C 1
ATOM 2802 O O . ARG A 1 365 ? 23.812 12.036 12.725 1.00 92.06 365 ARG A O 1
ATOM 2809 N N . THR A 1 366 ? 24.292 13.101 10.799 1.00 92.00 366 THR A N 1
ATOM 2810 C CA . THR A 1 366 ? 23.995 14.457 11.279 1.00 92.00 366 THR A CA 1
ATOM 2811 C C . THR A 1 366 ? 22.495 14.743 11.249 1.00 92.00 366 THR A C 1
ATOM 2813 O O . THR A 1 366 ? 21.943 15.246 12.223 1.00 92.00 366 THR A O 1
ATOM 2816 N N . GLU A 1 367 ? 21.827 14.406 10.146 1.00 91.88 367 GLU A N 1
ATOM 2817 C CA . GLU A 1 367 ? 20.411 14.727 9.920 1.00 91.88 367 GLU A CA 1
ATOM 2818 C C . GLU A 1 367 ? 19.450 13.753 10.614 1.00 91.88 367 GLU A C 1
ATOM 2820 O O . GLU A 1 367 ? 18.365 14.141 11.046 1.00 91.88 367 GLU A O 1
ATOM 2825 N N . GLN A 1 368 ? 19.832 12.478 10.711 1.00 91.50 368 GLN A N 1
ATOM 2826 C CA . GLN A 1 368 ? 19.006 11.380 11.210 1.00 91.50 368 GLN A CA 1
ATOM 2827 C C . GLN A 1 368 ? 19.830 10.481 12.150 1.00 91.50 368 GLN A C 1
ATOM 2829 O O . GLN A 1 368 ? 20.115 9.329 11.822 1.00 91.50 368 GLN A O 1
ATOM 2834 N N . PRO A 1 369 ? 20.200 10.962 13.353 1.00 88.81 369 PRO A N 1
ATOM 2835 C CA . PRO A 1 369 ? 21.095 10.238 14.263 1.00 88.81 369 PRO A CA 1
ATOM 2836 C C . PRO A 1 369 ? 20.531 8.900 14.770 1.00 88.81 369 PRO A C 1
ATOM 2838 O O . PRO A 1 369 ? 21.286 8.062 15.250 1.00 88.81 369 PRO A O 1
ATOM 2841 N N . ALA A 1 370 ? 19.214 8.696 14.671 1.00 89.62 370 ALA A N 1
ATOM 2842 C CA . ALA A 1 370 ? 18.541 7.453 15.048 1.00 89.62 370 ALA A CA 1
ATOM 2843 C C . ALA A 1 370 ? 18.440 6.428 13.900 1.00 89.62 370 ALA A C 1
ATOM 2845 O O . ALA A 1 370 ? 17.881 5.352 14.104 1.00 89.62 370 ALA A O 1
ATOM 2846 N N . ALA A 1 371 ? 18.919 6.757 12.696 1.00 90.88 371 ALA A N 1
ATOM 2847 C CA . ALA A 1 371 ? 18.855 5.853 11.557 1.00 90.88 371 ALA A CA 1
ATOM 2848 C C . ALA A 1 371 ? 19.826 4.675 11.707 1.00 90.88 371 ALA A C 1
ATOM 2850 O O . ALA A 1 371 ? 21.005 4.855 12.020 1.00 90.88 371 ALA A O 1
ATOM 2851 N N . ASP A 1 372 ? 19.344 3.475 11.393 1.00 92.50 372 ASP A N 1
ATOM 2852 C CA . ASP A 1 372 ? 20.183 2.295 11.232 1.00 92.50 372 ASP A CA 1
ATOM 2853 C C . ASP A 1 372 ? 20.806 2.305 9.829 1.00 92.50 372 ASP A C 1
ATOM 2855 O O . ASP A 1 372 ? 20.169 2.002 8.813 1.00 92.50 372 ASP A O 1
ATOM 2859 N N . ILE A 1 373 ? 22.072 2.710 9.775 1.00 90.44 373 ILE A N 1
ATOM 2860 C CA . ILE A 1 373 ? 22.865 2.799 8.544 1.00 90.44 373 ILE A CA 1
ATOM 2861 C C . ILE A 1 373 ? 23.766 1.576 8.323 1.00 90.44 373 ILE A C 1
ATOM 2863 O O . ILE A 1 373 ? 24.326 1.430 7.234 1.00 90.44 373 ILE A O 1
ATOM 2867 N N . ASP A 1 374 ? 23.906 0.713 9.333 1.00 89.19 374 ASP A N 1
ATOM 2868 C CA . ASP A 1 374 ? 24.858 -0.400 9.374 1.00 89.19 374 ASP A CA 1
ATOM 2869 C C . ASP A 1 374 ? 24.112 -1.733 9.566 1.00 89.19 374 ASP A C 1
ATOM 2871 O O . ASP A 1 374 ? 24.423 -2.551 10.427 1.00 89.19 374 ASP A O 1
ATOM 2875 N N . TYR A 1 375 ? 23.117 -1.962 8.707 1.00 91.81 375 TYR A N 1
ATOM 2876 C CA . TYR A 1 375 ? 22.335 -3.197 8.655 1.00 91.81 375 TYR A CA 1
ATOM 2877 C C . TYR A 1 375 ? 22.988 -4.263 7.761 1.00 91.81 375 TYR A C 1
ATOM 2879 O O . TYR A 1 375 ? 23.641 -3.943 6.764 1.00 91.81 375 TYR A O 1
ATOM 2887 N N . GLU A 1 376 ? 22.758 -5.546 8.062 1.00 89.19 376 GLU A N 1
ATOM 2888 C CA . GLU A 1 376 ? 23.335 -6.684 7.320 1.00 89.19 376 GLU A CA 1
ATOM 2889 C C . GLU A 1 376 ? 22.476 -7.147 6.133 1.00 89.19 376 GLU A C 1
ATOM 2891 O O . GLU A 1 376 ? 23.003 -7.474 5.070 1.00 89.19 376 GLU A O 1
ATOM 2896 N N . SER A 1 377 ? 21.147 -7.152 6.284 1.00 87.62 377 SER A N 1
ATOM 2897 C CA . SER A 1 377 ? 20.217 -7.698 5.288 1.00 87.62 377 SER A CA 1
ATOM 2898 C C . SER A 1 377 ? 19.393 -6.600 4.599 1.00 87.62 377 SER A C 1
ATOM 2900 O O . SER A 1 377 ? 18.812 -5.760 5.301 1.00 87.62 377 SER A O 1
ATOM 2902 N N . PRO A 1 378 ? 19.287 -6.609 3.253 1.00 90.50 378 PRO A N 1
ATOM 2903 C CA . PRO A 1 378 ? 19.854 -7.592 2.317 1.00 90.50 378 PRO A CA 1
ATOM 2904 C C . PRO A 1 378 ? 21.386 -7.460 2.158 1.00 90.50 378 PRO A C 1
ATOM 2906 O O . PRO A 1 378 ? 21.930 -6.398 2.482 1.00 90.50 378 PRO A O 1
ATOM 2909 N N . PRO A 1 379 ? 22.087 -8.496 1.642 1.00 93.19 379 PRO A N 1
ATOM 2910 C CA . PRO A 1 379 ? 23.517 -8.426 1.327 1.00 93.19 379 PRO A CA 1
ATOM 2911 C C . PRO A 1 379 ? 23.852 -7.239 0.424 1.00 93.19 379 PRO A C 1
ATOM 2913 O O . PRO A 1 379 ? 22.987 -6.748 -0.300 1.00 93.19 379 PRO A O 1
ATOM 2916 N N . ILE A 1 380 ? 25.109 -6.794 0.434 1.00 92.94 380 ILE A N 1
ATOM 2917 C CA . ILE A 1 380 ? 25.560 -5.607 -0.313 1.00 92.94 380 ILE A CA 1
ATOM 2918 C C . ILE A 1 380 ? 25.219 -5.707 -1.807 1.00 92.94 380 ILE A C 1
ATOM 2920 O O . ILE A 1 380 ? 24.692 -4.752 -2.368 1.00 92.94 380 ILE A O 1
ATOM 2924 N N . GLU A 1 381 ? 25.426 -6.867 -2.433 1.00 91.56 381 GLU A N 1
ATOM 2925 C CA . GLU A 1 381 ? 25.070 -7.099 -3.844 1.00 91.56 381 GLU A CA 1
ATOM 2926 C C . GLU A 1 381 ? 23.558 -7.051 -4.133 1.00 91.56 381 GLU A C 1
ATOM 2928 O O . GLU A 1 381 ? 23.139 -6.822 -5.270 1.00 91.56 381 GLU A O 1
ATOM 2933 N N . GLY A 1 382 ? 22.716 -7.211 -3.112 1.00 92.12 382 GLY A N 1
ATOM 2934 C CA . GLY A 1 382 ? 21.267 -7.044 -3.212 1.00 92.12 382 GLY A CA 1
ATOM 2935 C C . GLY A 1 382 ? 20.793 -5.594 -3.076 1.00 92.12 382 GLY A C 1
ATOM 2936 O O . GLY A 1 382 ? 19.598 -5.348 -3.208 1.00 92.12 382 GLY A O 1
ATOM 2937 N N . ARG A 1 383 ? 21.689 -4.640 -2.794 1.00 96.06 383 ARG A N 1
ATOM 2938 C CA . ARG A 1 383 ? 21.348 -3.231 -2.550 1.00 96.06 383 ARG A CA 1
ATOM 2939 C C . ARG A 1 383 ? 21.506 -2.378 -3.802 1.00 96.06 383 ARG A C 1
ATOM 2941 O O . ARG A 1 383 ? 22.329 -2.661 -4.666 1.00 96.06 383 ARG A O 1
ATOM 2948 N N . VAL A 1 384 ? 20.764 -1.278 -3.844 1.00 96.69 384 VAL A N 1
ATOM 2949 C CA . VAL A 1 384 ? 20.955 -0.218 -4.838 1.00 96.69 384 VAL A CA 1
ATOM 2950 C C . VAL A 1 384 ? 22.263 0.511 -4.539 1.00 96.69 384 VAL A C 1
ATOM 2952 O O . VAL A 1 384 ? 22.501 0.935 -3.405 1.00 96.69 384 VAL A O 1
ATOM 2955 N N . HIS A 1 385 ? 23.113 0.680 -5.545 1.00 96.19 385 HIS A N 1
ATOM 2956 C CA . HIS A 1 385 ? 24.320 1.490 -5.425 1.00 96.19 385 HIS A CA 1
ATOM 2957 C C . HIS A 1 385 ? 24.076 2.945 -5.862 1.00 96.19 385 HIS A C 1
ATOM 2959 O O . HIS A 1 385 ? 23.180 3.198 -6.668 1.00 96.19 385 HIS A O 1
ATOM 2965 N N . PRO A 1 386 ? 24.863 3.923 -5.367 1.00 96.44 386 PRO A N 1
ATOM 2966 C CA . PRO A 1 386 ? 24.696 5.338 -5.713 1.00 96.44 386 PRO A CA 1
ATOM 2967 C C . PRO A 1 386 ? 24.684 5.638 -7.220 1.00 96.44 386 PRO A C 1
ATOM 2969 O O . PRO A 1 386 ? 23.982 6.549 -7.654 1.00 96.44 386 PRO A O 1
ATOM 2972 N N . GLN A 1 387 ? 25.432 4.867 -8.012 1.00 96.12 387 GLN A N 1
ATOM 2973 C CA . GLN A 1 387 ? 25.542 5.010 -9.465 1.00 96.12 387 GLN A CA 1
ATOM 2974 C C . GLN A 1 387 ? 24.419 4.320 -10.255 1.00 96.12 387 GLN A C 1
ATOM 2976 O O . GLN A 1 387 ? 24.172 4.689 -11.404 1.00 96.12 387 GLN A O 1
ATOM 2981 N N . ASP A 1 388 ? 23.728 3.345 -9.655 1.00 96.69 388 ASP A N 1
ATOM 2982 C CA . ASP A 1 388 ? 22.727 2.521 -10.346 1.00 96.69 388 ASP A CA 1
ATOM 2983 C C . ASP A 1 388 ? 21.601 3.359 -10.983 1.00 96.69 388 ASP A C 1
ATOM 2985 O O . ASP A 1 388 ? 21.232 3.073 -12.123 1.00 96.69 388 ASP A O 1
ATOM 2989 N N . PRO A 1 389 ? 21.070 4.421 -10.336 1.00 97.38 389 PRO A N 1
ATOM 2990 C CA . PRO A 1 389 ? 20.049 5.267 -10.946 1.00 97.38 389 PRO A CA 1
ATOM 2991 C C . PRO A 1 389 ? 20.460 5.879 -12.285 1.00 97.38 389 PRO A C 1
ATOM 2993 O O . PRO A 1 389 ? 19.681 5.873 -13.236 1.00 97.38 389 PRO A O 1
ATOM 2996 N N . GLN A 1 390 ? 21.683 6.399 -12.370 1.00 97.31 390 GLN A N 1
ATOM 2997 C CA . GLN A 1 390 ? 22.155 7.060 -13.581 1.00 97.31 390 GLN A CA 1
ATOM 2998 C C . GLN A 1 390 ? 22.414 6.036 -14.694 1.00 97.31 390 GLN A C 1
ATOM 3000 O O . GLN A 1 390 ? 21.981 6.243 -15.827 1.00 97.31 390 GLN A O 1
ATOM 3005 N N . ALA A 1 391 ? 23.006 4.889 -14.350 1.00 96.88 391 ALA A N 1
ATOM 3006 C CA . ALA A 1 391 ? 23.220 3.786 -15.286 1.00 96.88 391 ALA A CA 1
ATOM 3007 C C . ALA A 1 391 ? 21.899 3.230 -15.859 1.00 96.88 391 ALA A C 1
ATOM 3009 O O . ALA A 1 391 ? 21.821 2.881 -17.040 1.00 96.88 391 ALA A O 1
ATOM 3010 N N . LEU A 1 392 ? 20.831 3.178 -15.053 1.00 96.50 392 LEU A N 1
ATOM 3011 C CA . LEU A 1 392 ? 19.498 2.783 -15.524 1.00 96.50 392 LEU A CA 1
ATOM 3012 C C . LEU A 1 392 ? 18.921 3.783 -16.530 1.00 96.50 392 LEU A C 1
ATOM 3014 O O . LEU A 1 392 ? 18.403 3.371 -17.566 1.00 96.50 392 LEU A O 1
ATOM 3018 N N . VAL A 1 393 ? 19.046 5.086 -16.265 1.00 96.50 393 VAL A N 1
ATOM 3019 C CA . VAL A 1 393 ? 18.606 6.130 -17.205 1.00 96.50 393 VAL A CA 1
ATOM 3020 C C . VAL A 1 393 ? 19.355 6.033 -18.533 1.00 96.50 393 VAL A C 1
ATOM 3022 O O . VAL A 1 393 ? 18.732 6.104 -19.590 1.00 96.50 393 VAL A O 1
ATOM 3025 N N . GLU A 1 394 ? 20.672 5.832 -18.495 1.00 95.62 394 GLU A N 1
ATOM 3026 C CA . GLU A 1 394 ? 21.496 5.634 -19.694 1.00 95.62 394 GLU A CA 1
ATOM 3027 C C . GLU A 1 394 ? 21.057 4.398 -20.484 1.00 95.62 394 GLU A C 1
ATOM 3029 O O . GLU A 1 394 ? 20.906 4.465 -21.706 1.00 95.62 394 GLU A O 1
ATOM 3034 N N . THR A 1 395 ? 20.770 3.299 -19.783 1.00 94.25 395 THR A N 1
ATOM 3035 C CA . THR A 1 395 ? 20.249 2.065 -20.385 1.00 94.25 395 THR A CA 1
ATOM 3036 C C . THR A 1 395 ? 18.919 2.317 -21.094 1.00 94.25 395 THR A C 1
ATOM 3038 O O . THR A 1 395 ? 18.762 1.945 -22.255 1.00 94.25 395 THR A O 1
ATOM 3041 N N . TRP A 1 396 ? 17.966 2.988 -20.440 1.00 94.06 396 TRP A N 1
ATOM 3042 C CA . TRP A 1 396 ? 16.651 3.254 -21.030 1.00 94.06 396 TRP A CA 1
ATOM 3043 C C . TRP A 1 396 ? 16.692 4.255 -22.183 1.00 94.06 396 TRP A C 1
ATOM 3045 O O . TRP A 1 396 ? 15.937 4.100 -23.138 1.00 94.06 396 TRP A O 1
ATOM 3055 N N . ASN A 1 397 ? 17.566 5.261 -22.121 1.00 93.19 397 ASN A N 1
ATOM 3056 C CA . ASN A 1 397 ? 17.739 6.236 -23.201 1.00 93.19 397 ASN A CA 1
ATOM 3057 C C . ASN A 1 397 ? 18.498 5.667 -24.407 1.00 93.19 397 ASN A C 1
ATOM 3059 O O . ASN A 1 397 ? 18.410 6.224 -25.497 1.00 93.19 397 ASN A O 1
ATOM 3063 N N . SER A 1 398 ? 19.221 4.560 -24.224 1.00 90.50 398 SER A N 1
ATOM 3064 C CA . SER A 1 398 ? 19.908 3.846 -25.306 1.00 90.50 398 SER A CA 1
ATOM 3065 C C . SER A 1 398 ? 19.037 2.760 -25.954 1.00 90.50 398 SER A C 1
ATOM 3067 O O . SER A 1 398 ? 19.461 2.144 -26.933 1.00 90.50 398 SER A O 1
ATOM 3069 N N . ASP A 1 399 ? 17.835 2.491 -25.428 1.00 84.44 399 ASP A N 1
ATOM 3070 C CA . ASP A 1 399 ? 16.932 1.475 -25.974 1.00 84.44 399 ASP A CA 1
ATOM 3071 C C . ASP A 1 399 ? 16.323 1.950 -27.303 1.00 84.44 399 ASP A C 1
ATOM 3073 O O . ASP A 1 399 ? 15.370 2.726 -27.338 1.00 84.44 399 ASP A O 1
ATOM 3077 N N . LEU A 1 400 ? 16.850 1.429 -28.414 1.00 74.06 400 LEU A N 1
ATOM 3078 C CA . LEU A 1 400 ? 16.388 1.727 -29.775 1.00 74.06 400 LEU A CA 1
ATOM 3079 C C . LEU A 1 400 ? 14.933 1.305 -30.041 1.00 74.06 400 LEU A C 1
ATOM 3081 O O . LEU A 1 400 ? 14.347 1.727 -31.037 1.00 74.06 400 LEU A O 1
ATOM 3085 N N . SER A 1 401 ? 14.350 0.461 -29.183 1.00 69.81 401 SER A N 1
ATOM 3086 C CA . SER A 1 401 ? 12.937 0.080 -29.278 1.00 69.81 401 SER A CA 1
ATOM 3087 C C . SER A 1 401 ? 11.986 1.099 -28.643 1.00 69.81 401 SER A C 1
ATOM 3089 O O . SER A 1 401 ? 10.771 0.993 -28.823 1.00 69.81 401 SER A O 1
ATOM 3091 N N . ALA A 1 402 ? 12.507 2.095 -27.918 1.00 68.50 402 ALA A N 1
ATOM 3092 C CA . ALA A 1 402 ? 11.697 3.160 -27.351 1.00 68.50 402 ALA A CA 1
ATOM 3093 C C . ALA A 1 402 ? 11.241 4.165 -28.434 1.00 68.50 402 ALA A C 1
ATOM 3095 O O . ALA A 1 402 ? 11.949 4.405 -29.420 1.00 68.50 402 ALA A O 1
ATOM 3096 N N . PRO A 1 403 ? 10.064 4.801 -28.263 1.00 68.19 403 PRO A N 1
ATOM 3097 C CA . PRO A 1 403 ? 9.655 5.919 -29.107 1.00 68.19 403 PRO A CA 1
ATOM 3098 C C . PRO A 1 403 ? 10.742 7.000 -29.121 1.00 68.19 403 PRO A C 1
ATOM 3100 O O . PRO A 1 403 ? 11.199 7.430 -28.063 1.00 68.19 403 PRO A O 1
ATOM 3103 N N . HIS A 1 404 ? 11.148 7.452 -30.313 1.00 64.94 404 HIS A N 1
ATOM 3104 C CA . HIS A 1 404 ? 12.292 8.362 -30.500 1.00 64.94 404 HIS A CA 1
ATOM 3105 C C . HIS A 1 404 ? 12.071 9.762 -29.891 1.00 64.94 404 HIS A C 1
ATOM 3107 O O . HIS A 1 404 ? 12.989 10.576 -29.841 1.00 64.94 404 HIS A O 1
ATOM 3113 N N . ASN A 1 405 ? 10.853 10.042 -29.430 1.00 78.69 405 ASN A N 1
ATOM 3114 C CA . ASN A 1 405 ? 10.430 11.292 -28.816 1.00 78.69 405 ASN A CA 1
ATOM 3115 C C . ASN A 1 405 ? 10.279 11.193 -27.286 1.00 78.69 405 ASN A C 1
ATOM 3117 O O . ASN A 1 405 ? 9.518 11.959 -26.703 1.00 78.69 405 ASN A O 1
ATOM 3121 N N . CYS A 1 406 ? 10.916 10.225 -26.624 1.00 83.69 406 CYS A N 1
ATOM 3122 C CA . CYS A 1 406 ? 10.876 10.098 -25.169 1.00 83.69 406 CYS A CA 1
ATOM 3123 C C . CYS A 1 406 ? 12.286 10.067 -24.575 1.00 83.69 406 CYS A C 1
ATOM 3125 O O . CYS A 1 406 ? 13.167 9.393 -25.099 1.00 83.69 406 CYS A O 1
ATOM 3127 N N . CYS A 1 407 ? 12.478 10.733 -23.437 1.00 92.06 407 CYS A N 1
ATOM 3128 C CA . CYS A 1 407 ? 13.711 10.666 -22.661 1.00 92.06 407 CYS A CA 1
ATOM 3129 C C . CYS A 1 407 ? 13.430 10.414 -21.176 1.00 92.06 407 CYS A C 1
ATOM 3131 O O . CYS A 1 407 ? 12.444 10.882 -20.602 1.00 92.06 407 CYS A O 1
ATOM 3133 N N . TRP A 1 408 ? 14.319 9.655 -20.550 1.00 95.62 408 TRP A N 1
ATOM 3134 C CA . TRP A 1 408 ? 14.322 9.365 -19.127 1.00 95.62 408 TRP A CA 1
ATOM 3135 C C . TRP A 1 408 ? 15.297 10.272 -18.396 1.00 95.62 408 TRP A C 1
ATOM 3137 O O . TRP A 1 408 ? 16.389 10.567 -18.886 1.00 95.62 408 TRP A O 1
ATOM 3147 N N . ARG A 1 409 ? 14.916 10.666 -17.182 1.00 96.69 409 ARG A N 1
ATOM 3148 C CA . ARG A 1 409 ? 15.791 11.362 -16.235 1.00 96.69 409 ARG A CA 1
ATOM 3149 C C . ARG A 1 409 ? 15.463 10.980 -14.799 1.00 96.69 409 ARG A C 1
ATOM 3151 O O . ARG A 1 409 ? 14.321 10.638 -14.483 1.00 96.69 409 ARG A O 1
ATOM 3158 N N . VAL A 1 410 ? 16.447 11.130 -13.919 1.00 98.06 410 VAL A N 1
ATOM 3159 C CA . VAL A 1 410 ? 16.221 11.122 -12.472 1.00 98.06 410 VAL A CA 1
ATOM 3160 C C . VAL A 1 410 ? 15.563 12.447 -12.083 1.00 98.06 410 VAL A C 1
ATOM 3162 O O . VAL A 1 410 ? 16.086 13.521 -12.375 1.00 98.06 410 VAL A O 1
ATOM 3165 N N . ALA A 1 411 ? 14.385 12.382 -11.471 1.00 96.81 411 ALA A N 1
ATOM 3166 C CA . ALA A 1 411 ? 13.678 13.549 -10.953 1.00 96.81 411 ALA A CA 1
ATOM 3167 C C . ALA A 1 411 ? 13.967 13.782 -9.470 1.00 96.81 411 ALA A C 1
ATOM 3169 O O . ALA A 1 411 ? 14.120 14.925 -9.055 1.00 96.81 411 ALA A O 1
ATOM 3170 N N . GLU A 1 412 ? 14.076 12.704 -8.697 1.00 97.19 412 GLU A N 1
ATOM 3171 C CA . GLU A 1 412 ? 14.435 12.729 -7.279 1.00 97.19 412 GLU A CA 1
ATOM 3172 C C . GLU A 1 412 ? 15.338 11.534 -6.961 1.00 97.19 412 GLU A C 1
ATOM 3174 O O . GLU A 1 412 ? 15.162 10.463 -7.543 1.00 97.19 412 GLU A O 1
ATOM 3179 N N . ASN A 1 413 ? 16.277 11.706 -6.029 1.00 97.44 413 ASN A N 1
ATOM 3180 C CA . ASN A 1 413 ? 17.130 10.649 -5.479 1.00 97.44 413 ASN A CA 1
ATOM 3181 C C . ASN A 1 413 ? 17.415 10.986 -4.011 1.00 97.44 413 ASN A C 1
ATOM 3183 O O . ASN A 1 413 ? 18.177 11.907 -3.724 1.00 97.44 413 ASN A O 1
ATOM 3187 N N . ILE A 1 414 ? 16.735 10.299 -3.096 1.00 96.06 414 ILE A N 1
ATOM 3188 C CA . ILE A 1 414 ? 16.666 10.656 -1.676 1.00 96.06 414 ILE A CA 1
ATOM 3189 C C . ILE A 1 414 ? 17.016 9.431 -0.831 1.00 96.06 414 ILE A C 1
ATOM 3191 O O . ILE A 1 414 ? 16.602 8.315 -1.143 1.00 96.06 414 ILE A O 1
ATOM 3195 N N . LEU A 1 415 ? 17.757 9.647 0.256 1.00 96.00 415 LEU A N 1
ATOM 3196 C CA . LEU A 1 415 ? 17.961 8.656 1.309 1.00 96.00 415 LEU A CA 1
ATOM 3197 C C . LEU A 1 415 ? 16.940 8.897 2.422 1.00 96.00 415 LEU A C 1
ATOM 3199 O O . LEU A 1 415 ? 16.827 10.012 2.928 1.00 96.00 415 LEU A O 1
ATOM 3203 N N . GLU A 1 416 ? 16.181 7.871 2.794 1.00 93.94 416 GLU A N 1
ATOM 3204 C CA . GLU A 1 416 ? 15.146 7.991 3.823 1.00 93.94 416 GLU A CA 1
ATOM 3205 C C . GLU A 1 416 ? 15.041 6.741 4.701 1.00 93.94 416 GLU A C 1
ATOM 3207 O O . GLU A 1 416 ? 15.363 5.629 4.278 1.00 93.94 416 GLU A O 1
ATOM 3212 N N . THR A 1 417 ? 14.605 6.941 5.946 1.00 92.50 417 THR A N 1
ATOM 3213 C CA . THR A 1 417 ? 14.353 5.872 6.916 1.00 92.50 417 THR A CA 1
ATOM 3214 C C . THR A 1 417 ? 13.017 5.182 6.651 1.00 92.50 417 THR A C 1
ATOM 3216 O O . THR A 1 417 ? 12.018 5.821 6.305 1.00 92.50 417 THR A O 1
ATOM 3219 N N . ILE A 1 418 ? 12.989 3.862 6.845 1.00 90.94 418 ILE A N 1
ATOM 3220 C CA . ILE A 1 418 ? 11.760 3.056 6.846 1.00 90.94 418 ILE A CA 1
ATOM 3221 C C . ILE A 1 418 ? 11.323 2.707 8.273 1.00 90.94 418 ILE A C 1
ATOM 3223 O O . ILE A 1 418 ? 11.929 3.137 9.251 1.00 90.94 418 ILE A O 1
ATOM 3227 N N . GLU A 1 419 ? 10.247 1.929 8.405 1.00 85.75 419 GLU A N 1
ATOM 3228 C CA . GLU A 1 419 ? 9.546 1.724 9.679 1.00 85.75 419 GLU A CA 1
ATOM 3229 C C . GLU A 1 419 ? 10.396 1.069 10.779 1.00 85.75 419 GLU A C 1
ATOM 3231 O O . GLU A 1 419 ? 10.075 1.205 11.955 1.00 85.75 419 GLU A O 1
ATOM 3236 N N . ASP A 1 420 ? 11.459 0.353 10.413 1.00 86.50 420 ASP A N 1
ATOM 3237 C CA . ASP A 1 420 ? 12.397 -0.273 11.351 1.00 86.50 420 ASP A CA 1
ATOM 3238 C C . ASP A 1 420 ? 13.713 0.501 11.523 1.00 86.50 420 ASP A C 1
ATOM 3240 O O . ASP A 1 420 ? 14.653 -0.014 12.119 1.00 86.50 420 ASP A O 1
ATOM 3244 N N . GLY A 1 421 ? 13.776 1.738 11.021 1.00 89.94 421 GLY A N 1
ATOM 3245 C CA . GLY A 1 421 ? 14.928 2.628 11.152 1.00 89.94 421 GLY A CA 1
ATOM 3246 C C . GLY A 1 421 ? 16.003 2.439 10.085 1.00 89.94 421 GLY A C 1
ATOM 3247 O O . GLY A 1 421 ? 16.886 3.289 9.982 1.00 89.94 421 GLY A O 1
ATOM 3248 N N . ARG A 1 422 ? 15.932 1.389 9.257 1.00 93.94 422 ARG A N 1
ATOM 3249 C CA . ARG A 1 422 ? 16.902 1.175 8.175 1.00 93.94 422 ARG A CA 1
ATOM 3250 C C . ARG A 1 422 ? 16.765 2.212 7.065 1.00 93.94 422 ARG A C 1
ATOM 3252 O O . ARG A 1 422 ? 15.691 2.773 6.847 1.00 9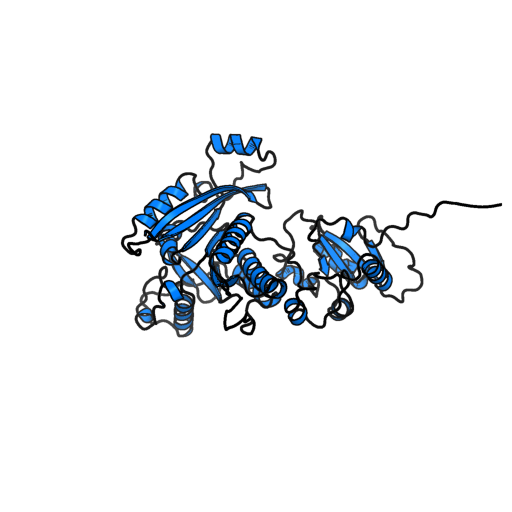3.94 422 ARG A O 1
ATOM 3259 N N . ILE A 1 423 ? 17.848 2.422 6.319 1.00 95.44 423 ILE A N 1
ATOM 3260 C CA . ILE A 1 423 ? 17.885 3.360 5.188 1.00 95.44 423 ILE A CA 1
ATOM 3261 C C . ILE A 1 423 ? 17.553 2.687 3.860 1.00 95.44 423 ILE A C 1
ATOM 3263 O O . ILE A 1 423 ? 18.147 1.669 3.494 1.00 95.44 423 ILE A O 1
ATOM 3267 N N . VAL A 1 424 ? 16.684 3.333 3.087 1.00 96.75 424 VAL A N 1
ATOM 3268 C CA . VAL A 1 424 ? 16.452 3.047 1.669 1.00 96.75 424 VAL A CA 1
ATOM 3269 C C . VAL A 1 424 ? 16.852 4.241 0.805 1.00 96.75 424 VAL A C 1
ATOM 3271 O O . VAL A 1 424 ? 16.825 5.388 1.252 1.00 96.75 424 VAL A O 1
ATOM 3274 N N . ARG A 1 425 ? 17.205 3.970 -0.454 1.00 97.56 425 ARG A N 1
ATOM 3275 C CA . ARG A 1 425 ? 17.317 4.983 -1.503 1.00 97.56 425 ARG A CA 1
ATOM 3276 C C . ARG A 1 425 ? 16.039 4.976 -2.325 1.00 97.56 425 ARG A C 1
ATOM 3278 O O . ARG A 1 425 ? 15.729 3.975 -2.971 1.00 97.56 425 ARG A O 1
ATOM 3285 N N . SER A 1 426 ? 15.329 6.095 -2.299 1.00 98.19 426 SER A N 1
ATOM 3286 C CA . SER A 1 426 ? 14.121 6.341 -3.075 1.00 98.19 426 SER A CA 1
ATOM 3287 C C . SER A 1 426 ? 14.444 7.221 -4.273 1.00 98.19 426 SER A C 1
ATOM 3289 O O . SER A 1 426 ? 14.873 8.365 -4.120 1.00 98.19 426 SER A O 1
ATOM 3291 N N . VAL A 1 427 ? 14.226 6.691 -5.468 1.00 98.50 427 VAL A N 1
ATOM 3292 C CA . VAL A 1 427 ? 14.529 7.336 -6.739 1.00 98.50 427 VAL A CA 1
ATOM 3293 C C . VAL A 1 427 ? 13.278 7.385 -7.595 1.00 98.50 427 VAL A C 1
ATOM 3295 O O . VAL A 1 427 ? 12.670 6.353 -7.883 1.00 98.50 427 VAL A O 1
ATOM 3298 N N . THR A 1 428 ? 12.923 8.588 -8.031 1.00 98.44 428 THR A N 1
ATOM 3299 C CA . THR A 1 428 ? 11.823 8.814 -8.967 1.00 98.44 428 THR A CA 1
ATOM 3300 C C . THR A 1 428 ? 12.410 9.073 -10.348 1.00 98.44 428 THR A C 1
ATOM 3302 O O . THR A 1 428 ? 13.118 10.061 -10.548 1.00 98.44 428 THR A O 1
ATOM 3305 N N . PHE A 1 429 ? 12.097 8.215 -11.313 1.00 98.19 429 PHE A N 1
ATOM 3306 C CA . PHE A 1 429 ? 12.470 8.376 -12.717 1.00 98.19 429 PHE A CA 1
ATOM 3307 C C . PHE A 1 429 ? 11.267 8.853 -13.517 1.00 98.19 429 PHE A C 1
ATOM 3309 O O . PHE A 1 429 ? 10.199 8.260 -13.405 1.00 98.19 429 PHE A O 1
ATOM 3316 N N . ILE A 1 430 ? 11.420 9.889 -14.338 1.00 96.31 430 ILE A N 1
ATOM 3317 C CA . ILE A 1 430 ? 10.322 10.431 -15.152 1.00 96.31 430 ILE A CA 1
ATOM 3318 C C . ILE A 1 430 ? 10.628 10.223 -16.631 1.00 96.31 430 ILE A C 1
ATOM 3320 O O . ILE A 1 430 ? 11.754 10.473 -17.067 1.00 96.31 430 ILE A O 1
ATOM 3324 N N . LYS A 1 431 ? 9.604 9.805 -17.382 1.00 93.75 431 LYS A N 1
ATOM 3325 C CA . LYS A 1 431 ? 9.616 9.713 -18.842 1.00 93.75 431 LYS A CA 1
ATOM 3326 C C . LYS A 1 431 ? 9.012 10.983 -19.436 1.00 93.75 431 LYS A C 1
ATOM 3328 O O . LYS A 1 431 ? 7.799 11.175 -19.401 1.00 93.75 431 LYS A O 1
ATOM 3333 N N . SER A 1 432 ? 9.849 11.860 -19.970 1.00 90.19 432 SER A N 1
ATOM 3334 C CA . SER A 1 432 ? 9.427 13.087 -20.651 1.00 90.19 432 SER A CA 1
ATOM 3335 C C . SER A 1 432 ? 9.273 12.840 -22.149 1.00 90.19 432 SER A C 1
ATOM 3337 O O . SER A 1 432 ? 10.058 12.088 -22.720 1.00 90.19 432 SER A O 1
ATOM 3339 N N . GLN A 1 433 ? 8.306 13.495 -22.795 1.00 82.19 433 GLN A N 1
ATOM 3340 C CA . GLN A 1 433 ? 8.326 13.628 -24.252 1.00 82.19 433 GLN A CA 1
ATOM 3341 C C . GLN A 1 433 ? 9.323 14.727 -24.634 1.00 82.19 433 GLN A C 1
ATOM 3343 O O . GLN A 1 433 ? 9.296 15.812 -24.049 1.00 82.19 433 GLN A O 1
ATOM 3348 N N . THR A 1 434 ? 10.222 14.447 -25.573 1.00 70.38 434 THR A N 1
ATOM 3349 C CA . THR A 1 434 ? 11.020 15.483 -26.230 1.00 70.38 434 THR A CA 1
ATOM 3350 C C . THR A 1 434 ? 10.113 16.245 -27.195 1.00 70.38 434 THR A C 1
ATOM 3352 O O . THR A 1 434 ? 9.411 15.625 -27.995 1.00 70.38 434 THR A O 1
ATOM 3355 N N . GLN A 1 435 ? 10.077 17.574 -27.037 1.00 53.25 435 GLN A N 1
ATOM 3356 C CA . GLN A 1 435 ? 9.321 18.492 -27.899 1.00 53.25 435 GLN A CA 1
ATOM 3357 C C . GLN A 1 435 ? 9.852 18.503 -29.329 1.00 53.25 435 GLN A C 1
ATOM 3359 O O . GLN A 1 435 ? 11.091 18.391 -29.490 1.00 53.25 435 GLN A O 1
#